Protein AF-A0A934YQB0-F1 (afdb_monomer_lite)

Radius of gyration: 34.78 Å; chains: 1; bounding box: 92×109×99 Å

Foldseek 3Di:
DDDDDDDDDDDDDDDDDDDDDDDDDDDDDDDDDDDDDDDDDDDDDDDDDDDDDDDDDDDDDDDDDDDPDDDDDDDDDDDDDDDDPDDPPDDPDQPDQWPPPQDDAFAAAPPPQDFQDWGWIHHAQGFIWIWTLHPVRGTHDTDDGHPHDDDPFFAGAQDWDWDQAALRFIWIWGQHNVRGTDTDDTPDHDDVFAHAQEWDWAAPPDPDRQWTWIWTAHNNRHIDDTHPTDGDWAAEWEADLDAQDKTKYKYWFDALVDWAFAFDFFAADDPVRTDPDTFTKHKYKYWYQAQAKWKKKKWKEAGHPKDFFWKKKFKAAQDRGDDDRSCVSHTPAIHGARNDPPDGDIDIDMAGHRGIMMMMITTPHSNDIIMIMMMITTNDTHPDPFDAAPEEAEDDPDAFDKDKDKDWFDLVAWDFDWDADWALTDTGNDIFTKHKYKYWYQDQAKWWKKKFKAPDFFKKKFKDFDDPGHDDPVCSSVTHFIDACPCCVPDNRGRIIGGTDIAHHGTMMMMMITGPDRDTDMIMIMMGID

Sequence (530 aa):
MTRFRISLLCASTFFAGLLACATSAVTPDDEPDAAPVTPVTDGASPDRSAPATDATPDTRPQDAQPDRSDVVVDARPDAADAADAADSGFTPYPGDPFDPRAPKEGDPCPAGTPVNAILDRRCGKCGVQKAFCETGSVVGTYGPCLGEKTAAVNCLPAAREVSQCGLCGSQTRQCDAACLWVESACLGEVTGGCLSGEVKHIEGLCADPAHVRRQQCSGTCTPGAPAPCGPQVADEVVASPTMGGVVSGIFNTSSTARTVERLVAGVCGTPASMTTTKTPFHYARVTNPSATSVNVTVTHVVPPGATKLTAVTAAYEGATTIPDPGNRINCTAQITSVTTTAGSGALTFNVPPGGSVVVYTGTTSATAAGRLKLEVKTNFVGPEPAPAVDHDVMLSPNSGETVTEPVSFVTTQTITRVSTGACPRTLLTTLAPYRYIRVTNPTGGTLVADLSLATGVNTTLVAYRGLSAPPLTSERNACFGTNNDACGATVPGADSCVPAISLAAGESVYLLAQVTTNVAGATTFSATTQ

Structure (mmCIF, N/CA/C/O backbone):
data_AF-A0A934YQB0-F1
#
_entry.id   AF-A0A934YQB0-F1
#
loop_
_atom_site.group_PDB
_atom_site.id
_atom_site.type_symbol
_atom_site.label_atom_id
_atom_site.label_alt_id
_atom_site.label_comp_id
_atom_site.label_asym_id
_atom_site.label_entity_id
_atom_site.label_seq_id
_atom_site.pdbx_PDB_ins_code
_atom_site.Cartn_x
_atom_site.Cartn_y
_atom_site.Cartn_z
_atom_site.occupancy
_atom_site.B_iso_or_equiv
_atom_site.auth_seq_id
_atom_site.auth_comp_id
_atom_site.auth_asym_id
_atom_site.auth_atom_id
_atom_site.pdbx_PDB_model_num
ATOM 1 N N . MET A 1 1 ? 17.505 55.253 -2.676 1.00 43.34 1 MET A N 1
ATOM 2 C CA . MET A 1 1 ? 16.243 55.970 -2.953 1.00 43.34 1 MET A CA 1
ATOM 3 C C . MET A 1 1 ? 16.144 56.198 -4.449 1.00 43.34 1 MET A C 1
ATOM 5 O O . MET A 1 1 ? 16.741 57.138 -4.950 1.00 43.34 1 MET A O 1
ATOM 9 N N . THR A 1 2 ? 15.416 55.335 -5.154 1.00 33.91 2 THR A N 1
ATOM 10 C CA . THR A 1 2 ? 15.145 55.507 -6.586 1.00 33.91 2 THR A CA 1
ATOM 11 C C . THR A 1 2 ? 13.765 54.915 -6.842 1.00 33.91 2 THR A C 1
ATOM 13 O O . THR A 1 2 ? 13.560 53.715 -6.692 1.00 33.91 2 THR A O 1
ATOM 16 N N . ARG A 1 3 ? 12.786 55.792 -7.085 1.00 37.59 3 ARG A N 1
ATOM 17 C CA . ARG A 1 3 ? 11.385 55.451 -7.364 1.00 37.59 3 ARG A CA 1
ATOM 18 C C . ARG A 1 3 ? 11.253 55.142 -8.854 1.00 37.59 3 ARG A C 1
ATOM 20 O O . ARG A 1 3 ? 11.681 55.964 -9.659 1.00 37.59 3 ARG A O 1
ATOM 27 N N . PHE A 1 4 ? 10.607 54.035 -9.214 1.00 31.78 4 PHE A N 1
ATOM 28 C CA . PHE A 1 4 ? 10.147 53.802 -10.584 1.00 31.78 4 PHE A CA 1
ATOM 29 C C . PHE A 1 4 ? 8.640 53.530 -10.594 1.00 31.78 4 PHE A C 1
ATOM 31 O O . PHE A 1 4 ? 8.122 52.785 -9.766 1.00 31.78 4 PHE A O 1
ATOM 38 N N . ARG A 1 5 ? 7.951 54.262 -11.473 1.00 37.00 5 ARG A N 1
ATOM 39 C CA . ARG A 1 5 ? 6.496 54.423 -11.570 1.00 37.00 5 ARG A CA 1
ATOM 40 C C . ARG A 1 5 ? 5.869 53.236 -12.310 1.00 37.00 5 ARG A C 1
ATOM 42 O O . ARG A 1 5 ? 6.382 52.844 -13.352 1.00 37.00 5 ARG A O 1
ATOM 49 N N . ILE A 1 6 ? 4.732 52.740 -11.821 1.00 37.78 6 ILE A N 1
ATOM 50 C CA . ILE A 1 6 ? 3.814 51.878 -12.580 1.00 37.78 6 ILE A CA 1
ATOM 51 C C . ILE A 1 6 ? 2.727 52.783 -13.163 1.00 37.78 6 ILE A C 1
ATOM 53 O O . ILE A 1 6 ? 2.008 53.451 -12.420 1.00 37.78 6 ILE A O 1
ATOM 57 N N . SER A 1 7 ? 2.653 52.829 -14.492 1.00 37.31 7 SER A N 1
ATOM 58 C CA . SER A 1 7 ? 1.592 53.509 -15.231 1.00 37.31 7 SER A CA 1
ATOM 59 C C . SER A 1 7 ? 0.401 52.575 -15.404 1.00 37.31 7 SER A C 1
ATOM 61 O O . SER A 1 7 ? 0.515 51.490 -15.967 1.00 37.31 7 SER A O 1
ATOM 63 N N . LEU A 1 8 ? -0.736 53.050 -14.913 1.00 37.72 8 LEU A N 1
ATOM 64 C CA . LEU A 1 8 ? -2.084 52.567 -15.161 1.00 37.72 8 LEU A CA 1
ATOM 65 C C . LEU A 1 8 ? -2.531 53.064 -16.550 1.00 37.72 8 LEU A C 1
ATOM 67 O O . LEU A 1 8 ? -2.361 54.250 -16.840 1.00 37.72 8 LEU A O 1
ATOM 71 N N . LEU A 1 9 ? -3.135 52.213 -17.384 1.00 34.88 9 LEU A N 1
ATOM 72 C CA . LEU A 1 9 ? -3.963 52.675 -18.502 1.00 34.88 9 LEU A CA 1
ATOM 73 C C . LEU A 1 9 ? -5.185 51.774 -18.700 1.00 34.88 9 LEU A C 1
ATOM 75 O O . LEU A 1 9 ? -5.099 50.549 -18.712 1.00 34.88 9 LEU A O 1
ATOM 79 N N . CYS A 1 10 ? -6.319 52.463 -18.786 1.00 31.02 10 CYS A N 1
ATOM 80 C CA . CYS A 1 10 ? -7.691 51.989 -18.831 1.00 31.02 10 CYS A CA 1
ATOM 81 C C . CYS A 1 10 ? -8.109 51.361 -20.170 1.00 31.02 10 CYS A C 1
ATOM 83 O O . CYS A 1 10 ? -7.689 51.803 -21.231 1.00 31.02 10 CYS A O 1
ATOM 85 N N . ALA A 1 11 ? -9.040 50.409 -20.043 1.00 36.38 11 ALA A N 1
ATOM 86 C CA . ALA A 1 11 ? -10.321 50.254 -20.745 1.00 36.38 11 ALA A CA 1
ATOM 87 C C . ALA A 1 11 ? -10.462 50.632 -22.232 1.00 36.38 11 ALA A C 1
ATOM 89 O O . ALA A 1 11 ? -10.331 51.796 -22.600 1.00 36.38 11 ALA A O 1
ATOM 90 N N . SER A 1 12 ? -11.031 49.710 -23.020 1.00 33.66 12 SER A N 1
ATOM 91 C CA . SER A 1 12 ? -12.280 49.973 -23.764 1.00 33.66 12 SER A CA 1
ATOM 92 C C . SER A 1 12 ? -13.009 48.673 -24.131 1.00 33.66 12 SER A C 1
ATOM 94 O O . SER A 1 12 ? -12.396 47.666 -24.471 1.00 33.66 12 SER A O 1
ATOM 96 N N . THR A 1 13 ? -14.332 48.733 -24.026 1.00 40.84 13 THR A N 1
ATOM 97 C CA . THR A 1 13 ? -15.371 47.749 -24.358 1.00 40.84 13 THR A CA 1
ATOM 98 C C . THR A 1 13 ? -15.870 47.884 -25.812 1.00 40.84 13 THR A C 1
ATOM 100 O O . THR A 1 13 ? -15.564 48.875 -26.466 1.00 40.84 13 THR A O 1
ATOM 103 N N . PHE A 1 14 ? -16.736 46.932 -26.218 1.00 35.50 14 PHE A N 1
ATOM 104 C CA . PHE A 1 14 ? -17.626 46.852 -27.406 1.00 35.50 14 PHE A CA 1
ATOM 105 C C . PHE A 1 14 ? -17.068 46.193 -28.687 1.00 35.50 14 PHE A C 1
ATOM 107 O O . PHE A 1 14 ? -16.214 46.756 -29.354 1.00 35.50 14 PHE A O 1
ATOM 114 N N . PHE A 1 15 ? -17.624 45.050 -29.123 1.00 36.66 15 PHE A N 1
ATOM 115 C CA . PHE A 1 15 ? -18.841 44.957 -29.953 1.00 36.66 15 PHE A CA 1
ATOM 116 C C . PHE A 1 15 ? -19.309 43.494 -30.124 1.00 36.66 15 PHE A C 1
ATOM 118 O O . PHE A 1 15 ? -18.506 42.565 -30.144 1.00 36.66 15 PHE A O 1
ATOM 125 N N . ALA A 1 16 ? -20.627 43.320 -30.230 1.00 41.75 16 ALA A N 1
ATOM 126 C CA . ALA A 1 16 ? -21.343 42.066 -30.455 1.00 41.75 16 ALA A CA 1
ATOM 127 C C . ALA A 1 16 ? -21.290 41.600 -31.925 1.00 41.75 16 ALA A C 1
ATOM 129 O O . ALA A 1 16 ? -21.167 42.423 -32.829 1.00 41.75 16 ALA A O 1
ATOM 130 N N . GLY A 1 17 ? -21.491 40.299 -32.164 1.00 33.53 17 GLY A N 1
ATOM 131 C CA . GLY A 1 17 ? -21.744 39.756 -33.501 1.00 33.53 17 GLY A CA 1
ATOM 132 C C . GLY A 1 17 ? -22.040 38.257 -33.487 1.00 33.53 17 GLY A C 1
ATOM 133 O O . GLY A 1 17 ? -21.138 37.452 -33.285 1.00 33.53 17 GLY A O 1
ATOM 134 N N . LEU A 1 18 ? -23.314 37.909 -33.691 1.00 40.22 18 LEU A N 1
ATOM 135 C CA . LEU A 1 18 ? -23.814 36.561 -33.970 1.00 40.22 18 LEU A CA 1
ATOM 136 C C . LEU A 1 18 ? -23.067 35.910 -35.148 1.00 40.22 18 LEU A C 1
ATOM 138 O O . LEU A 1 18 ? -22.875 36.567 -36.165 1.00 40.22 18 LEU A O 1
ATOM 142 N N . LEU A 1 19 ? -22.841 34.594 -35.081 1.00 37.03 19 LEU A N 1
ATOM 143 C CA . LEU A 1 19 ? -23.072 33.700 -36.222 1.00 37.03 19 LEU A CA 1
ATOM 144 C C . LEU A 1 19 ? -23.287 32.264 -35.716 1.00 37.03 19 LEU A C 1
ATOM 146 O O . LEU A 1 19 ? -22.359 31.590 -35.276 1.00 37.03 19 LEU A O 1
ATOM 150 N N . ALA A 1 20 ? -24.541 31.817 -35.754 1.00 39.62 20 ALA A N 1
ATOM 151 C CA . ALA A 1 20 ? -24.903 30.414 -35.629 1.00 39.62 20 ALA A CA 1
ATOM 152 C C . ALA A 1 20 ? -24.756 29.766 -37.013 1.00 39.62 20 ALA A C 1
ATOM 154 O O . ALA A 1 20 ? -25.431 30.183 -37.952 1.00 39.62 20 ALA A O 1
ATOM 155 N N . CYS A 1 21 ? -23.901 28.751 -37.133 1.00 34.72 21 CYS A N 1
ATOM 156 C CA . CYS A 1 21 ? -23.917 27.834 -38.269 1.00 34.72 21 CYS A CA 1
ATOM 157 C C . CYS A 1 21 ? -24.460 26.490 -37.793 1.00 34.72 21 CYS A C 1
ATOM 159 O O . CYS A 1 21 ? -23.811 25.770 -37.037 1.00 34.72 21 CYS A O 1
ATOM 161 N N . ALA A 1 22 ? -25.675 26.192 -38.245 1.00 40.75 22 ALA A N 1
ATOM 162 C CA . ALA A 1 22 ? -26.248 24.862 -38.237 1.00 40.75 22 ALA A CA 1
ATOM 163 C C . ALA A 1 22 ? -25.445 23.960 -39.184 1.00 40.75 22 ALA A C 1
ATOM 165 O O . ALA A 1 22 ? -25.212 24.316 -40.339 1.00 40.75 22 ALA A O 1
ATOM 166 N N . THR A 1 23 ? -25.039 22.790 -38.701 1.00 39.50 23 THR A N 1
ATOM 167 C CA . THR A 1 23 ? -24.547 21.703 -39.548 1.00 39.50 23 THR A CA 1
ATOM 168 C C . THR A 1 23 ? -25.678 20.719 -39.791 1.00 39.50 23 THR A C 1
ATOM 170 O O . THR A 1 23 ? -26.223 20.125 -38.860 1.00 39.50 23 THR A O 1
ATOM 173 N N . SER A 1 24 ? -26.030 20.611 -41.065 1.00 39.19 24 SER A N 1
ATOM 174 C CA . SER A 1 24 ? -27.047 19.757 -41.657 1.00 39.19 24 SER A CA 1
ATOM 175 C C . SER A 1 24 ? -26.752 18.271 -41.457 1.00 39.19 24 SER A C 1
ATOM 177 O O . SER A 1 24 ? -25.611 17.829 -41.589 1.00 39.19 24 SER A O 1
ATOM 179 N N . ALA A 1 25 ? -27.812 17.509 -41.197 1.00 43.28 25 ALA A N 1
ATOM 180 C CA . ALA A 1 25 ? -27.835 16.060 -41.300 1.00 43.28 25 ALA A CA 1
ATOM 181 C C . ALA A 1 25 ? -27.619 15.623 -42.759 1.00 43.28 25 ALA A C 1
ATOM 183 O O . ALA A 1 25 ? -28.228 16.181 -43.672 1.00 43.28 25 ALA A O 1
ATOM 184 N N . VAL A 1 26 ? -26.781 14.606 -42.953 1.00 43.25 26 VAL A N 1
ATOM 185 C CA . VAL A 1 26 ? -26.686 13.830 -44.193 1.00 43.25 26 VAL A CA 1
ATOM 186 C C . VAL A 1 26 ? -26.787 12.365 -43.793 1.00 43.25 26 VAL A C 1
ATOM 188 O O . VAL A 1 26 ? -25.892 11.832 -43.139 1.00 43.25 26 VAL A O 1
ATOM 191 N N . THR A 1 27 ? -27.905 11.742 -44.146 1.00 44.59 27 THR A N 1
ATOM 192 C CA . THR A 1 27 ? -28.041 10.290 -44.250 1.00 44.59 27 THR A CA 1
ATOM 193 C C . THR A 1 27 ? -27.404 9.827 -45.559 1.00 44.59 27 THR A C 1
ATOM 195 O O . THR A 1 27 ? -27.483 10.528 -46.572 1.00 44.59 27 THR A O 1
ATOM 198 N N . PRO A 1 28 ? -26.805 8.634 -45.554 1.00 52.75 28 PRO A N 1
ATOM 199 C CA . PRO A 1 28 ? -26.979 7.741 -46.686 1.00 52.75 28 PRO A CA 1
ATOM 200 C C . PRO A 1 28 ? -27.549 6.405 -46.209 1.00 52.75 28 PRO A C 1
ATOM 202 O O . PRO A 1 28 ? -26.900 5.666 -45.467 1.00 52.75 28 PRO A O 1
ATOM 205 N N . ASP A 1 29 ? -28.772 6.134 -46.657 1.00 45.53 29 ASP A N 1
ATOM 206 C CA . ASP A 1 29 ? -29.234 4.780 -46.933 1.00 45.53 29 ASP A CA 1
ATOM 207 C C . ASP A 1 29 ? -28.342 4.193 -48.038 1.00 45.53 29 ASP A C 1
ATOM 209 O O . ASP A 1 29 ? -28.119 4.858 -49.048 1.00 45.53 29 ASP A O 1
ATOM 213 N N . ASP A 1 30 ? -27.808 2.992 -47.825 1.00 47.94 30 ASP A N 1
ATOM 214 C CA . ASP A 1 30 ? -27.774 1.931 -48.840 1.00 47.94 30 ASP A CA 1
ATOM 215 C C . ASP A 1 30 ? -27.270 0.625 -48.201 1.00 47.94 30 ASP A C 1
ATOM 217 O O . ASP A 1 30 ? -26.091 0.435 -47.890 1.00 47.94 30 ASP A O 1
ATOM 221 N N . GLU A 1 31 ? -28.234 -0.266 -47.986 1.00 49.62 31 GLU A N 1
ATOM 222 C CA . GLU A 1 31 ? -28.078 -1.712 -47.834 1.00 49.62 31 GLU A CA 1
ATOM 223 C C . GLU A 1 31 ? -27.521 -2.311 -49.143 1.00 49.62 31 GLU A C 1
ATOM 225 O O . GLU A 1 31 ? -27.778 -1.782 -50.228 1.00 49.62 31 GLU A O 1
ATOM 230 N N . PRO A 1 32 ? -26.790 -3.439 -49.087 1.00 57.44 32 PRO A N 1
ATOM 231 C CA . PRO A 1 32 ? -27.509 -4.666 -49.430 1.00 57.44 32 PRO A CA 1
ATOM 232 C C . PRO A 1 32 ? -27.095 -5.913 -48.631 1.00 57.44 32 PRO A C 1
ATOM 234 O O . PRO A 1 32 ? -25.915 -6.201 -48.428 1.00 57.44 32 PRO A O 1
ATOM 237 N N . ASP A 1 33 ? -28.123 -6.672 -48.252 1.00 42.28 33 ASP A N 1
ATOM 238 C CA . ASP A 1 33 ? -28.255 -8.130 -48.339 1.00 42.28 33 ASP A CA 1
ATOM 239 C C . ASP A 1 33 ? -26.985 -8.992 -48.206 1.00 42.28 33 ASP A C 1
ATOM 241 O O . ASP A 1 33 ? -26.256 -9.244 -49.169 1.00 42.28 33 ASP A O 1
ATOM 245 N N . ALA A 1 34 ? -26.831 -9.619 -47.035 1.00 41.50 34 ALA A N 1
ATOM 246 C CA . ALA A 1 34 ? -26.084 -10.865 -46.893 1.00 41.50 34 ALA A CA 1
ATOM 247 C C . ALA A 1 34 ? -26.981 -11.951 -46.273 1.00 41.50 34 ALA A C 1
ATOM 249 O O . ALA A 1 34 ? -27.442 -11.855 -45.137 1.00 41.50 34 ALA A O 1
ATOM 250 N N . ALA A 1 35 ? -27.224 -12.978 -47.086 1.00 48.69 35 ALA A N 1
ATOM 251 C CA . ALA A 1 35 ? -28.066 -14.143 -46.853 1.00 48.69 35 ALA A CA 1
ATOM 252 C C . ALA A 1 35 ? -27.669 -14.999 -45.622 1.00 48.69 35 ALA A C 1
ATOM 254 O O . ALA A 1 35 ? -26.513 -14.981 -45.189 1.00 48.69 35 ALA A O 1
ATOM 255 N N . PRO A 1 36 ? -28.605 -15.809 -45.085 1.00 51.47 36 PRO A N 1
ATOM 256 C CA . PRO A 1 36 ? -28.381 -16.629 -43.898 1.00 51.47 36 PRO A CA 1
ATOM 257 C C . PRO A 1 36 ? -27.514 -17.858 -44.200 1.00 51.47 36 PRO A C 1
ATOM 259 O O . PRO A 1 36 ? -27.824 -18.665 -45.078 1.00 51.47 36 PRO A O 1
ATOM 262 N N . VAL A 1 37 ? -26.445 -18.037 -43.422 1.00 51.50 37 VAL A N 1
ATOM 263 C CA . VAL A 1 37 ? -25.629 -19.257 -43.432 1.00 51.50 37 VAL A CA 1
ATOM 264 C C . VAL A 1 37 ? -26.360 -20.353 -42.652 1.00 51.50 37 VAL A C 1
ATOM 266 O O . VAL A 1 37 ? -26.623 -20.228 -41.458 1.00 51.50 37 VAL A O 1
ATOM 269 N N . THR A 1 38 ? -26.696 -21.433 -43.352 1.00 46.47 38 THR A N 1
ATOM 270 C CA . THR A 1 38 ? -27.232 -22.692 -42.817 1.00 46.47 38 THR A CA 1
ATOM 271 C C . THR A 1 38 ? -26.204 -23.441 -41.956 1.00 46.47 38 THR A C 1
ATOM 273 O O . THR A 1 38 ? -25.017 -23.411 -42.287 1.00 46.47 38 THR A O 1
ATOM 276 N N . PRO A 1 39 ? -26.623 -24.188 -40.916 1.00 53.28 39 PRO A N 1
ATOM 277 C CA . PRO A 1 39 ? -25.720 -25.029 -40.141 1.00 53.28 39 PRO A CA 1
ATOM 278 C C . PRO A 1 39 ? -25.415 -26.328 -40.898 1.00 53.28 39 PRO A C 1
ATOM 280 O O . PRO A 1 39 ? -26.323 -27.047 -41.311 1.00 53.28 39 PRO A O 1
ATOM 283 N N . VAL A 1 40 ? -24.129 -26.637 -41.061 1.00 43.28 40 VAL A N 1
ATOM 284 C CA . VAL A 1 40 ? -23.667 -27.949 -41.525 1.00 43.28 40 VAL A CA 1
ATOM 285 C C . VAL A 1 40 ? -23.506 -28.850 -40.303 1.00 43.28 40 VAL A C 1
ATOM 287 O O . VAL A 1 40 ? -22.617 -28.653 -39.476 1.00 43.28 40 VAL A O 1
ATOM 290 N N . THR A 1 41 ? -24.415 -29.812 -40.185 1.00 43.72 41 THR A N 1
ATOM 291 C CA . THR A 1 41 ? -24.235 -31.075 -39.461 1.00 43.72 41 THR A CA 1
ATOM 292 C C . THR A 1 41 ? -23.430 -32.071 -40.302 1.00 43.72 41 THR A C 1
ATOM 294 O O . THR A 1 41 ? -23.346 -31.919 -41.517 1.00 43.72 41 THR A O 1
ATOM 297 N N . ASP A 1 42 ? -22.924 -33.101 -39.616 1.00 35.31 42 ASP A N 1
ATOM 298 C CA . ASP A 1 42 ? -22.076 -34.228 -40.050 1.00 35.31 42 ASP A CA 1
ATOM 299 C C . ASP A 1 42 ? -20.587 -33.961 -39.783 1.00 35.31 42 ASP A C 1
ATOM 301 O O . ASP A 1 42 ? -20.022 -32.969 -40.217 1.00 35.31 42 ASP A O 1
ATOM 305 N N . GLY A 1 43 ? -19.842 -34.777 -39.044 1.00 35.47 43 GLY A N 1
ATOM 306 C CA . GLY A 1 43 ? -20.034 -36.153 -38.608 1.00 35.47 43 GLY A CA 1
ATOM 307 C C . GLY A 1 43 ? -18.644 -36.806 -38.539 1.00 35.47 43 GLY A C 1
ATOM 308 O O . GLY A 1 43 ? -17.709 -36.340 -39.182 1.00 35.47 43 GLY A O 1
ATOM 309 N N . ALA A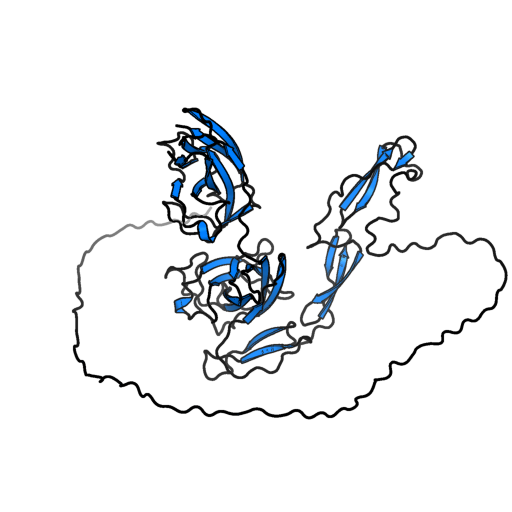 1 44 ? -18.537 -37.901 -37.788 1.00 37.47 44 ALA A N 1
ATOM 310 C CA . ALA A 1 44 ? -17.391 -38.818 -37.704 1.00 37.47 44 ALA A CA 1
ATOM 311 C C . ALA A 1 44 ? -16.237 -38.464 -36.737 1.00 37.47 44 ALA A C 1
ATOM 313 O O . ALA A 1 44 ? -15.194 -37.912 -37.077 1.00 37.47 44 ALA A O 1
ATOM 314 N N . SER A 1 45 ? -16.433 -38.970 -35.519 1.00 41.72 45 SER A N 1
ATOM 315 C CA . SER A 1 45 ? -15.421 -39.652 -34.703 1.00 41.72 45 SER A CA 1
ATOM 316 C C . SER A 1 45 ? -14.506 -40.567 -35.540 1.00 41.72 45 SER A C 1
ATOM 318 O O . SER A 1 45 ? -14.988 -41.238 -36.458 1.00 41.72 45 SER A O 1
ATOM 320 N N . PRO A 1 46 ? -13.217 -40.676 -35.171 1.00 52.41 46 PRO A N 1
ATOM 321 C CA . PRO A 1 46 ? -12.717 -42.017 -34.903 1.00 52.41 46 PRO A CA 1
ATOM 322 C C . PRO A 1 46 ? -11.909 -42.094 -33.602 1.00 52.41 46 PRO A C 1
ATOM 324 O O . PRO A 1 46 ? -10.864 -41.470 -33.428 1.00 52.41 46 PRO A O 1
ATOM 327 N N . ASP A 1 47 ? -12.436 -42.917 -32.705 1.00 38.91 47 ASP A N 1
ATOM 328 C CA . ASP A 1 47 ? -11.757 -44.035 -32.050 1.00 38.91 47 ASP A CA 1
ATOM 329 C C . ASP A 1 47 ? -10.241 -44.159 -32.332 1.00 38.91 47 ASP A C 1
ATOM 331 O O . ASP A 1 47 ? -9.814 -44.501 -33.440 1.00 38.91 47 ASP A O 1
ATOM 335 N N . ARG A 1 48 ? -9.416 -43.937 -31.301 1.00 38.72 48 ARG A N 1
ATOM 336 C CA . ARG A 1 48 ? -8.083 -44.543 -31.213 1.00 38.72 48 ARG A CA 1
ATOM 337 C C . ARG A 1 48 ? -7.841 -45.090 -29.820 1.00 38.72 48 ARG A C 1
ATOM 339 O O . ARG A 1 48 ? -7.606 -44.376 -28.850 1.00 38.72 48 ARG A O 1
ATOM 346 N N . SER A 1 49 ? -7.896 -46.408 -29.815 1.00 38.22 49 SER A N 1
ATOM 347 C CA . SER A 1 49 ? -7.534 -47.355 -28.787 1.00 38.22 49 SER A CA 1
ATOM 348 C C . SER A 1 49 ? -6.121 -47.128 -28.234 1.00 38.22 49 SER A C 1
ATOM 350 O O . SER A 1 49 ? -5.182 -46.822 -28.971 1.00 38.22 49 SER A O 1
ATOM 352 N N . ALA A 1 50 ? -5.972 -47.378 -26.932 1.00 42.38 50 ALA A N 1
ATOM 353 C CA . ALA A 1 50 ? -4.718 -47.832 -26.329 1.00 42.38 50 ALA A CA 1
ATOM 354 C C . ALA A 1 50 ? -4.264 -49.156 -26.988 1.00 42.38 50 ALA A C 1
ATOM 356 O O . ALA A 1 50 ? -5.116 -49.887 -27.508 1.00 42.38 50 ALA A O 1
ATOM 357 N N . PRO A 1 51 ? -2.960 -49.506 -26.957 1.00 51.53 51 PRO A N 1
ATOM 358 C CA . PRO A 1 51 ? -2.516 -50.369 -25.852 1.00 51.53 51 PRO A CA 1
ATOM 359 C C . PRO A 1 51 ? -1.029 -50.261 -25.427 1.00 51.53 51 PRO A C 1
ATOM 361 O O . PRO A 1 51 ? -0.196 -49.707 -26.135 1.00 51.53 51 PRO A O 1
ATOM 364 N N . ALA A 1 52 ? -0.761 -50.931 -24.292 1.00 35.41 52 ALA A N 1
ATOM 365 C CA . ALA A 1 52 ? 0.475 -51.603 -23.844 1.00 35.41 52 ALA A CA 1
ATOM 366 C C . ALA A 1 52 ? 1.692 -50.727 -23.468 1.00 35.41 52 ALA A C 1
ATOM 368 O O . ALA A 1 52 ? 2.211 -49.969 -24.274 1.00 35.41 52 ALA A O 1
ATOM 369 N N . THR A 1 53 ? 2.127 -50.684 -22.199 1.00 43.69 53 THR A N 1
ATOM 370 C CA . THR A 1 53 ? 2.965 -51.682 -21.486 1.00 43.69 53 THR A CA 1
ATOM 371 C C . THR A 1 53 ? 4.125 -52.221 -22.317 1.00 43.69 53 THR A C 1
ATOM 373 O O . THR A 1 53 ? 3.923 -53.153 -23.086 1.00 43.69 53 THR A O 1
ATOM 376 N N . ASP A 1 54 ? 5.340 -51.733 -22.058 1.00 35.53 54 ASP A N 1
ATOM 377 C CA . ASP A 1 54 ? 6.460 -52.644 -21.833 1.00 35.53 54 ASP A CA 1
ATOM 378 C C . ASP A 1 54 ? 7.549 -52.010 -20.962 1.00 35.53 54 ASP A C 1
ATOM 380 O O . ASP A 1 54 ? 7.790 -50.801 -20.982 1.00 35.53 54 ASP A O 1
ATOM 384 N N . ALA A 1 55 ? 8.145 -52.870 -20.152 1.00 42.66 55 ALA A N 1
ATOM 385 C CA . ALA A 1 55 ? 9.214 -52.608 -19.220 1.00 42.66 55 ALA A CA 1
ATOM 386 C C . ALA A 1 55 ? 10.568 -52.620 -19.932 1.00 42.66 55 ALA A C 1
ATOM 388 O O . ALA A 1 55 ? 10.795 -53.460 -20.789 1.00 42.66 55 ALA A O 1
ATOM 389 N N . THR A 1 56 ? 11.513 -51.810 -19.455 1.00 38.53 56 THR A N 1
ATOM 390 C CA . THR A 1 56 ? 12.896 -52.275 -19.261 1.00 38.53 56 THR A CA 1
ATOM 391 C C . THR A 1 56 ? 13.610 -51.427 -18.203 1.00 38.53 56 THR A C 1
ATOM 393 O O . THR A 1 56 ? 13.423 -50.207 -18.177 1.00 38.53 56 THR A O 1
ATOM 396 N N . PRO A 1 57 ? 14.429 -52.058 -17.345 1.00 50.19 57 PRO A N 1
ATOM 397 C CA . PRO A 1 57 ? 15.331 -51.392 -16.415 1.00 50.19 57 PRO A CA 1
ATOM 398 C C . PRO A 1 57 ? 16.605 -50.938 -17.148 1.00 50.19 57 PRO A C 1
ATOM 400 O O . PRO A 1 57 ? 16.926 -51.475 -18.205 1.00 50.19 57 PRO A O 1
ATOM 403 N N . ASP A 1 58 ? 17.345 -49.981 -16.588 1.00 33.47 58 ASP A N 1
ATOM 404 C CA . ASP A 1 58 ? 18.678 -50.248 -16.019 1.00 33.47 58 ASP A CA 1
ATOM 405 C C . ASP A 1 58 ? 19.555 -48.982 -15.904 1.00 33.47 58 ASP A C 1
ATOM 407 O O . ASP A 1 58 ? 19.616 -48.130 -16.789 1.00 33.47 58 ASP A O 1
ATOM 411 N N . THR A 1 59 ? 20.273 -48.934 -14.782 1.00 38.06 59 THR A N 1
ATOM 412 C CA . THR A 1 59 ? 21.558 -48.268 -14.511 1.00 38.06 59 THR A CA 1
ATOM 413 C C . THR A 1 59 ? 21.819 -46.830 -14.973 1.00 38.06 59 THR A C 1
ATOM 415 O O . THR A 1 59 ? 22.165 -46.571 -16.126 1.00 38.06 59 THR A O 1
ATOM 418 N N . ARG A 1 60 ? 21.957 -45.925 -13.992 1.00 34.62 60 ARG A N 1
ATOM 419 C CA . ARG A 1 60 ? 23.084 -44.977 -13.985 1.00 34.62 60 ARG A CA 1
ATOM 420 C C . ARG A 1 60 ? 23.726 -44.847 -12.597 1.00 34.62 60 ARG A C 1
ATOM 422 O O . ARG A 1 60 ? 23.040 -45.060 -11.600 1.00 34.62 60 ARG A O 1
ATOM 429 N N . PRO A 1 61 ? 25.043 -44.576 -12.553 1.00 46.44 61 PRO A N 1
ATOM 430 C CA . PRO A 1 61 ? 25.918 -44.929 -11.443 1.00 46.44 61 PRO A CA 1
ATOM 431 C C . PRO A 1 61 ? 25.867 -43.916 -10.303 1.00 46.44 61 PRO A C 1
ATOM 433 O O . PRO A 1 61 ? 25.676 -42.722 -10.519 1.00 46.44 61 PRO A O 1
ATOM 436 N N . GLN A 1 62 ? 26.091 -44.431 -9.096 1.00 36.53 62 GLN A N 1
ATOM 437 C CA . GLN A 1 62 ? 26.434 -43.662 -7.907 1.00 36.53 62 GLN A CA 1
ATOM 438 C C . GLN A 1 62 ? 27.770 -42.951 -8.134 1.00 36.53 62 GLN A C 1
ATOM 440 O O . GLN A 1 62 ? 28.806 -43.604 -8.266 1.00 36.53 62 GLN A O 1
ATOM 445 N N . ASP A 1 63 ? 27.739 -41.621 -8.156 1.00 40.03 63 ASP A N 1
ATOM 446 C CA . ASP A 1 63 ? 28.953 -40.823 -8.086 1.00 40.03 63 ASP A CA 1
ATOM 447 C C . ASP A 1 63 ? 29.493 -40.829 -6.656 1.00 40.03 63 ASP A C 1
ATOM 449 O O . ASP A 1 63 ? 28.804 -40.540 -5.675 1.00 40.03 63 ASP A O 1
ATOM 453 N N . ALA A 1 64 ? 30.760 -41.222 -6.587 1.00 38.34 64 ALA A N 1
ATOM 454 C CA . ALA A 1 64 ? 31.572 -41.359 -5.403 1.00 38.34 64 ALA A CA 1
ATOM 455 C C . ALA A 1 64 ? 31.743 -40.018 -4.681 1.00 38.34 64 ALA A C 1
ATOM 457 O O . ALA A 1 64 ? 32.319 -39.066 -5.209 1.00 38.34 64 ALA A O 1
ATOM 458 N N . GLN A 1 65 ? 31.305 -39.983 -3.429 1.00 39.28 65 GLN A N 1
ATOM 459 C CA . GLN A 1 65 ? 31.688 -38.958 -2.473 1.00 39.28 65 GLN A CA 1
ATOM 460 C C . GLN A 1 65 ? 32.972 -39.443 -1.773 1.00 39.28 65 GLN A C 1
ATOM 462 O O . GLN A 1 65 ? 32.929 -40.495 -1.133 1.00 39.28 65 GLN A O 1
ATOM 467 N N . PRO A 1 66 ? 34.124 -38.759 -1.903 1.00 51.16 66 PRO A N 1
ATOM 468 C CA . PRO A 1 66 ? 35.333 -39.175 -1.210 1.00 51.16 66 PRO A CA 1
ATOM 469 C C . PRO A 1 66 ? 35.228 -38.865 0.284 1.00 51.16 66 PRO A C 1
ATOM 471 O O . PRO A 1 66 ? 35.083 -37.715 0.706 1.00 51.16 66 PRO A O 1
ATOM 474 N N . ASP A 1 67 ? 35.317 -39.948 1.045 1.00 37.16 67 ASP A N 1
ATOM 475 C CA . ASP A 1 67 ? 35.506 -40.026 2.484 1.00 37.16 67 ASP A CA 1
ATOM 476 C C . ASP A 1 67 ? 36.787 -39.270 2.885 1.00 37.16 67 ASP A C 1
ATOM 478 O O . ASP A 1 67 ? 37.866 -39.511 2.338 1.00 37.16 67 ASP A O 1
ATOM 482 N N . ARG A 1 68 ? 36.668 -38.324 3.820 1.00 38.81 68 ARG A N 1
ATOM 483 C CA . ARG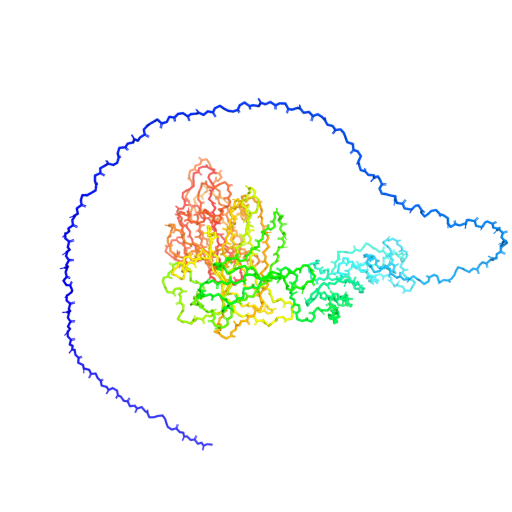 A 1 68 ? 37.805 -37.707 4.520 1.00 38.81 68 ARG A CA 1
ATOM 484 C C . ARG A 1 68 ? 37.788 -38.186 5.965 1.00 38.81 68 ARG A C 1
ATOM 486 O O . ARG A 1 68 ? 37.475 -37.432 6.884 1.00 38.81 68 ARG A O 1
ATOM 493 N N . SER A 1 69 ? 38.123 -39.452 6.143 1.00 44.66 69 SER A N 1
ATOM 494 C CA . SER A 1 69 ? 38.744 -39.956 7.361 1.00 44.66 69 SER A CA 1
ATOM 495 C C . SER A 1 69 ? 40.249 -39.651 7.331 1.00 44.66 69 SER A C 1
ATOM 497 O O . SER A 1 69 ? 40.831 -39.525 6.256 1.00 44.66 69 SER A O 1
ATOM 499 N N . ASP A 1 70 ? 40.837 -39.530 8.523 1.00 42.66 70 ASP A N 1
ATOM 500 C CA . ASP A 1 70 ? 42.277 -39.449 8.835 1.00 42.66 70 ASP A CA 1
ATOM 501 C C . ASP A 1 70 ? 42.783 -38.067 9.282 1.00 42.66 70 ASP A C 1
ATOM 503 O O . ASP A 1 70 ? 43.591 -37.407 8.629 1.00 42.66 70 ASP A O 1
ATOM 507 N N . VAL A 1 71 ? 42.378 -37.671 10.494 1.00 40.69 71 VAL A N 1
ATOM 508 C CA . VAL A 1 71 ? 43.294 -36.964 11.400 1.00 40.69 71 VAL A CA 1
ATOM 509 C C . VAL A 1 71 ? 43.623 -37.917 12.540 1.00 40.69 71 VAL A C 1
ATOM 511 O O . VAL A 1 71 ? 42.770 -38.301 13.338 1.00 40.69 71 VAL A O 1
ATOM 514 N N . VAL A 1 72 ? 44.883 -38.334 12.528 1.00 46.34 72 VAL A N 1
ATOM 515 C CA . VAL A 1 72 ? 45.537 -39.243 13.460 1.00 46.34 72 VAL A CA 1
ATOM 516 C C . VAL A 1 72 ? 45.421 -38.711 14.888 1.00 46.34 72 VAL A C 1
ATOM 518 O O . VAL A 1 72 ? 45.824 -37.589 15.190 1.00 46.34 72 VAL A O 1
ATOM 521 N N . VAL A 1 73 ? 44.871 -39.551 15.762 1.00 46.31 73 VAL A N 1
ATOM 522 C CA . VAL A 1 73 ? 44.950 -39.420 17.216 1.00 46.31 73 VAL A CA 1
ATOM 523 C C . VAL A 1 73 ? 46.341 -39.890 17.634 1.00 46.31 73 VAL A C 1
ATOM 525 O O . VAL A 1 73 ? 46.574 -41.093 17.732 1.00 46.31 73 VAL A O 1
ATOM 528 N N . ASP A 1 74 ? 47.256 -38.956 17.888 1.00 45.56 74 ASP A N 1
ATOM 529 C CA . ASP A 1 74 ? 48.478 -39.256 18.633 1.00 45.56 74 ASP A CA 1
ATOM 530 C C . ASP A 1 74 ? 48.225 -39.035 20.124 1.00 45.56 74 ASP A C 1
ATOM 532 O O . ASP A 1 74 ? 48.153 -37.917 20.636 1.00 45.56 74 ASP A O 1
ATOM 536 N N . ALA A 1 75 ? 48.068 -40.156 20.821 1.00 46.50 75 ALA A N 1
ATOM 537 C CA . ALA A 1 75 ? 48.069 -40.234 22.266 1.00 46.50 75 ALA A CA 1
ATOM 538 C C . ALA A 1 75 ? 49.514 -40.348 22.773 1.00 46.50 75 ALA A C 1
ATOM 540 O O . ALA A 1 75 ? 50.143 -41.396 22.621 1.00 46.50 75 ALA A O 1
ATOM 541 N N . ARG A 1 76 ? 50.003 -39.317 23.472 1.00 40.19 76 ARG A N 1
ATOM 542 C CA . ARG A 1 76 ? 50.946 -39.487 24.588 1.00 40.19 76 ARG A CA 1
ATOM 543 C C . ARG A 1 76 ? 50.614 -38.524 25.737 1.00 40.19 76 ARG A C 1
ATOM 545 O O . ARG A 1 76 ? 50.402 -37.344 25.472 1.00 40.19 76 ARG A O 1
ATOM 552 N N . PRO A 1 77 ? 50.542 -39.018 26.988 1.00 53.66 77 PRO A N 1
ATOM 553 C CA . PRO A 1 77 ? 50.257 -38.207 28.162 1.00 53.66 77 PRO A CA 1
ATOM 554 C C . PRO A 1 77 ? 51.563 -37.765 28.829 1.00 53.66 77 PRO A C 1
ATOM 556 O O . PRO A 1 77 ? 52.255 -38.601 29.405 1.00 53.66 77 PRO A O 1
ATOM 559 N N . ASP A 1 78 ? 51.859 -36.466 28.812 1.00 40.59 78 ASP A N 1
ATOM 560 C CA . ASP A 1 78 ? 52.943 -35.898 29.612 1.00 40.59 78 ASP A CA 1
ATOM 561 C C . ASP A 1 78 ? 52.394 -34.879 30.619 1.00 40.59 78 ASP A C 1
ATOM 563 O O . ASP A 1 78 ? 51.805 -33.863 30.267 1.00 40.59 78 ASP A O 1
ATOM 567 N N . ALA A 1 79 ? 52.556 -35.286 31.878 1.00 40.88 79 ALA A N 1
ATOM 568 C CA . ALA A 1 79 ? 52.829 -34.542 33.103 1.00 40.88 79 ALA A CA 1
ATOM 569 C C . ALA A 1 79 ? 52.219 -33.145 33.332 1.00 40.88 79 ALA A C 1
ATOM 571 O O . ALA A 1 79 ? 52.407 -32.191 32.589 1.00 40.88 79 ALA A O 1
ATOM 572 N N . ALA A 1 80 ? 51.582 -33.064 34.500 1.00 54.38 80 ALA A N 1
ATOM 573 C CA . ALA A 1 80 ? 51.165 -31.883 35.233 1.00 54.38 80 ALA A CA 1
ATOM 574 C C . ALA A 1 80 ? 52.092 -30.665 35.091 1.00 54.38 80 ALA A C 1
ATOM 576 O O . ALA A 1 80 ? 53.260 -30.739 35.461 1.00 54.38 80 ALA A O 1
ATOM 577 N N . ASP A 1 81 ? 51.494 -29.531 34.729 1.00 40.22 81 ASP A N 1
ATOM 578 C CA . ASP A 1 81 ? 51.939 -28.230 35.206 1.00 40.22 81 ASP A CA 1
ATOM 579 C C . ASP A 1 81 ? 50.743 -27.386 35.646 1.00 40.22 81 ASP A C 1
ATOM 581 O O . ASP A 1 81 ? 49.651 -27.406 35.073 1.00 40.22 81 ASP A O 1
ATOM 585 N N . ALA A 1 82 ? 50.962 -26.736 36.779 1.00 47.31 82 ALA A N 1
ATOM 586 C CA . ALA A 1 82 ? 49.988 -26.017 37.563 1.00 47.31 82 ALA A CA 1
ATOM 587 C C . ALA A 1 82 ? 49.725 -24.613 37.002 1.00 47.31 82 ALA A C 1
ATOM 589 O O . ALA A 1 82 ? 50.627 -23.955 36.503 1.00 47.31 82 ALA A O 1
ATOM 590 N N . ALA A 1 83 ? 48.493 -24.150 37.228 1.00 51.31 83 ALA A N 1
ATOM 591 C CA . ALA A 1 83 ? 48.109 -22.746 37.347 1.00 51.31 83 ALA A CA 1
ATOM 592 C C . ALA A 1 83 ? 48.485 -21.812 36.180 1.00 51.31 83 ALA A C 1
ATOM 594 O O . ALA A 1 83 ? 49.460 -21.075 36.258 1.00 51.31 83 ALA A O 1
ATOM 595 N N . ASP A 1 84 ? 47.586 -21.712 35.198 1.00 38.91 84 ASP A N 1
ATOM 596 C CA . ASP A 1 84 ? 47.351 -20.434 34.518 1.00 38.91 84 ASP A CA 1
ATOM 597 C C . ASP A 1 84 ? 45.864 -20.303 34.147 1.00 38.91 84 ASP A C 1
ATOM 599 O O . ASP A 1 84 ? 45.405 -20.621 33.052 1.00 38.91 84 ASP A O 1
ATOM 603 N N . ALA A 1 85 ? 45.072 -19.906 35.143 1.00 47.06 85 ALA A N 1
ATOM 604 C CA . ALA A 1 85 ? 43.692 -19.471 34.976 1.00 47.06 85 ALA A CA 1
ATOM 605 C C . ALA A 1 85 ? 43.662 -17.945 35.107 1.00 47.06 85 ALA A C 1
ATOM 607 O O . ALA A 1 85 ? 43.222 -17.405 36.121 1.00 47.06 85 ALA A O 1
ATOM 608 N N . ALA A 1 86 ? 44.171 -17.249 34.094 1.00 46.28 86 ALA A N 1
ATOM 609 C CA . ALA A 1 86 ? 43.997 -15.813 33.955 1.00 46.28 86 ALA A CA 1
ATOM 610 C C . ALA A 1 86 ? 43.888 -15.439 32.471 1.00 46.28 86 ALA A C 1
ATOM 612 O O . ALA A 1 86 ? 44.806 -15.630 31.684 1.00 46.28 86 ALA A O 1
ATOM 613 N N . ASP A 1 87 ? 42.728 -14.876 32.142 1.00 45.00 87 ASP A N 1
ATOM 614 C CA . ASP A 1 87 ? 42.438 -14.092 30.943 1.00 45.00 87 ASP A CA 1
ATOM 615 C C . ASP A 1 87 ? 42.325 -14.849 29.605 1.00 45.00 87 ASP A C 1
ATOM 617 O O . ASP A 1 87 ? 43.008 -14.584 28.614 1.00 45.00 87 ASP A O 1
ATOM 621 N N . SER A 1 88 ? 41.336 -15.748 29.526 1.00 37.03 88 SER A N 1
ATOM 622 C CA . SER A 1 88 ? 40.712 -16.057 28.239 1.00 37.03 88 SER A CA 1
ATOM 623 C C . SER A 1 88 ? 40.047 -14.781 27.720 1.00 37.03 88 SER A C 1
ATOM 625 O O . SER A 1 88 ? 38.952 -14.429 28.165 1.00 37.03 88 SER A O 1
ATOM 627 N N . GLY A 1 89 ? 40.721 -14.087 26.801 1.00 39.31 89 GLY A N 1
ATOM 628 C CA . GLY A 1 89 ? 40.199 -12.932 26.082 1.00 39.31 89 GLY A CA 1
ATOM 629 C C . GLY A 1 89 ? 38.820 -13.238 25.510 1.00 39.31 89 GLY A C 1
ATOM 630 O O . GLY A 1 89 ? 38.684 -13.842 24.445 1.00 39.31 89 GLY A O 1
ATOM 631 N N . PHE A 1 90 ? 37.787 -12.841 26.250 1.00 44.34 90 PHE A N 1
ATOM 632 C CA . PHE A 1 90 ? 36.407 -13.011 25.847 1.00 44.34 90 PHE A CA 1
ATOM 633 C C . PHE A 1 90 ? 36.172 -12.082 24.661 1.00 44.34 90 PHE A C 1
ATOM 635 O O . PHE A 1 90 ? 36.037 -10.865 24.815 1.00 44.34 90 PHE A O 1
ATOM 642 N N . THR A 1 91 ? 36.175 -12.657 23.462 1.00 43.91 91 THR A N 1
ATOM 643 C CA . THR A 1 91 ? 35.692 -11.978 22.267 1.00 43.91 91 THR A CA 1
ATOM 644 C C . THR A 1 91 ? 34.169 -12.089 22.308 1.00 43.91 91 THR A C 1
ATOM 646 O O . THR A 1 91 ? 33.644 -13.194 22.180 1.00 43.91 91 THR A O 1
ATOM 649 N N . PRO A 1 92 ? 33.424 -11.000 22.577 1.00 47.22 92 PRO A N 1
ATOM 650 C CA . PRO A 1 92 ? 31.973 -11.063 22.500 1.00 47.22 92 PRO A CA 1
ATOM 651 C C . PRO A 1 92 ? 31.597 -11.513 21.089 1.00 47.22 92 PRO A C 1
ATOM 653 O O . PRO A 1 92 ? 31.990 -10.877 20.107 1.00 47.22 92 PRO A O 1
ATOM 656 N N . TYR A 1 93 ? 30.870 -12.626 20.986 1.00 44.53 93 TYR A N 1
ATOM 657 C CA . TYR A 1 93 ? 30.311 -13.049 19.711 1.00 44.53 93 TYR A CA 1
ATOM 658 C C . TYR A 1 93 ? 29.365 -11.945 19.216 1.00 44.53 93 TYR A C 1
ATOM 660 O O . TYR A 1 93 ? 28.490 -11.504 19.970 1.00 44.53 93 TYR A O 1
ATOM 668 N N . PRO A 1 94 ? 29.512 -11.472 17.965 1.00 41.97 94 PRO A N 1
ATOM 669 C CA . PRO A 1 94 ? 28.554 -10.555 17.371 1.00 41.97 94 PRO A CA 1
ATOM 670 C C . PRO A 1 94 ? 27.190 -11.249 17.320 1.00 41.97 94 PRO A C 1
ATOM 672 O O . PRO A 1 94 ? 26.999 -12.174 16.535 1.00 41.97 94 PRO A O 1
ATOM 675 N N . GLY A 1 95 ? 26.255 -10.825 18.171 1.00 47.72 95 GLY A N 1
ATOM 676 C CA . GLY A 1 95 ? 24.889 -11.349 18.166 1.00 47.72 95 GLY A CA 1
ATOM 677 C C . GLY A 1 95 ? 24.375 -11.947 19.471 1.00 47.72 95 GLY A C 1
ATOM 678 O O . GLY A 1 95 ? 23.220 -12.360 19.474 1.00 47.72 95 GLY A O 1
ATOM 679 N N . ASP A 1 96 ? 25.151 -11.976 20.560 1.00 51.94 96 ASP A N 1
ATOM 680 C CA . ASP A 1 96 ? 24.587 -12.354 21.863 1.00 51.94 96 ASP A CA 1
ATOM 681 C C . ASP A 1 96 ? 23.674 -11.213 22.372 1.00 51.94 96 ASP A C 1
ATOM 683 O O . ASP A 1 96 ? 24.157 -10.092 22.576 1.00 51.94 96 ASP A O 1
ATOM 687 N N . PRO A 1 97 ? 22.346 -11.423 22.506 1.00 53.62 97 PRO A N 1
ATOM 688 C CA . PRO A 1 97 ? 21.419 -10.384 22.964 1.00 53.62 97 PRO A CA 1
ATOM 689 C C . PRO A 1 97 ? 21.641 -9.998 24.430 1.00 53.62 97 PRO A C 1
ATOM 691 O O . PRO A 1 97 ? 21.069 -9.009 24.891 1.00 53.62 97 PRO A O 1
ATOM 694 N N . PHE A 1 98 ? 22.466 -10.758 25.150 1.00 58.66 98 PHE A N 1
ATOM 695 C CA . PHE A 1 98 ? 22.905 -10.447 26.495 1.00 58.66 98 PHE A CA 1
ATOM 696 C C . PHE A 1 98 ? 24.318 -9.889 26.426 1.00 58.66 98 PHE A C 1
ATOM 698 O O . PHE A 1 98 ? 25.227 -10.560 25.955 1.00 58.66 98 PHE A O 1
ATOM 705 N N . ASP A 1 99 ? 24.505 -8.655 26.901 1.00 66.50 99 ASP A N 1
ATOM 706 C CA . ASP A 1 99 ? 25.842 -8.150 27.206 1.00 66.50 99 ASP A CA 1
ATOM 707 C C . ASP A 1 99 ? 26.470 -9.115 28.225 1.00 66.50 99 ASP A C 1
ATOM 709 O O . ASP A 1 99 ? 26.009 -9.145 29.368 1.00 66.50 99 ASP A O 1
ATOM 713 N N . PRO A 1 100 ? 27.484 -9.921 27.860 1.00 66.56 100 PRO A N 1
ATOM 714 C CA . PRO A 1 100 ? 28.002 -10.968 28.742 1.00 66.56 100 PRO A CA 1
ATOM 715 C C . PRO A 1 100 ? 28.681 -10.387 29.986 1.00 66.56 100 PRO A C 1
ATOM 717 O O . PRO A 1 100 ? 29.001 -11.116 30.921 1.00 66.56 100 PRO A O 1
ATOM 720 N N . ARG A 1 101 ? 28.917 -9.068 29.988 1.00 76.81 101 ARG A N 1
ATOM 721 C CA . ARG A 1 101 ? 29.476 -8.309 31.105 1.00 76.81 101 ARG A CA 1
ATOM 722 C C . ARG A 1 101 ? 28.404 -7.725 32.021 1.00 76.81 101 ARG A C 1
ATOM 724 O O . ARG A 1 101 ? 28.746 -7.276 33.113 1.00 76.81 101 ARG A O 1
ATOM 731 N N . ALA A 1 102 ? 27.139 -7.700 31.601 1.00 85.38 102 ALA A N 1
ATOM 732 C CA . ALA A 1 102 ? 26.056 -7.270 32.470 1.00 85.38 102 ALA A CA 1
ATOM 733 C C . ALA A 1 102 ? 25.724 -8.396 33.470 1.00 85.38 102 ALA A C 1
ATOM 735 O O . ALA A 1 102 ? 25.515 -9.537 33.049 1.00 85.38 102 ALA A O 1
ATOM 736 N N . PRO A 1 103 ? 25.668 -8.104 34.780 1.00 91.12 103 PRO A N 1
ATOM 737 C CA . PRO A 1 103 ? 25.324 -9.096 35.796 1.00 91.12 103 PRO A CA 1
ATOM 738 C C . PRO A 1 103 ? 23.899 -9.632 35.587 1.00 91.12 103 PRO A C 1
ATOM 740 O O . PRO A 1 103 ? 23.015 -8.922 35.094 1.00 91.12 103 PRO A O 1
ATOM 743 N N . LYS A 1 104 ? 23.663 -10.901 35.932 1.00 92.19 104 LYS A N 1
ATOM 744 C CA . LYS A 1 104 ? 22.325 -11.496 35.851 1.00 92.19 104 LYS A CA 1
ATOM 745 C C . LYS A 1 104 ? 21.488 -11.039 37.039 1.00 92.19 104 LYS A C 1
ATOM 747 O O . LYS A 1 104 ? 22.004 -10.623 38.070 1.00 92.19 104 LYS A O 1
ATOM 752 N N . GLU A 1 105 ? 20.174 -11.123 36.888 1.00 93.88 105 GLU A N 1
ATOM 753 C CA . GLU A 1 105 ? 19.260 -10.906 38.006 1.00 93.88 105 GLU A CA 1
ATOM 754 C C . GLU A 1 105 ? 19.567 -11.898 39.137 1.00 93.88 105 GLU A C 1
ATOM 756 O O . GLU A 1 105 ? 19.742 -13.092 38.888 1.00 93.88 105 GLU A O 1
ATOM 761 N N . GLY A 1 106 ? 19.669 -11.386 40.363 1.00 95.00 106 GLY A N 1
ATOM 762 C CA . GLY A 1 106 ? 20.080 -12.143 41.543 1.00 95.00 106 GLY A CA 1
ATOM 763 C C . GLY A 1 106 ? 21.595 -12.278 41.746 1.00 95.00 106 GLY A C 1
ATOM 764 O O . GLY A 1 106 ? 22.004 -12.668 42.840 1.00 95.00 106 GLY A O 1
ATOM 765 N N . ASP A 1 107 ? 22.435 -11.926 40.763 1.00 96.12 107 ASP A N 1
ATOM 766 C CA . ASP A 1 107 ? 23.889 -11.892 40.965 1.00 96.12 107 ASP A CA 1
ATOM 767 C C . ASP A 1 107 ? 24.272 -10.759 41.936 1.00 96.12 107 ASP A C 1
ATOM 769 O O . ASP A 1 107 ? 23.552 -9.757 42.044 1.00 96.12 107 ASP A O 1
ATOM 773 N N . PRO A 1 108 ? 25.423 -10.854 42.628 1.00 96.69 108 PRO A N 1
ATOM 774 C CA . PRO A 1 108 ? 25.970 -9.724 43.361 1.00 96.69 108 PRO A CA 1
ATOM 775 C C . PRO A 1 108 ? 26.197 -8.527 42.431 1.00 96.69 108 PRO A C 1
ATOM 777 O O . PRO A 1 108 ? 26.712 -8.673 41.320 1.00 96.69 108 PRO A O 1
ATOM 780 N N . CYS A 1 109 ? 25.863 -7.324 42.895 1.00 95.38 109 CYS A N 1
ATOM 781 C CA . CYS A 1 109 ? 26.181 -6.103 42.171 1.00 95.38 109 CYS A CA 1
ATOM 782 C C . CYS A 1 109 ? 27.699 -5.994 41.951 1.00 95.38 109 CYS A C 1
ATOM 784 O O . CYS A 1 109 ? 28.474 -6.390 42.831 1.00 95.38 109 CYS A O 1
ATOM 786 N N . PRO A 1 110 ? 28.151 -5.403 40.827 1.00 95.19 110 PRO A N 1
ATOM 787 C CA . PRO A 1 110 ? 29.571 -5.198 40.576 1.00 95.19 110 PRO A CA 1
ATOM 788 C C . PRO A 1 110 ? 30.238 -4.461 41.741 1.00 95.19 110 PRO A C 1
ATOM 790 O O . PRO A 1 110 ? 29.658 -3.529 42.307 1.00 95.19 110 PRO A O 1
ATOM 793 N N . ALA A 1 111 ? 31.455 -4.869 42.104 1.00 95.06 111 ALA A N 1
ATOM 794 C CA . ALA A 1 111 ? 32.160 -4.321 43.259 1.00 95.06 111 ALA A CA 1
ATOM 795 C C . ALA A 1 111 ? 32.219 -2.781 43.214 1.00 95.06 111 ALA A C 1
ATOM 797 O O . ALA A 1 111 ? 32.606 -2.193 42.207 1.00 95.06 111 ALA A O 1
ATOM 798 N N . GLY A 1 112 ? 31.824 -2.131 44.315 1.00 93.75 112 GLY A N 1
ATOM 799 C CA . GLY A 1 112 ? 31.781 -0.666 44.424 1.00 93.75 112 GLY A CA 1
ATOM 800 C C . GLY A 1 112 ? 30.495 -0.004 43.912 1.00 93.75 112 GLY A C 1
ATOM 801 O O . GLY A 1 112 ? 30.370 1.215 44.006 1.00 93.75 112 GLY A O 1
ATOM 802 N N . THR A 1 113 ? 29.523 -0.775 43.419 1.00 95.12 113 THR A N 1
ATOM 803 C CA . THR A 1 113 ? 28.204 -0.260 43.027 1.00 95.12 113 THR A CA 1
ATOM 804 C C . THR A 1 113 ? 27.354 0.013 44.277 1.00 95.12 113 THR A C 1
ATOM 806 O O . THR A 1 113 ? 27.086 -0.928 45.026 1.00 95.12 113 THR A O 1
ATOM 809 N N . PRO A 1 114 ? 26.922 1.262 44.548 1.00 95.88 114 PRO A N 1
ATOM 810 C CA . PRO A 1 114 ? 26.085 1.546 45.709 1.00 95.88 114 PRO A CA 1
ATOM 811 C C . PRO A 1 114 ? 24.675 0.966 45.535 1.00 95.88 114 PRO A C 1
ATOM 813 O O . PRO A 1 114 ? 24.167 0.848 44.419 1.00 95.88 114 PRO A O 1
ATOM 816 N N . VAL A 1 115 ? 24.012 0.658 46.653 1.00 95.94 115 VAL A N 1
ATOM 817 C CA . VAL A 1 115 ? 22.584 0.304 46.657 1.00 95.94 115 VAL A CA 1
ATOM 818 C C . VAL A 1 115 ? 21.783 1.435 45.994 1.00 95.94 115 VAL A C 1
ATOM 820 O O . VAL A 1 115 ? 22.051 2.616 46.216 1.00 95.94 115 VAL A O 1
ATOM 823 N N . ASN A 1 116 ? 20.800 1.060 45.180 1.00 94.75 116 ASN A N 1
ATOM 824 C CA . ASN A 1 116 ? 19.995 1.881 44.273 1.00 94.75 116 ASN A CA 1
ATOM 825 C C . ASN A 1 116 ? 20.729 2.446 43.045 1.00 94.75 116 ASN A C 1
ATOM 827 O O . ASN A 1 116 ? 20.147 3.249 42.312 1.00 94.75 116 ASN A O 1
ATOM 831 N N . ALA A 1 117 ? 21.972 2.040 42.768 1.00 96.25 117 ALA A N 1
ATOM 832 C CA . ALA A 1 117 ? 22.590 2.353 41.482 1.00 96.25 117 ALA A CA 1
ATOM 833 C C . ALA A 1 117 ? 21.835 1.676 40.331 1.00 96.25 117 ALA A C 1
ATOM 835 O O . ALA A 1 117 ? 21.362 0.546 40.466 1.00 96.25 117 ALA A O 1
ATOM 836 N N . ILE A 1 118 ? 21.760 2.365 39.193 1.00 95.75 118 ILE A N 1
ATOM 837 C CA . ILE A 1 118 ? 21.164 1.837 37.966 1.00 95.75 118 ILE A CA 1
ATOM 838 C C . ILE A 1 118 ? 22.202 0.981 37.244 1.00 95.75 118 ILE A C 1
ATOM 840 O O . ILE A 1 118 ? 23.309 1.440 36.961 1.00 95.75 118 ILE A O 1
ATOM 844 N N . LEU A 1 119 ? 21.815 -0.248 36.928 1.00 95.00 119 LEU A N 1
ATOM 845 C CA . LEU A 1 119 ? 22.565 -1.182 36.106 1.00 95.00 119 LEU A CA 1
ATOM 846 C C . LEU A 1 119 ? 21.902 -1.258 34.734 1.00 95.00 119 LEU A C 1
ATOM 848 O O . LEU A 1 119 ? 20.730 -1.620 34.623 1.00 95.00 119 LEU A O 1
ATOM 852 N N . ASP A 1 120 ? 22.658 -0.934 33.693 1.00 92.56 120 ASP A N 1
ATOM 853 C CA . ASP A 1 120 ? 22.188 -0.999 32.314 1.00 92.56 120 ASP A CA 1
ATOM 854 C C . ASP A 1 120 ? 22.606 -2.336 31.683 1.00 92.56 120 ASP A C 1
ATOM 856 O O . ASP A 1 120 ? 23.741 -2.789 31.834 1.00 92.56 120 ASP A O 1
ATOM 860 N N . ARG A 1 121 ? 21.688 -2.967 30.950 1.00 89.38 121 ARG A N 1
ATOM 861 C CA . ARG A 1 121 ? 21.944 -4.167 30.143 1.00 89.38 121 ARG A CA 1
ATOM 862 C C . ARG A 1 121 ? 21.405 -3.953 28.740 1.00 89.38 121 ARG A C 1
ATOM 864 O O . ARG A 1 121 ? 20.265 -3.526 28.576 1.00 89.38 121 ARG A O 1
ATOM 871 N N . ARG A 1 122 ? 22.202 -4.258 27.716 1.00 85.56 122 ARG A N 1
ATOM 872 C CA . ARG A 1 122 ? 21.727 -4.229 26.323 1.00 85.56 122 ARG A CA 1
ATOM 873 C C . ARG A 1 122 ? 20.610 -5.254 26.129 1.00 85.56 122 ARG A C 1
ATOM 875 O O . ARG A 1 122 ? 20.644 -6.324 26.724 1.00 85.56 122 ARG A O 1
ATOM 882 N N . CYS A 1 123 ? 19.627 -4.918 25.307 1.00 85.31 123 CYS A N 1
ATOM 883 C CA . CYS A 1 123 ? 18.510 -5.798 24.980 1.00 85.31 123 CYS A CA 1
ATOM 884 C C . CYS A 1 123 ? 18.025 -5.543 23.551 1.00 85.31 123 CYS A C 1
ATOM 886 O O . CYS A 1 123 ? 18.174 -4.438 23.017 1.00 85.31 123 CYS A O 1
ATOM 888 N N . GLY A 1 124 ? 17.421 -6.564 22.938 1.00 82.69 124 GLY A N 1
ATOM 889 C CA . GLY A 1 124 ? 16.848 -6.469 21.594 1.00 82.69 124 GLY A CA 1
ATOM 890 C C . GLY A 1 124 ? 17.827 -5.891 20.565 1.00 82.69 124 GLY A C 1
ATOM 891 O O . GLY A 1 124 ? 19.043 -6.081 20.648 1.00 82.69 124 GLY A O 1
ATOM 892 N N . LYS A 1 125 ? 17.302 -5.139 19.594 1.00 81.75 125 LYS A N 1
ATOM 893 C CA . LYS A 1 125 ? 18.123 -4.351 18.663 1.00 81.75 125 LYS A CA 1
ATOM 894 C C . LYS A 1 125 ? 18.325 -2.941 19.210 1.00 81.75 125 LYS A C 1
ATOM 896 O O . LYS A 1 125 ? 17.561 -2.026 18.903 1.00 81.75 125 LYS A O 1
ATOM 901 N N . CYS A 1 126 ? 19.377 -2.796 20.015 1.00 83.25 126 CYS A N 1
ATOM 902 C CA . CYS A 1 126 ? 19.863 -1.520 20.557 1.00 83.25 126 CYS A CA 1
ATOM 903 C C . CYS A 1 126 ? 19.005 -0.848 21.610 1.00 83.25 126 CYS A C 1
ATOM 905 O O . CYS A 1 126 ? 19.145 0.351 21.853 1.00 83.25 126 CYS A O 1
ATOM 907 N N . GLY A 1 127 ? 18.149 -1.629 22.255 1.00 88.00 127 GLY A N 1
ATOM 908 C CA . GLY A 1 127 ? 17.536 -1.186 23.483 1.00 88.00 127 GLY A CA 1
ATOM 909 C C . GLY A 1 127 ? 18.470 -1.366 24.677 1.00 88.00 127 GLY A C 1
ATOM 910 O O . GLY A 1 127 ? 19.512 -2.032 24.618 1.00 88.00 127 GLY A O 1
ATOM 911 N N . VAL A 1 128 ? 18.053 -0.769 25.785 1.00 89.50 128 VAL A N 1
ATOM 912 C CA . VAL A 1 128 ? 18.676 -0.910 27.097 1.00 89.50 128 VAL A CA 1
ATOM 913 C C . VAL A 1 128 ? 17.587 -1.244 28.113 1.00 89.50 128 VAL A C 1
ATOM 915 O O . VAL A 1 128 ? 16.579 -0.544 28.213 1.00 89.50 128 VAL A O 1
ATOM 918 N N . GLN A 1 129 ? 17.784 -2.317 28.870 1.00 93.81 129 GLN A N 1
ATOM 919 C CA . GLN A 1 129 ? 17.044 -2.588 30.095 1.00 93.81 129 GLN A CA 1
ATOM 920 C C . GLN A 1 129 ? 17.794 -1.993 31.273 1.00 93.81 129 GLN A C 1
ATOM 922 O O . GLN A 1 129 ? 19.024 -1.974 31.299 1.00 93.81 129 GLN A O 1
ATOM 927 N N . LYS A 1 130 ? 17.033 -1.564 32.272 1.00 95.31 130 LYS A N 1
ATOM 928 C CA . LYS A 1 130 ? 17.565 -1.025 33.518 1.00 95.31 130 LYS A CA 1
ATOM 929 C C . LYS A 1 130 ? 17.143 -1.912 34.675 1.00 95.31 130 LYS A C 1
ATOM 931 O O . LYS A 1 130 ? 15.979 -2.299 34.734 1.00 95.31 130 LYS A O 1
ATOM 936 N N . ALA A 1 131 ? 18.072 -2.205 35.569 1.00 96.44 131 ALA A N 1
ATOM 937 C CA . ALA A 1 131 ? 17.828 -2.801 36.876 1.00 96.44 131 ALA A CA 1
ATOM 938 C C . ALA A 1 131 ? 18.409 -1.884 37.955 1.00 96.44 131 ALA A C 1
ATOM 940 O O . ALA A 1 131 ? 19.208 -0.993 37.658 1.00 96.44 131 ALA A O 1
ATOM 941 N N . PHE A 1 132 ? 18.029 -2.105 39.208 1.00 97.25 132 PHE A N 1
ATOM 942 C CA . PHE A 1 132 ? 18.653 -1.442 40.348 1.00 97.25 132 PHE A CA 1
ATOM 943 C C . PHE A 1 132 ? 19.506 -2.440 41.124 1.00 97.25 132 PHE A C 1
ATOM 945 O O . PHE A 1 132 ? 19.165 -3.617 41.212 1.00 97.25 132 PHE A O 1
ATOM 952 N N . CYS A 1 133 ? 20.609 -1.972 41.702 1.00 97.56 133 CYS A N 1
ATOM 953 C CA . CYS A 1 133 ? 21.303 -2.720 42.741 1.00 97.56 133 CYS A CA 1
ATOM 954 C C . CYS A 1 133 ? 20.486 -2.641 44.036 1.00 97.56 133 CYS A C 1
ATOM 956 O O . CYS A 1 133 ? 20.396 -1.577 44.644 1.00 97.56 133 CYS A O 1
ATOM 958 N N . GLU A 1 134 ? 19.850 -3.726 44.450 1.00 97.19 134 GLU A N 1
ATOM 959 C CA . GLU A 1 134 ? 18.948 -3.738 45.597 1.00 97.19 134 GLU A CA 1
ATOM 960 C C . GLU A 1 134 ? 19.694 -3.862 46.935 1.00 97.19 134 GLU A C 1
ATOM 962 O O . GLU A 1 134 ? 20.912 -4.065 47.011 1.00 97.19 134 GLU A O 1
ATOM 967 N N . THR A 1 135 ? 18.947 -3.712 48.032 1.00 94.81 135 THR A N 1
ATOM 968 C CA . THR A 1 135 ? 19.467 -3.911 49.389 1.00 94.81 135 THR A CA 1
ATOM 969 C C . THR A 1 135 ? 20.015 -5.332 49.529 1.00 94.81 135 THR A C 1
ATOM 971 O O . THR A 1 135 ? 19.324 -6.298 49.229 1.00 94.81 135 THR A O 1
ATOM 974 N N . GLY A 1 136 ? 21.256 -5.459 50.004 1.00 94.69 136 GLY A N 1
ATOM 975 C CA . GLY A 1 136 ? 21.996 -6.728 49.988 1.00 94.69 136 GLY A CA 1
ATOM 976 C C . GLY A 1 136 ? 22.998 -6.840 48.837 1.00 94.69 136 GLY A C 1
ATOM 977 O O . GLY A 1 136 ? 23.663 -7.864 48.723 1.00 94.69 136 GLY A O 1
ATOM 978 N N . SER A 1 137 ? 23.147 -5.778 48.033 1.00 95.19 137 SER A N 1
ATOM 979 C CA . SER A 1 137 ? 24.088 -5.709 46.912 1.00 95.19 137 SER A CA 1
ATOM 980 C C . SER A 1 137 ? 23.840 -6.816 45.892 1.00 95.19 137 SER A C 1
ATOM 982 O O . SER A 1 137 ? 24.781 -7.470 45.450 1.00 95.19 137 SER A O 1
ATOM 984 N N . VAL A 1 138 ? 22.573 -7.015 45.524 1.00 97.44 138 VAL A N 1
ATOM 985 C CA . VAL A 1 138 ? 22.138 -7.958 44.485 1.00 97.44 138 VAL A CA 1
ATOM 986 C C . VAL A 1 138 ? 21.436 -7.217 43.353 1.00 97.44 138 VAL A C 1
ATOM 988 O O . VAL A 1 138 ? 20.798 -6.188 43.572 1.00 97.44 138 VAL A O 1
ATOM 991 N N . VAL A 1 139 ? 21.571 -7.708 42.129 1.00 97.06 139 VAL A N 1
ATOM 992 C CA . VAL A 1 139 ? 20.942 -7.106 40.950 1.00 97.06 139 VAL A CA 1
ATOM 993 C C . VAL A 1 139 ? 19.454 -7.440 40.926 1.00 97.06 139 VAL A C 1
ATOM 995 O O . VAL A 1 139 ? 19.088 -8.613 40.868 1.00 97.06 139 VAL A O 1
ATOM 998 N N . GLY A 1 140 ? 18.604 -6.412 40.957 1.00 96.88 140 GLY A N 1
ATOM 999 C CA . GLY A 1 140 ? 17.152 -6.553 40.863 1.00 96.88 140 GLY A CA 1
ATOM 1000 C C . GLY A 1 140 ? 16.664 -6.922 39.461 1.00 96.88 140 GLY A C 1
ATOM 1001 O O . GLY A 1 140 ? 17.441 -7.052 38.509 1.00 96.88 140 GLY A O 1
ATOM 1002 N N . THR A 1 141 ? 15.348 -7.057 39.313 1.00 96.56 141 THR A N 1
ATOM 1003 C CA . THR A 1 141 ? 14.724 -7.398 38.029 1.00 96.56 141 THR A CA 1
ATOM 1004 C C . THR A 1 141 ? 14.946 -6.302 36.986 1.00 96.56 141 THR A C 1
ATOM 1006 O O . THR A 1 141 ? 14.721 -5.113 37.229 1.00 96.56 141 THR A O 1
ATOM 1009 N N . TYR A 1 142 ? 15.359 -6.703 35.784 1.00 94.81 142 TYR A N 1
ATOM 1010 C CA . TYR A 1 142 ? 15.491 -5.789 34.652 1.00 94.81 142 TYR A CA 1
ATOM 1011 C C . TYR A 1 142 ? 14.116 -5.381 34.107 1.00 94.81 142 TYR A C 1
ATOM 1013 O O . TYR A 1 142 ? 13.273 -6.226 33.811 1.00 94.81 142 TYR A O 1
ATOM 1021 N N . GLY A 1 143 ? 13.908 -4.077 33.919 1.00 94.81 143 GLY A N 1
ATOM 1022 C CA . GLY A 1 143 ? 12.695 -3.517 33.321 1.00 94.81 143 GLY A CA 1
ATOM 1023 C C . GLY A 1 143 ? 12.521 -3.841 31.825 1.00 94.81 143 GLY A C 1
ATOM 1024 O O . GLY A 1 143 ? 13.331 -4.560 31.232 1.00 94.81 143 GLY A O 1
ATOM 1025 N N . PRO A 1 144 ? 11.476 -3.301 31.167 1.00 92.31 144 PRO A N 1
ATOM 1026 C CA . PRO A 1 144 ? 11.269 -3.485 29.731 1.00 92.31 144 PRO A CA 1
ATOM 1027 C C . PRO A 1 144 ? 12.436 -2.913 28.910 1.00 92.31 144 PRO A C 1
ATOM 1029 O O . PRO A 1 144 ? 13.148 -2.011 29.353 1.00 92.31 144 PRO A O 1
ATOM 1032 N N . CYS A 1 145 ? 12.628 -3.437 27.698 1.00 90.25 145 CYS A N 1
ATOM 1033 C CA . CYS A 1 145 ? 13.680 -2.989 26.790 1.00 90.25 145 CYS A CA 1
ATOM 1034 C C . CYS A 1 145 ? 13.360 -1.588 26.245 1.00 90.25 145 CYS A C 1
ATOM 1036 O O . CYS A 1 145 ? 12.503 -1.425 25.377 1.00 90.25 145 CYS A O 1
ATOM 1038 N N . LEU A 1 146 ? 14.017 -0.553 26.772 1.00 90.56 146 LEU A N 1
ATOM 1039 C CA . LEU A 1 146 ? 13.777 0.829 26.359 1.00 90.56 146 LEU A CA 1
ATOM 1040 C C . LEU A 1 146 ? 14.627 1.180 25.142 1.00 90.56 146 LEU A C 1
ATOM 1042 O O . LEU A 1 146 ? 15.806 0.845 25.080 1.00 90.56 146 LEU A O 1
ATOM 1046 N N . GLY A 1 147 ? 14.043 1.903 24.187 1.00 83.44 147 GLY A N 1
ATOM 1047 C CA . GLY A 1 147 ? 14.763 2.353 22.994 1.00 83.44 147 GLY A CA 1
ATOM 1048 C C . GLY A 1 147 ? 15.044 1.251 21.972 1.00 83.44 147 GLY A C 1
ATOM 1049 O O . GLY A 1 147 ? 15.792 1.500 21.027 1.00 83.44 147 GLY A O 1
ATOM 1050 N N . GLU A 1 148 ? 14.432 0.071 22.130 1.00 84.06 148 GLU A N 1
ATOM 1051 C CA . GLU A 1 148 ? 14.500 -0.986 21.128 1.00 84.06 148 GLU A CA 1
ATOM 1052 C C . GLU A 1 148 ? 14.052 -0.453 19.768 1.00 84.06 148 GLU A C 1
ATOM 1054 O O . GLU A 1 148 ? 13.004 0.185 19.617 1.00 84.06 148 GLU A O 1
ATOM 1059 N N . LYS A 1 149 ? 14.879 -0.707 18.761 1.00 78.19 149 LYS A N 1
ATOM 1060 C CA . LYS A 1 149 ? 14.581 -0.328 17.395 1.00 78.19 149 LYS A CA 1
ATOM 1061 C C . LYS A 1 149 ? 13.979 -1.518 16.656 1.00 78.19 149 LYS A C 1
ATOM 1063 O O . LYS A 1 149 ? 14.476 -2.637 16.734 1.00 78.19 149 LYS A O 1
ATOM 1068 N N . THR A 1 150 ? 12.914 -1.282 15.894 1.00 68.56 150 THR A N 1
ATOM 1069 C CA . THR A 1 150 ? 12.234 -2.354 15.158 1.00 68.56 150 THR A CA 1
ATOM 1070 C C . THR A 1 150 ? 13.145 -2.978 14.094 1.00 68.56 150 THR A C 1
ATOM 1072 O O . THR A 1 150 ? 14.012 -2.322 13.499 1.00 68.56 150 THR A O 1
ATOM 1075 N N . ALA A 1 151 ? 12.946 -4.278 13.855 1.00 60.09 151 ALA A N 1
ATOM 1076 C CA . ALA A 1 151 ? 13.878 -5.128 13.120 1.00 60.09 151 ALA A CA 1
ATOM 1077 C C . ALA A 1 151 ? 14.082 -4.783 11.641 1.00 60.09 151 ALA A C 1
ATOM 1079 O O . ALA A 1 151 ? 15.084 -5.225 11.082 1.00 60.09 151 ALA A O 1
ATOM 1080 N N . ALA A 1 152 ? 13.176 -4.015 11.031 1.00 59.47 152 ALA A N 1
ATOM 1081 C CA . ALA A 1 152 ? 13.172 -3.765 9.593 1.00 59.47 152 ALA A CA 1
ATOM 1082 C C . ALA A 1 152 ? 14.286 -2.817 9.113 1.00 59.47 152 ALA A C 1
ATOM 1084 O O . ALA A 1 152 ? 14.668 -2.884 7.951 1.00 59.47 152 ALA A O 1
ATOM 1085 N N . VAL A 1 153 ? 14.806 -1.942 9.983 1.00 64.00 153 VAL A N 1
ATOM 1086 C CA . VAL A 1 153 ? 15.782 -0.901 9.586 1.00 64.00 153 VAL A CA 1
ATOM 1087 C C . VAL A 1 153 ? 17.084 -0.974 10.388 1.00 64.00 153 VAL A C 1
ATOM 1089 O O . VAL A 1 153 ? 18.121 -0.511 9.926 1.00 64.00 153 VAL A O 1
ATOM 1092 N N . ASN A 1 154 ? 17.055 -1.589 11.570 1.00 78.12 154 ASN A N 1
ATOM 1093 C CA . ASN A 1 154 ? 18.133 -1.474 12.549 1.00 78.12 154 ASN A CA 1
ATOM 1094 C C . ASN A 1 154 ? 18.862 -2.804 12.758 1.00 78.12 154 ASN A C 1
ATOM 1096 O O . ASN A 1 154 ? 18.326 -3.895 12.506 1.00 78.12 154 ASN A O 1
ATOM 1100 N N . CYS A 1 155 ? 20.096 -2.701 13.236 1.00 85.25 155 CYS A N 1
ATOM 1101 C CA . CYS A 1 155 ? 21.046 -3.800 13.334 1.00 85.25 155 CYS A CA 1
ATOM 1102 C C . CYS A 1 155 ? 21.646 -3.933 14.734 1.00 85.25 155 CYS A C 1
ATOM 1104 O O . CYS A 1 155 ? 21.519 -3.032 15.558 1.00 85.25 155 CYS A O 1
ATOM 1106 N N . LEU A 1 156 ? 22.269 -5.080 15.017 1.00 85.25 156 LEU A N 1
ATOM 1107 C CA . LEU A 1 156 ? 23.016 -5.277 16.261 1.00 85.25 156 LEU A CA 1
ATOM 1108 C C . LEU A 1 156 ? 24.402 -4.641 16.119 1.00 85.25 156 LEU A C 1
ATOM 1110 O O . LEU A 1 156 ? 25.054 -4.920 15.116 1.00 85.25 156 LEU A O 1
ATOM 1114 N N . PRO A 1 157 ? 24.884 -3.828 17.075 1.00 85.44 157 PRO A N 1
ATOM 1115 C CA . PRO A 1 157 ? 26.168 -3.144 16.956 1.00 85.44 157 PRO A CA 1
ATOM 1116 C C . PRO A 1 157 ? 27.302 -4.113 16.632 1.00 85.44 157 PRO A C 1
ATOM 1118 O O . PRO A 1 157 ? 27.366 -5.206 17.190 1.00 85.44 157 PRO A O 1
ATOM 1121 N N . ALA A 1 158 ? 28.185 -3.706 15.722 1.00 85.50 158 ALA A N 1
ATOM 1122 C CA . ALA A 1 158 ? 29.267 -4.519 15.166 1.00 85.50 158 ALA A CA 1
ATOM 1123 C C . ALA A 1 158 ? 28.841 -5.760 14.357 1.00 85.50 158 ALA A C 1
ATOM 1125 O O . ALA A 1 158 ? 29.718 -6.436 13.813 1.00 85.50 158 ALA A O 1
ATOM 1126 N N . ALA A 1 159 ? 27.541 -6.036 14.191 1.00 88.31 159 ALA A N 1
ATOM 1127 C CA . ALA A 1 159 ? 27.088 -7.032 13.229 1.00 88.31 159 ALA A CA 1
ATOM 1128 C C . ALA A 1 159 ? 27.585 -6.661 11.832 1.00 88.31 159 ALA A C 1
ATOM 1130 O O . ALA A 1 159 ? 27.623 -5.488 11.451 1.00 88.31 159 ALA A O 1
ATOM 1131 N N . ARG A 1 160 ? 27.972 -7.678 11.070 1.00 92.31 160 ARG A N 1
ATOM 1132 C CA . ARG A 1 160 ? 28.391 -7.544 9.681 1.00 92.31 160 ARG A CA 1
ATOM 1133 C C . ARG A 1 160 ? 27.527 -8.450 8.843 1.00 92.31 160 ARG A C 1
ATOM 1135 O O . ARG A 1 160 ? 27.306 -9.600 9.209 1.00 92.31 160 ARG A O 1
ATOM 1142 N N . GLU A 1 161 ? 27.096 -7.947 7.705 1.00 92.06 161 GLU A N 1
ATOM 1143 C CA . GLU A 1 161 ? 26.490 -8.783 6.686 1.00 92.06 161 GLU A CA 1
ATOM 1144 C C . GLU A 1 161 ? 26.930 -8.338 5.301 1.00 92.06 161 GLU A C 1
ATOM 1146 O O . GLU A 1 161 ? 27.293 -7.181 5.071 1.00 92.06 161 GLU A O 1
ATOM 1151 N N . VAL A 1 162 ? 26.925 -9.291 4.379 1.00 89.81 162 VAL A N 1
ATOM 1152 C CA . VAL A 1 162 ? 27.176 -9.023 2.971 1.00 89.81 162 VAL A CA 1
ATOM 1153 C C . VAL A 1 162 ? 25.825 -8.787 2.316 1.00 89.81 162 VAL A C 1
ATOM 1155 O O . VAL A 1 162 ? 24.947 -9.645 2.352 1.00 89.81 162 VAL A O 1
ATOM 1158 N N . SER A 1 163 ? 25.665 -7.609 1.728 1.00 85.69 163 SER A N 1
ATOM 1159 C CA . SER A 1 163 ? 24.481 -7.236 0.959 1.00 85.69 163 SER A CA 1
ATOM 1160 C C . SER A 1 163 ? 24.863 -7.050 -0.505 1.00 85.69 163 SER A C 1
ATOM 1162 O O . SER A 1 163 ? 25.982 -6.638 -0.816 1.00 85.69 163 SER A O 1
ATOM 1164 N N . GLN A 1 164 ? 23.944 -7.377 -1.411 1.00 85.19 164 GLN A N 1
ATOM 1165 C CA . GLN A 1 164 ? 24.129 -7.066 -2.824 1.00 85.19 164 GLN A CA 1
ATOM 1166 C C . GLN A 1 164 ? 24.044 -5.556 -3.033 1.00 85.19 164 GLN A C 1
ATOM 1168 O O . GLN A 1 164 ? 23.207 -4.878 -2.437 1.00 85.19 164 GLN A O 1
ATOM 1173 N N . CYS A 1 165 ? 24.898 -5.041 -3.902 1.00 84.81 165 CYS A N 1
ATOM 1174 C CA . CYS A 1 165 ? 24.925 -3.639 -4.281 1.00 84.81 165 CYS A CA 1
ATOM 1175 C C . CYS A 1 165 ? 25.241 -3.528 -5.767 1.00 84.81 165 CYS A C 1
ATOM 1177 O O . CYS A 1 165 ? 25.804 -4.448 -6.363 1.00 84.81 165 CYS A O 1
ATOM 1179 N N . GLY A 1 166 ? 24.892 -2.392 -6.368 1.00 85.88 166 GLY A N 1
ATOM 1180 C CA . GLY A 1 166 ? 25.366 -2.091 -7.712 1.00 85.88 166 GLY A CA 1
ATOM 1181 C C . GLY A 1 166 ? 25.016 -3.158 -8.758 1.00 85.88 166 GLY A C 1
ATOM 1182 O O . GLY A 1 166 ? 23.970 -3.796 -8.685 1.00 85.88 166 GLY A O 1
ATOM 1183 N N . LEU A 1 167 ? 25.898 -3.368 -9.734 1.00 88.44 167 LEU A N 1
ATOM 1184 C CA . LEU A 1 167 ? 25.708 -4.318 -10.845 1.00 88.44 167 LEU A CA 1
ATOM 1185 C C . LEU A 1 167 ? 26.209 -5.739 -10.493 1.00 88.44 167 LEU A C 1
ATOM 1187 O O . LEU A 1 167 ? 27.210 -6.197 -11.044 1.00 88.44 167 LEU A O 1
ATOM 1191 N N . CYS A 1 168 ? 25.528 -6.413 -9.553 1.00 86.00 168 CYS A N 1
ATOM 1192 C CA . CYS A 1 168 ? 25.951 -7.669 -8.881 1.00 86.00 168 CYS A CA 1
ATOM 1193 C C . CYS A 1 168 ? 27.245 -7.540 -8.081 1.00 86.00 168 CYS A C 1
ATOM 1195 O O . CYS A 1 168 ? 27.940 -8.528 -7.840 1.00 86.00 168 CYS A O 1
ATOM 1197 N N . GLY A 1 169 ? 27.552 -6.332 -7.627 1.00 89.50 169 GLY A N 1
ATOM 1198 C CA . GLY A 1 169 ? 28.546 -6.182 -6.592 1.00 89.50 169 GLY A CA 1
ATOM 1199 C C . GLY A 1 169 ? 28.038 -6.716 -5.254 1.00 89.50 169 GLY A C 1
ATOM 1200 O O . GLY A 1 169 ? 26.851 -6.982 -5.027 1.00 89.50 169 GLY A O 1
ATOM 1201 N N . SER A 1 170 ? 28.975 -6.840 -4.334 1.00 90.94 170 SER A N 1
ATOM 1202 C CA . SER A 1 170 ? 28.717 -7.106 -2.931 1.00 90.94 170 SER A CA 1
ATOM 1203 C C . SER A 1 170 ? 29.351 -6.000 -2.105 1.00 90.94 170 SER A C 1
ATOM 1205 O O . SER A 1 170 ? 30.486 -5.598 -2.363 1.00 90.94 170 SER A O 1
ATOM 1207 N N . GLN A 1 171 ? 28.627 -5.517 -1.105 1.00 93.38 171 GLN A N 1
ATOM 1208 C CA . GLN A 1 171 ? 29.167 -4.624 -0.093 1.00 93.38 171 GLN A CA 1
ATOM 1209 C C . GLN A 1 171 ? 28.982 -5.271 1.267 1.00 93.38 171 GLN A C 1
ATOM 1211 O O . GLN A 1 171 ? 27.939 -5.856 1.573 1.00 93.38 171 GLN A O 1
ATOM 1216 N N . THR A 1 172 ? 30.000 -5.142 2.109 1.00 93.50 172 THR A N 1
ATOM 1217 C CA . THR A 1 172 ? 29.836 -5.444 3.528 1.00 93.50 172 THR A CA 1
ATOM 1218 C C . THR A 1 172 ? 29.157 -4.245 4.167 1.00 93.50 172 THR A C 1
ATOM 1220 O O . THR A 1 172 ? 29.667 -3.129 4.061 1.00 93.50 172 THR A O 1
ATOM 1223 N N . ARG A 1 173 ? 28.026 -4.443 4.833 1.00 92.50 173 ARG A N 1
ATOM 1224 C CA . ARG A 1 173 ? 27.486 -3.429 5.735 1.00 92.50 173 ARG A CA 1
ATOM 1225 C C . ARG A 1 173 ? 27.785 -3.831 7.167 1.00 92.50 173 ARG A C 1
ATOM 1227 O O . ARG A 1 173 ? 27.652 -4.996 7.539 1.00 92.50 173 ARG A O 1
ATOM 1234 N N . GLN A 1 174 ? 28.266 -2.869 7.941 1.00 93.69 174 GLN A N 1
ATOM 1235 C CA . GLN A 1 174 ? 28.585 -3.037 9.346 1.00 93.69 174 GLN A CA 1
ATOM 1236 C C . GLN A 1 174 ? 27.653 -2.159 10.161 1.00 93.69 174 GLN A C 1
ATOM 1238 O O . GLN A 1 174 ? 27.474 -0.982 9.866 1.00 93.69 174 GLN A O 1
ATOM 1243 N N . CYS A 1 175 ? 27.080 -2.732 11.203 1.00 90.94 175 CYS A N 1
ATOM 1244 C CA . CYS A 1 175 ? 26.289 -1.977 12.141 1.00 90.94 175 CYS A CA 1
ATOM 1245 C C . CYS A 1 175 ? 27.188 -1.114 13.024 1.00 90.94 175 CYS A C 1
ATOM 1247 O O . CYS A 1 175 ? 28.096 -1.634 13.687 1.00 90.94 175 CYS A O 1
ATOM 1249 N N . ASP A 1 176 ? 26.946 0.191 13.046 1.00 90.56 176 ASP A N 1
ATOM 1250 C CA . ASP A 1 176 ? 27.661 1.095 13.938 1.00 90.56 176 ASP A CA 1
ATOM 1251 C C . ASP A 1 176 ? 27.126 1.036 15.382 1.00 90.56 176 ASP A C 1
ATOM 1253 O O . ASP A 1 176 ? 26.221 0.271 15.727 1.00 90.56 176 ASP A O 1
ATOM 1257 N N . ALA A 1 177 ? 27.720 1.840 16.267 1.00 84.88 177 ALA A N 1
ATOM 1258 C CA . ALA A 1 177 ? 27.291 1.934 17.661 1.00 84.88 177 ALA A CA 1
ATOM 1259 C C . ALA A 1 177 ? 25.916 2.613 17.835 1.00 84.88 177 ALA A C 1
ATOM 1261 O O . ALA A 1 177 ? 25.302 2.452 18.888 1.00 84.88 177 ALA A O 1
ATOM 1262 N N . ALA A 1 178 ? 25.444 3.352 16.823 1.00 85.94 178 ALA A N 1
ATOM 1263 C CA . ALA A 1 178 ? 24.117 3.967 16.773 1.00 85.94 178 ALA A CA 1
ATOM 1264 C C . ALA A 1 178 ? 23.058 3.038 16.156 1.00 85.94 178 ALA A C 1
ATOM 1266 O O . ALA A 1 178 ? 21.886 3.410 16.068 1.00 85.94 178 ALA A O 1
ATOM 1267 N N . CYS A 1 179 ? 23.460 1.819 15.789 1.00 86.19 179 CYS A N 1
ATOM 1268 C CA . CYS A 1 179 ? 22.605 0.754 15.281 1.00 86.19 179 CYS A CA 1
ATOM 1269 C C . CYS A 1 179 ? 22.052 0.988 13.890 1.00 86.19 179 CYS A C 1
ATOM 1271 O O . CYS A 1 179 ? 20.995 0.463 13.518 1.00 86.19 179 CYS A O 1
ATOM 1273 N N . LEU A 1 180 ? 22.803 1.771 13.128 1.00 86.00 180 LEU A N 1
ATOM 1274 C CA . LEU A 1 180 ? 22.564 2.038 11.732 1.00 86.00 180 LEU A CA 1
ATOM 1275 C C . LEU A 1 180 ? 23.546 1.210 10.908 1.00 86.00 180 LEU A C 1
ATOM 1277 O O . LEU A 1 180 ? 24.716 1.038 11.262 1.00 86.00 180 LEU A O 1
ATOM 1281 N N . TRP A 1 181 ? 23.055 0.674 9.795 1.00 87.19 181 TRP A N 1
ATOM 1282 C CA . TRP A 1 181 ? 23.919 0.027 8.822 1.00 87.19 181 TRP A CA 1
ATOM 1283 C C . TRP A 1 181 ? 24.803 1.078 8.157 1.00 87.19 181 TRP A C 1
ATOM 1285 O O . TRP A 1 181 ? 24.312 1.968 7.467 1.00 87.19 181 TRP A O 1
ATOM 1295 N N . VAL A 1 182 ? 26.112 0.945 8.339 1.00 90.62 182 VAL A N 1
ATOM 1296 C CA . VAL A 1 182 ? 27.120 1.673 7.574 1.00 90.62 182 VAL A CA 1
ATOM 1297 C C . VAL A 1 182 ? 27.582 0.767 6.444 1.00 90.62 182 VAL A C 1
ATOM 1299 O O . VAL A 1 182 ? 28.126 -0.316 6.669 1.00 90.62 182 VAL A O 1
ATOM 1302 N N . GLU A 1 183 ? 27.325 1.193 5.216 1.00 91.62 183 GLU A N 1
ATOM 1303 C CA . GLU A 1 183 ? 27.639 0.430 4.012 1.00 91.62 183 GLU A CA 1
ATOM 1304 C C . GLU A 1 183 ? 29.070 0.737 3.546 1.00 91.62 183 GLU A C 1
ATOM 1306 O O . GLU A 1 183 ? 29.488 1.895 3.502 1.00 91.62 183 GLU A O 1
ATOM 1311 N N . SER A 1 184 ? 29.846 -0.302 3.226 1.00 92.88 184 SER A N 1
ATOM 1312 C CA . SER A 1 184 ? 31.141 -0.137 2.551 1.00 92.88 184 SER A CA 1
ATOM 1313 C C . SER A 1 184 ? 30.959 0.127 1.054 1.00 92.88 184 SER A C 1
ATOM 1315 O O . SER A 1 184 ? 29.851 0.051 0.526 1.00 92.88 184 SER A O 1
ATOM 1317 N N . ALA A 1 185 ? 32.053 0.442 0.357 1.00 91.12 185 ALA A N 1
ATOM 1318 C CA . ALA A 1 185 ? 32.027 0.559 -1.096 1.00 91.12 185 ALA A CA 1
ATOM 1319 C C . ALA A 1 185 ? 31.562 -0.754 -1.745 1.00 91.12 185 ALA A C 1
ATOM 1321 O O . ALA A 1 185 ? 31.913 -1.846 -1.293 1.00 91.12 185 ALA A O 1
ATOM 1322 N N . CYS A 1 186 ? 30.809 -0.633 -2.836 1.00 91.06 186 CYS A N 1
ATOM 1323 C CA . CYS A 1 186 ? 30.390 -1.783 -3.617 1.00 91.06 186 CYS A CA 1
ATOM 1324 C C . CYS A 1 186 ? 31.589 -2.396 -4.349 1.00 91.06 186 CYS A C 1
ATOM 1326 O O . CYS A 1 186 ? 32.262 -1.715 -5.121 1.00 91.06 186 CYS A O 1
ATOM 1328 N N . LEU A 1 187 ? 31.880 -3.671 -4.088 1.00 93.81 187 LEU A N 1
ATOM 1329 C CA . LEU A 1 187 ? 32.990 -4.400 -4.704 1.00 93.81 187 LEU A CA 1
ATOM 1330 C C . LEU A 1 187 ? 32.465 -5.444 -5.689 1.00 93.81 187 LEU A C 1
ATOM 1332 O O . LEU A 1 187 ? 31.428 -6.057 -5.451 1.00 93.81 187 LEU A O 1
ATOM 1336 N N . GLY A 1 188 ? 33.212 -5.696 -6.767 1.00 91.31 188 GLY A N 1
ATOM 1337 C CA . GLY A 1 188 ? 32.888 -6.756 -7.730 1.00 91.31 188 GLY A CA 1
ATOM 1338 C C . GLY A 1 188 ? 31.748 -6.422 -8.696 1.00 91.31 188 GLY A C 1
ATOM 1339 O O . GLY A 1 188 ? 31.140 -7.334 -9.244 1.00 91.31 188 GLY A O 1
ATOM 1340 N N . GLU A 1 189 ? 31.446 -5.139 -8.910 1.00 92.25 189 GLU A N 1
ATOM 1341 C CA . GLU A 1 189 ? 30.474 -4.738 -9.928 1.00 92.25 189 GLU A CA 1
ATOM 1342 C C . GLU A 1 189 ? 30.938 -5.138 -11.334 1.00 92.25 189 GLU A C 1
ATOM 1344 O O . GLU A 1 189 ? 32.099 -4.952 -11.710 1.00 92.25 189 GLU A O 1
ATOM 1349 N N . VAL A 1 190 ? 30.010 -5.648 -12.142 1.00 90.69 190 VAL A N 1
ATOM 1350 C CA . VAL A 1 190 ? 30.279 -5.956 -13.547 1.00 90.69 190 VAL A CA 1
ATOM 1351 C C . VAL A 1 190 ? 30.279 -4.654 -14.351 1.00 90.69 190 VAL A C 1
ATOM 1353 O O . VAL A 1 190 ? 29.249 -3.988 -14.475 1.00 90.69 190 VAL A O 1
ATOM 1356 N N . THR A 1 191 ? 31.421 -4.284 -14.937 1.00 89.25 191 THR A N 1
ATOM 1357 C CA . THR A 1 191 ? 31.525 -3.112 -15.823 1.00 89.25 191 THR A CA 1
ATOM 1358 C C . THR A 1 191 ? 30.569 -3.246 -17.006 1.00 89.25 191 THR A C 1
ATOM 1360 O O . THR A 1 191 ? 30.647 -4.208 -17.768 1.00 89.25 191 THR A O 1
ATOM 1363 N N . GLY A 1 192 ? 29.666 -2.275 -17.176 1.00 86.62 192 GLY A N 1
ATOM 1364 C CA . GLY A 1 192 ? 28.627 -2.333 -18.213 1.00 86.62 192 GLY A CA 1
ATOM 1365 C C . GLY A 1 192 ? 27.571 -3.420 -17.979 1.00 86.62 192 GLY A C 1
ATOM 1366 O O . GLY A 1 192 ? 26.800 -3.725 -18.888 1.00 86.62 192 GLY A O 1
ATOM 1367 N N . GLY A 1 193 ? 27.546 -4.008 -16.780 1.00 89.31 193 GLY A N 1
ATOM 1368 C CA . GLY A 1 193 ? 26.515 -4.937 -16.352 1.00 89.31 193 GLY A CA 1
ATOM 1369 C C . GLY A 1 193 ? 25.163 -4.258 -16.140 1.00 89.31 193 GLY A C 1
ATOM 1370 O O . GLY A 1 193 ? 24.960 -3.070 -16.401 1.00 89.31 193 GLY A O 1
ATOM 1371 N N . CYS A 1 194 ? 24.222 -5.035 -15.637 1.00 89.31 194 CYS A N 1
ATOM 1372 C CA . CYS A 1 194 ? 22.874 -4.597 -15.290 1.00 89.31 194 CYS A CA 1
ATOM 1373 C C . CYS A 1 194 ? 22.430 -5.294 -14.008 1.00 89.31 194 CYS A C 1
ATOM 1375 O O . CYS A 1 194 ? 23.058 -6.260 -13.604 1.00 89.31 194 CYS A O 1
ATOM 1377 N N . LEU A 1 195 ? 21.389 -4.815 -13.334 1.00 86.62 195 LEU A N 1
ATOM 1378 C CA . LEU A 1 195 ? 20.939 -5.427 -12.085 1.00 86.62 195 LEU A CA 1
ATOM 1379 C C . LEU A 1 195 ? 20.413 -6.847 -12.333 1.00 86.62 195 LEU A C 1
ATOM 1381 O O . LEU A 1 195 ? 19.861 -7.151 -13.391 1.00 86.62 195 LEU A O 1
ATOM 1385 N N . SER A 1 196 ? 20.578 -7.728 -11.347 1.00 86.81 196 SER A N 1
ATOM 1386 C CA . SER A 1 196 ? 20.100 -9.110 -11.443 1.00 86.81 196 SER A CA 1
ATOM 1387 C C . SER A 1 196 ? 18.594 -9.127 -11.716 1.00 86.81 196 SER A C 1
ATOM 1389 O O . SER A 1 196 ? 17.816 -8.514 -10.984 1.00 86.81 196 SER A O 1
ATOM 1391 N N . GLY A 1 197 ? 18.189 -9.785 -12.806 1.00 86.06 197 GLY A N 1
ATOM 1392 C CA . GLY A 1 197 ? 16.794 -9.850 -13.243 1.00 86.06 197 GLY A CA 1
ATOM 1393 C C . GLY A 1 197 ? 16.240 -8.574 -13.890 1.00 86.06 197 GLY A C 1
ATOM 1394 O O . GLY A 1 197 ? 15.080 -8.586 -14.299 1.00 86.06 197 GLY A O 1
ATOM 1395 N N . GLU A 1 198 ? 17.033 -7.504 -14.026 1.00 88.44 198 GLU A N 1
ATOM 1396 C CA . GLU A 1 198 ? 16.620 -6.264 -14.693 1.00 88.44 198 GLU A CA 1
ATOM 1397 C C . GLU A 1 198 ? 16.117 -6.552 -16.108 1.00 88.44 198 GLU A C 1
ATOM 1399 O O . GLU A 1 198 ? 16.751 -7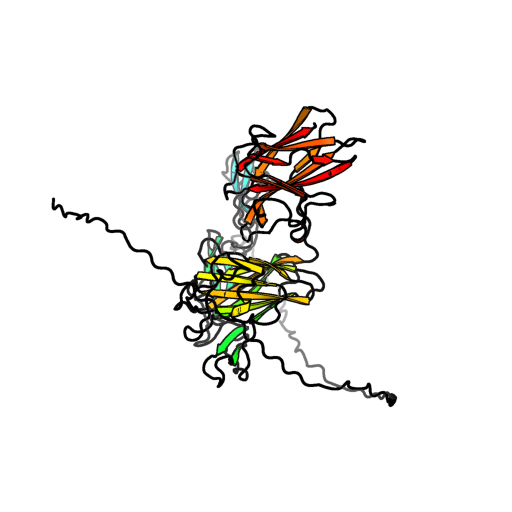.277 -16.882 1.00 88.44 198 GLU A O 1
ATOM 1404 N N . VAL A 1 199 ? 14.975 -5.961 -16.455 1.00 88.00 199 VAL A N 1
ATOM 1405 C CA . VAL A 1 199 ? 14.432 -6.014 -17.810 1.00 88.00 199 VAL A CA 1
ATOM 1406 C C . VAL A 1 199 ? 14.612 -4.653 -18.467 1.00 88.00 199 VAL A C 1
ATOM 1408 O O . VAL A 1 199 ? 14.190 -3.615 -17.952 1.00 88.00 199 VAL A O 1
ATOM 1411 N N . LYS A 1 200 ? 15.244 -4.663 -19.638 1.00 89.62 200 LYS A N 1
ATOM 1412 C CA . LYS A 1 200 ? 15.423 -3.503 -20.500 1.00 89.62 200 LYS A CA 1
ATOM 1413 C C . LYS A 1 200 ? 14.667 -3.713 -21.802 1.00 89.62 200 LYS A C 1
ATOM 1415 O O . LYS A 1 200 ? 14.795 -4.745 -22.456 1.00 89.62 200 LYS A O 1
ATOM 1420 N N . HIS A 1 201 ? 13.927 -2.695 -22.212 1.00 91.12 201 HIS A N 1
ATOM 1421 C CA . HIS A 1 201 ? 13.318 -2.637 -23.533 1.00 91.12 201 HIS A CA 1
ATOM 1422 C C . HIS A 1 201 ? 14.219 -1.802 -24.441 1.00 91.12 201 HIS A C 1
ATOM 1424 O O . HIS A 1 201 ? 14.432 -0.615 -24.199 1.00 91.12 201 HIS A O 1
ATOM 1430 N N . ILE A 1 202 ? 14.811 -2.439 -25.450 1.00 91.88 202 ILE A N 1
ATOM 1431 C CA . ILE A 1 202 ? 15.666 -1.770 -26.428 1.00 91.88 202 ILE A CA 1
ATOM 1432 C C . ILE A 1 202 ? 14.776 -1.239 -27.549 1.00 91.88 202 ILE A C 1
ATOM 1434 O O . ILE A 1 202 ? 14.149 -2.004 -28.286 1.00 91.88 202 ILE A O 1
ATOM 1438 N N . GLU A 1 203 ? 14.724 0.082 -27.645 1.00 90.06 203 GLU A N 1
ATOM 1439 C CA . GLU A 1 203 ? 13.915 0.836 -28.600 1.00 90.06 203 GLU A CA 1
ATOM 1440 C C . GLU A 1 203 ? 14.746 1.197 -29.845 1.00 90.06 203 GLU A C 1
ATOM 1442 O O . GLU A 1 203 ? 15.977 1.199 -29.803 1.00 90.06 203 GLU A O 1
ATOM 1447 N N . GLY A 1 204 ? 14.084 1.483 -30.971 1.00 90.00 204 GLY A N 1
ATOM 1448 C CA . GLY A 1 204 ? 14.736 1.959 -32.204 1.00 90.00 204 GLY A CA 1
ATOM 1449 C C . GLY A 1 204 ? 15.473 0.899 -33.033 1.00 90.00 204 GLY A C 1
ATOM 1450 O O . GLY A 1 204 ? 15.983 1.216 -34.102 1.00 90.00 204 GLY A O 1
ATOM 1451 N N . LEU A 1 205 ? 15.516 -0.358 -32.577 1.00 92.38 205 LEU A N 1
ATOM 1452 C CA . LEU A 1 205 ? 16.078 -1.485 -33.340 1.00 92.38 205 LEU A CA 1
ATOM 1453 C C . LEU A 1 205 ? 15.030 -2.278 -34.135 1.00 92.38 205 LEU A C 1
ATOM 1455 O O . LEU A 1 205 ? 15.390 -3.192 -34.875 1.00 92.38 205 LEU A O 1
ATOM 1459 N N . CYS A 1 206 ? 13.749 -1.967 -33.952 1.00 94.44 206 CYS A N 1
ATOM 1460 C CA . CYS A 1 206 ? 12.637 -2.614 -34.640 1.00 94.44 206 CYS A CA 1
ATOM 1461 C C . CYS A 1 206 ? 12.103 -1.712 -35.754 1.00 94.44 206 CYS A C 1
ATOM 1463 O O . CYS A 1 206 ? 12.141 -0.490 -35.630 1.00 94.44 206 CYS A O 1
ATOM 1465 N N . ALA A 1 207 ? 11.609 -2.321 -36.836 1.00 95.81 207 ALA A N 1
ATOM 1466 C CA . ALA A 1 207 ? 11.039 -1.585 -37.966 1.00 95.81 207 ALA A CA 1
ATOM 1467 C C . ALA A 1 207 ? 9.748 -0.842 -37.582 1.00 95.81 207 ALA A C 1
ATOM 1469 O O . ALA A 1 207 ? 9.525 0.280 -38.027 1.00 95.81 207 ALA A O 1
ATOM 1470 N N . ASP A 1 208 ? 8.921 -1.460 -36.736 1.00 92.06 208 ASP A N 1
ATOM 1471 C CA . ASP A 1 208 ? 7.737 -0.827 -36.162 1.00 92.06 208 ASP A CA 1
ATOM 1472 C C . ASP A 1 208 ? 8.110 -0.094 -34.854 1.00 92.06 208 ASP A C 1
ATOM 1474 O O . ASP A 1 208 ? 8.623 -0.738 -33.930 1.00 92.06 208 ASP A O 1
ATOM 1478 N N . PRO A 1 209 ? 7.845 1.222 -34.731 1.00 85.50 209 PRO A N 1
ATOM 1479 C CA . PRO A 1 209 ? 8.127 1.997 -33.520 1.00 85.50 209 PRO A CA 1
ATOM 1480 C C . PRO A 1 209 ? 7.311 1.577 -32.283 1.00 85.50 209 PRO A C 1
ATOM 1482 O O . PRO A 1 209 ? 7.670 1.953 -31.164 1.00 85.50 209 PRO A O 1
ATOM 1485 N N . ALA A 1 210 ? 6.225 0.815 -32.444 1.00 85.94 210 ALA A N 1
ATOM 1486 C CA . ALA A 1 210 ? 5.479 0.219 -31.334 1.00 85.94 210 ALA A CA 1
ATOM 1487 C C . ALA A 1 210 ? 6.152 -1.048 -30.772 1.00 85.94 210 ALA A C 1
ATOM 1489 O O . ALA A 1 210 ? 5.830 -1.479 -29.659 1.00 85.94 210 ALA A O 1
ATOM 1490 N N . HIS A 1 211 ? 7.094 -1.631 -31.519 1.00 92.62 211 HIS A N 1
ATOM 1491 C CA . HIS A 1 211 ? 7.804 -2.845 -31.145 1.00 92.62 211 HIS A CA 1
ATOM 1492 C C . HIS A 1 211 ? 9.152 -2.534 -30.486 1.00 92.62 211 HIS A C 1
ATOM 1494 O O . HIS A 1 211 ? 9.855 -1.583 -30.827 1.00 92.62 211 HIS A O 1
ATOM 1500 N N . VAL A 1 212 ? 9.536 -3.379 -29.534 1.00 94.50 212 VAL A N 1
ATOM 1501 C CA . VAL A 1 212 ? 10.790 -3.286 -28.781 1.00 94.50 212 VAL A CA 1
ATOM 1502 C C . VAL A 1 212 ? 11.449 -4.657 -28.690 1.00 94.50 212 VAL A C 1
ATOM 1504 O O . VAL A 1 212 ? 10.789 -5.690 -28.812 1.00 94.50 212 VAL A O 1
ATOM 1507 N N . ARG A 1 213 ? 12.763 -4.688 -28.451 1.00 95.00 213 ARG A N 1
ATOM 1508 C CA . ARG A 1 213 ? 13.464 -5.930 -28.095 1.00 95.00 213 ARG A CA 1
ATOM 1509 C C . ARG A 1 213 ? 13.612 -6.000 -26.585 1.00 95.00 213 ARG A C 1
ATOM 1511 O O . ARG A 1 213 ? 14.277 -5.156 -25.989 1.00 95.00 213 ARG A O 1
ATOM 1518 N N . ARG A 1 214 ? 13.009 -7.007 -25.960 1.00 93.12 214 ARG A N 1
ATOM 1519 C CA . ARG A 1 214 ? 13.173 -7.260 -24.525 1.00 93.12 214 ARG A CA 1
ATOM 1520 C C . ARG A 1 214 ? 14.540 -7.895 -24.270 1.00 93.12 214 ARG A C 1
ATOM 1522 O O . ARG A 1 214 ? 14.868 -8.909 -24.874 1.00 93.12 214 ARG A O 1
ATOM 1529 N N . GLN A 1 215 ? 15.330 -7.327 -23.373 1.00 93.75 215 GLN A N 1
ATOM 1530 C CA . GLN A 1 215 ? 16.602 -7.874 -22.914 1.00 93.75 215 GLN A CA 1
ATOM 1531 C C . GLN A 1 215 ? 16.528 -8.039 -21.399 1.00 93.75 215 GLN A C 1
ATOM 1533 O O . GLN A 1 215 ? 16.245 -7.078 -20.690 1.00 93.75 215 GLN A O 1
ATOM 1538 N N . GLN A 1 216 ? 16.757 -9.253 -20.907 1.00 91.38 216 GLN A N 1
ATOM 1539 C CA . GLN A 1 216 ? 16.746 -9.545 -19.477 1.00 91.38 216 GLN A CA 1
ATOM 1540 C C . GLN A 1 216 ? 18.159 -9.844 -18.995 1.00 91.38 216 GLN A C 1
ATOM 1542 O O . GLN A 1 216 ? 18.931 -10.529 -19.669 1.00 91.38 216 GLN A O 1
ATOM 1547 N N . CYS A 1 217 ? 18.482 -9.322 -17.826 1.00 91.81 217 CYS A N 1
ATOM 1548 C CA . CYS A 1 217 ? 19.752 -9.532 -17.165 1.00 91.81 217 CYS A CA 1
ATOM 1549 C C . CYS A 1 217 ? 19.739 -10.833 -16.381 1.00 91.81 217 CYS A C 1
ATOM 1551 O O . CYS A 1 217 ? 18.772 -11.155 -15.686 1.00 91.81 217 CYS A O 1
ATOM 1553 N N . SER A 1 218 ? 20.812 -11.602 -16.526 1.00 91.62 218 SER A N 1
ATOM 1554 C CA . SER A 1 218 ? 20.972 -12.863 -15.813 1.00 91.62 218 SER A CA 1
ATOM 1555 C C . SER A 1 218 ? 21.224 -12.627 -14.317 1.00 91.62 218 SER A C 1
ATOM 1557 O O . SER A 1 218 ? 21.490 -11.506 -13.877 1.00 91.62 218 SER A O 1
ATOM 1559 N N . GLY A 1 219 ? 21.210 -13.709 -13.532 1.00 88.19 219 GLY A N 1
ATOM 1560 C CA . GLY A 1 219 ? 21.602 -13.669 -12.119 1.00 88.19 219 GLY A CA 1
ATOM 1561 C C . GLY A 1 219 ? 23.059 -13.250 -11.879 1.00 88.19 219 GLY A C 1
ATOM 1562 O O . GLY A 1 219 ? 23.409 -12.902 -10.758 1.00 88.19 219 GLY A O 1
ATOM 1563 N N . THR A 1 220 ? 23.901 -13.259 -12.920 1.00 90.00 220 THR A N 1
ATOM 1564 C CA . THR A 1 220 ? 25.301 -12.805 -12.876 1.00 90.00 220 THR A CA 1
ATOM 1565 C C . THR A 1 220 ? 25.472 -11.369 -13.379 1.00 90.00 220 THR A C 1
ATOM 1567 O O . THR A 1 220 ? 26.589 -10.954 -13.676 1.00 90.00 220 THR A O 1
ATOM 1570 N N . CYS A 1 221 ? 24.376 -10.609 -13.508 1.00 91.12 221 CYS A N 1
ATOM 1571 C CA . CYS A 1 221 ? 24.367 -9.205 -13.941 1.00 91.12 221 CYS A CA 1
ATOM 1572 C C . CYS A 1 221 ? 24.986 -8.945 -15.314 1.00 91.12 221 CYS A C 1
ATOM 1574 O O . CYS A 1 221 ? 25.444 -7.843 -15.625 1.00 91.12 221 CYS A O 1
ATOM 1576 N N . THR A 1 222 ? 24.959 -9.964 -16.165 1.00 93.38 222 THR A N 1
ATOM 1577 C CA . THR A 1 222 ? 25.327 -9.850 -17.570 1.00 93.38 222 THR A CA 1
ATOM 1578 C C . THR A 1 222 ? 24.056 -9.680 -18.407 1.00 93.38 222 THR A C 1
ATOM 1580 O O . THR A 1 222 ? 23.089 -10.429 -18.206 1.00 93.38 222 THR A O 1
ATOM 1583 N N . PRO A 1 223 ? 24.008 -8.704 -19.336 1.00 92.81 223 PRO A N 1
ATOM 1584 C CA . PRO A 1 223 ? 22.877 -8.568 -20.244 1.00 92.81 223 PRO A CA 1
ATOM 1585 C C . PRO A 1 223 ? 22.715 -9.836 -21.089 1.00 92.81 223 PRO A C 1
ATOM 1587 O O . PRO A 1 223 ? 23.650 -10.258 -21.768 1.00 92.81 223 PRO A O 1
ATOM 1590 N N . GLY A 1 224 ? 21.527 -10.441 -21.069 1.00 94.12 224 GLY A N 1
ATOM 1591 C CA . GLY A 1 224 ? 21.211 -11.573 -21.937 1.00 94.12 224 GLY A CA 1
ATOM 1592 C C . GLY A 1 224 ? 21.113 -11.176 -23.414 1.00 94.12 224 GLY A C 1
ATOM 1593 O O . GLY A 1 224 ? 21.156 -9.996 -23.775 1.00 94.12 224 GLY A O 1
ATOM 1594 N N . ALA A 1 225 ? 20.933 -12.161 -24.296 1.00 95.56 225 ALA A N 1
ATOM 1595 C CA . ALA A 1 225 ? 20.629 -11.887 -25.698 1.00 95.56 225 ALA A CA 1
ATOM 1596 C C . ALA A 1 225 ? 19.265 -11.168 -25.815 1.00 95.56 225 ALA A C 1
ATOM 1598 O O . ALA A 1 225 ? 18.297 -11.611 -25.191 1.00 95.56 225 ALA A O 1
ATOM 1599 N N . PRO A 1 226 ? 19.145 -10.077 -26.598 1.00 96.19 226 PRO A N 1
ATOM 1600 C CA . PRO A 1 226 ? 17.856 -9.424 -26.786 1.00 96.19 226 PRO A CA 1
ATOM 1601 C C . PRO A 1 226 ? 16.891 -10.333 -27.551 1.00 96.19 226 PRO A C 1
ATOM 1603 O O . PRO A 1 226 ? 17.232 -10.855 -28.618 1.00 96.19 226 PRO A O 1
ATOM 1606 N N . ALA A 1 227 ? 15.668 -10.455 -27.048 1.00 96.38 227 ALA A N 1
ATOM 1607 C CA . ALA A 1 227 ? 14.577 -11.158 -27.706 1.00 96.38 227 ALA A CA 1
ATOM 1608 C C . ALA A 1 227 ? 14.285 -10.573 -29.108 1.00 96.38 227 ALA A C 1
ATOM 1610 O O . ALA A 1 227 ? 14.715 -9.449 -29.418 1.00 96.38 227 ALA A O 1
ATOM 1611 N N . PRO A 1 228 ? 13.569 -11.311 -29.977 1.00 97.44 228 PRO A N 1
ATOM 1612 C CA . PRO A 1 228 ? 13.045 -10.769 -31.228 1.00 97.44 228 PRO A CA 1
ATOM 1613 C C . PRO A 1 228 ? 12.207 -9.503 -31.005 1.00 97.44 228 PRO A C 1
ATOM 1615 O O . PRO A 1 228 ? 11.722 -9.251 -29.901 1.00 97.44 228 PRO A O 1
ATOM 1618 N N . CYS A 1 229 ? 12.036 -8.704 -32.059 1.00 97.12 229 CYS A N 1
ATOM 1619 C CA . CYS A 1 229 ? 11.121 -7.567 -32.024 1.00 97.12 229 CYS A CA 1
ATOM 1620 C C . CYS A 1 229 ? 9.696 -8.050 -31.742 1.00 97.12 229 CYS A C 1
ATOM 1622 O O . CYS A 1 229 ? 9.184 -8.914 -32.449 1.00 97.12 229 CYS A O 1
ATOM 1624 N N . GLY A 1 230 ? 9.076 -7.479 -30.716 1.00 94.94 230 GLY A N 1
ATOM 1625 C CA . GLY A 1 230 ? 7.715 -7.791 -30.296 1.00 94.94 230 GLY A CA 1
ATOM 1626 C C . GLY A 1 230 ? 7.017 -6.542 -29.762 1.00 94.94 230 GLY A C 1
ATOM 1627 O O . GLY A 1 230 ? 7.697 -5.556 -29.455 1.00 94.94 230 GLY A O 1
ATOM 1628 N N . PRO A 1 231 ? 5.680 -6.552 -29.652 1.00 92.12 231 PRO A N 1
ATOM 1629 C CA . PRO A 1 231 ? 4.974 -5.482 -28.964 1.00 92.12 231 PRO A CA 1
ATOM 1630 C C . PRO A 1 231 ? 5.503 -5.367 -27.532 1.00 92.12 231 PRO A C 1
ATOM 1632 O O . PRO A 1 231 ? 5.859 -6.372 -26.906 1.00 92.12 231 PRO A O 1
ATOM 1635 N N . GLN A 1 232 ? 5.571 -4.146 -27.000 1.00 90.56 232 GLN A N 1
ATOM 1636 C CA . GLN A 1 232 ? 5.934 -3.987 -25.597 1.00 90.56 232 GLN A CA 1
ATOM 1637 C C . GLN A 1 232 ? 4.866 -4.644 -24.718 1.00 90.56 232 GLN A C 1
ATOM 1639 O O . GLN A 1 232 ? 3.685 -4.314 -24.798 1.00 90.56 232 GLN A O 1
ATOM 1644 N N . VAL A 1 233 ? 5.307 -5.539 -23.842 1.00 93.38 233 VAL A N 1
ATOM 1645 C CA . VAL A 1 233 ? 4.489 -6.110 -22.773 1.00 93.38 233 VAL A CA 1
ATOM 1646 C C . VAL A 1 233 ? 4.842 -5.435 -21.452 1.00 93.38 233 VAL A C 1
ATOM 1648 O O . VAL A 1 233 ? 5.944 -4.908 -21.292 1.00 93.38 233 VAL A O 1
ATOM 1651 N N . ALA A 1 234 ? 3.900 -5.410 -20.512 1.00 94.38 234 ALA A N 1
ATOM 1652 C CA . ALA A 1 234 ? 4.186 -4.937 -19.163 1.00 94.38 234 ALA A CA 1
ATOM 1653 C C . ALA A 1 234 ? 5.166 -5.900 -18.474 1.00 94.38 234 ALA A C 1
ATOM 1655 O O . ALA A 1 234 ? 5.040 -7.118 -18.618 1.00 94.38 234 ALA A O 1
ATOM 1656 N N . ASP A 1 235 ? 6.124 -5.360 -17.721 1.00 94.62 235 ASP A N 1
ATOM 1657 C CA . ASP A 1 235 ? 7.063 -6.174 -16.949 1.00 94.62 235 ASP A CA 1
ATOM 1658 C C . ASP A 1 235 ? 6.354 -6.875 -15.794 1.00 94.62 235 ASP A C 1
ATOM 1660 O O . ASP A 1 235 ? 5.471 -6.300 -15.179 1.00 94.62 235 ASP A O 1
ATOM 1664 N N . GLU A 1 236 ? 6.721 -8.104 -15.454 1.00 94.50 236 GLU A N 1
ATOM 1665 C CA . GLU A 1 236 ? 5.968 -8.867 -14.458 1.00 94.50 236 GLU A CA 1
ATOM 1666 C C . GLU A 1 236 ? 6.548 -8.751 -13.042 1.00 94.50 236 GLU A C 1
ATOM 1668 O O . GLU A 1 236 ? 7.755 -8.883 -12.838 1.00 94.50 236 GLU A O 1
ATOM 1673 N N . VAL A 1 237 ? 5.668 -8.548 -12.057 1.00 95.62 237 VAL A N 1
ATOM 1674 C CA . VAL A 1 237 ? 5.965 -8.681 -10.626 1.00 95.62 237 VAL A CA 1
ATOM 1675 C C . VAL A 1 237 ? 4.934 -9.610 -10.002 1.00 95.62 237 VAL A C 1
ATOM 1677 O O . VAL A 1 237 ? 3.758 -9.273 -9.910 1.00 95.62 237 VAL A O 1
ATOM 1680 N N . VAL A 1 238 ? 5.373 -10.774 -9.541 1.00 96.88 238 VAL A N 1
ATOM 1681 C CA . VAL A 1 238 ? 4.489 -11.738 -8.880 1.00 96.88 238 VAL A CA 1
ATOM 1682 C C . VAL A 1 238 ? 4.335 -11.336 -7.413 1.00 96.88 238 VAL A C 1
ATOM 1684 O O . VAL A 1 238 ? 5.325 -11.267 -6.685 1.00 96.88 238 VAL A O 1
ATOM 1687 N N . ALA A 1 239 ? 3.114 -11.040 -6.971 1.00 96.75 239 ALA A N 1
ATOM 1688 C CA . ALA A 1 239 ? 2.834 -10.712 -5.577 1.00 96.75 239 ALA A CA 1
ATOM 1689 C C . ALA A 1 239 ? 3.145 -11.907 -4.659 1.00 96.75 239 ALA A C 1
ATOM 1691 O O . ALA A 1 239 ? 2.961 -13.068 -5.035 1.00 96.75 239 ALA A O 1
ATOM 1692 N N . SER A 1 240 ? 3.610 -11.628 -3.437 1.00 95.94 240 SER A N 1
ATOM 1693 C CA . SER A 1 240 ? 3.852 -12.688 -2.456 1.00 95.94 240 SER A CA 1
ATOM 1694 C C . SER A 1 240 ? 2.522 -13.328 -2.036 1.00 95.94 240 SER A C 1
ATOM 1696 O O . SER A 1 240 ? 1.581 -12.608 -1.717 1.00 95.94 240 SER A O 1
ATOM 1698 N N . PRO A 1 241 ? 2.426 -14.664 -1.951 1.00 93.75 241 PRO A N 1
ATOM 1699 C CA . PRO A 1 241 ? 1.253 -15.326 -1.383 1.00 93.75 241 PRO A CA 1
ATOM 1700 C C . PRO A 1 241 ? 1.243 -15.282 0.156 1.00 93.75 241 PRO A C 1
ATOM 1702 O O . PRO A 1 241 ? 0.381 -15.899 0.777 1.00 93.75 241 PRO A O 1
ATOM 1705 N N . THR A 1 242 ? 2.203 -14.596 0.785 1.00 92.62 242 THR A N 1
ATOM 1706 C CA . THR A 1 242 ? 2.341 -14.509 2.241 1.00 92.62 242 THR A CA 1
ATOM 1707 C C . THR A 1 242 ? 2.061 -13.087 2.707 1.00 92.62 242 THR A C 1
ATOM 1709 O O . THR A 1 242 ? 2.649 -12.126 2.207 1.00 92.62 242 THR A O 1
ATOM 1712 N N . MET A 1 243 ? 1.196 -12.945 3.713 1.00 91.31 243 MET A N 1
ATOM 1713 C CA . MET A 1 243 ? 0.933 -11.664 4.373 1.00 91.31 243 MET A CA 1
ATOM 1714 C C . MET A 1 243 ? 2.236 -11.028 4.882 1.00 91.31 243 MET A C 1
ATOM 1716 O O . MET A 1 243 ? 3.058 -11.686 5.513 1.00 91.31 243 MET A O 1
ATOM 1720 N N . GLY A 1 244 ? 2.434 -9.742 4.596 1.00 89.06 244 GLY A N 1
ATOM 1721 C CA . GLY A 1 244 ? 3.654 -9.002 4.919 1.00 89.06 244 GLY A CA 1
ATOM 1722 C C . GLY A 1 244 ? 4.822 -9.246 3.958 1.00 89.06 244 GLY A C 1
ATOM 1723 O O . GLY A 1 244 ? 5.800 -8.501 4.016 1.00 89.06 244 GLY A O 1
ATOM 1724 N N . GLY A 1 245 ? 4.722 -10.228 3.057 1.00 92.56 245 GLY A N 1
ATOM 1725 C CA . GLY A 1 245 ? 5.739 -10.510 2.052 1.00 92.56 245 GLY A CA 1
ATOM 1726 C C . GLY A 1 245 ? 5.907 -9.345 1.078 1.00 92.56 245 GLY A C 1
ATOM 1727 O O . GLY A 1 245 ? 4.923 -8.810 0.560 1.00 92.56 245 GLY A O 1
ATOM 1728 N N . VAL A 1 246 ? 7.158 -8.961 0.825 1.00 95.06 246 VAL A N 1
ATOM 1729 C CA . VAL A 1 246 ? 7.525 -7.905 -0.126 1.00 95.06 246 VAL A CA 1
ATOM 1730 C C . VAL A 1 246 ? 8.271 -8.536 -1.291 1.00 95.06 246 VAL A C 1
ATOM 1732 O O . VAL A 1 246 ? 9.286 -9.199 -1.095 1.00 95.06 246 VAL A O 1
ATOM 1735 N N . VAL A 1 247 ? 7.775 -8.309 -2.502 1.00 95.12 247 VAL A N 1
ATOM 1736 C CA . VAL A 1 247 ? 8.473 -8.649 -3.747 1.00 95.12 247 VAL A CA 1
ATOM 1737 C C . VAL A 1 247 ? 8.847 -7.350 -4.437 1.00 95.12 247 VAL A C 1
ATOM 1739 O O . VAL A 1 247 ? 8.108 -6.372 -4.360 1.00 95.12 247 VAL A O 1
ATOM 1742 N N . SER A 1 248 ? 10.000 -7.306 -5.098 1.00 93.44 248 SER A N 1
ATOM 1743 C CA . SER A 1 248 ? 10.416 -6.105 -5.812 1.00 93.44 248 SER A CA 1
ATOM 1744 C C . SER A 1 248 ? 10.974 -6.404 -7.187 1.00 93.44 248 SER A C 1
ATOM 1746 O O . SER A 1 248 ? 11.692 -7.387 -7.352 1.00 93.44 248 SER A O 1
ATOM 1748 N N . GLY A 1 249 ? 10.700 -5.515 -8.137 1.00 90.56 249 GLY A N 1
ATOM 1749 C CA . GLY A 1 249 ? 11.328 -5.502 -9.454 1.00 90.56 249 GLY A CA 1
ATOM 1750 C C . GLY A 1 249 ? 12.035 -4.175 -9.702 1.00 90.56 249 GLY A C 1
ATOM 1751 O O . GLY A 1 249 ? 11.582 -3.129 -9.227 1.00 90.56 249 GLY A O 1
ATOM 1752 N N . ILE A 1 250 ? 13.158 -4.214 -10.421 1.00 89.62 250 ILE A N 1
ATOM 1753 C CA . ILE A 1 250 ? 13.865 -3.011 -10.864 1.00 89.62 250 ILE A CA 1
ATOM 1754 C C . ILE A 1 250 ? 13.710 -2.894 -12.371 1.00 89.62 250 ILE A C 1
ATOM 1756 O O . ILE A 1 250 ? 14.031 -3.817 -13.118 1.00 89.62 250 ILE A O 1
ATOM 1760 N N . PHE A 1 251 ? 13.215 -1.741 -12.796 1.00 90.25 251 PHE A N 1
ATOM 1761 C CA . PHE A 1 251 ? 12.840 -1.478 -14.171 1.00 90.25 251 PHE A CA 1
ATOM 1762 C C . PHE A 1 251 ? 13.425 -0.160 -14.650 1.00 90.25 251 PHE A C 1
ATOM 1764 O O . PHE A 1 251 ? 13.777 0.711 -13.853 1.00 90.25 251 PHE A O 1
ATOM 1771 N N . ASN A 1 252 ? 13.486 0.007 -15.964 1.00 90.38 252 ASN A N 1
ATOM 1772 C CA . ASN A 1 252 ? 13.788 1.290 -16.577 1.00 90.38 252 ASN A CA 1
ATOM 1773 C C . ASN A 1 252 ? 12.500 1.930 -17.082 1.00 90.38 252 ASN A C 1
ATOM 1775 O O . ASN A 1 252 ? 11.658 1.257 -17.680 1.00 90.38 252 ASN A O 1
ATOM 1779 N N . THR A 1 253 ? 12.376 3.243 -16.908 1.00 91.62 253 THR A N 1
ATOM 1780 C CA . THR A 1 253 ? 11.447 4.005 -17.744 1.00 91.62 253 THR A CA 1
ATOM 1781 C C . THR A 1 253 ? 11.874 3.901 -19.207 1.00 91.62 253 THR A C 1
ATOM 1783 O O . THR A 1 253 ? 13.047 3.666 -19.510 1.00 91.62 253 THR A O 1
ATOM 1786 N N . SER A 1 254 ? 10.938 4.143 -20.117 1.00 90.31 254 SER A N 1
ATOM 1787 C CA . SER A 1 254 ? 11.218 4.325 -21.536 1.00 90.31 254 SER A CA 1
ATOM 1788 C C . SER A 1 254 ? 12.270 5.415 -21.761 1.00 90.31 254 SER A C 1
ATOM 1790 O O . SER A 1 254 ? 12.569 6.233 -20.879 1.00 90.31 254 SER A O 1
ATOM 1792 N N . SER A 1 255 ? 12.865 5.421 -22.953 1.00 88.56 255 SER A N 1
ATOM 1793 C CA . SER A 1 255 ? 13.809 6.474 -23.315 1.00 88.56 255 SER A CA 1
ATOM 1794 C C . SER A 1 255 ? 13.103 7.829 -23.441 1.00 88.56 255 SER A C 1
ATOM 1796 O O . SER A 1 255 ? 11.890 7.915 -23.627 1.00 88.56 255 SER A O 1
ATOM 1798 N N . THR A 1 256 ? 13.865 8.922 -23.420 1.00 86.94 256 THR A N 1
ATOM 1799 C CA . THR A 1 256 ? 13.323 10.258 -23.724 1.00 86.94 256 THR A CA 1
ATOM 1800 C C . THR A 1 256 ? 12.843 10.395 -25.172 1.00 86.94 256 THR A C 1
ATOM 1802 O O . THR A 1 256 ? 12.070 11.303 -25.470 1.00 86.94 256 THR A O 1
ATOM 1805 N N . ALA A 1 257 ? 13.250 9.490 -26.070 1.00 80.94 257 ALA A N 1
ATOM 1806 C CA . ALA A 1 257 ? 12.743 9.428 -27.438 1.00 80.94 257 ALA A CA 1
ATOM 1807 C C . ALA A 1 257 ? 11.350 8.783 -27.518 1.00 80.94 257 ALA A C 1
ATOM 1809 O O . ALA A 1 257 ? 10.615 9.028 -28.473 1.00 80.94 257 ALA A O 1
ATOM 1810 N N . ARG A 1 258 ? 10.958 7.997 -26.506 1.00 86.75 258 ARG A N 1
ATOM 1811 C CA . ARG A 1 258 ? 9.661 7.328 -26.452 1.00 86.75 258 ARG A CA 1
ATOM 1812 C C . ARG A 1 258 ? 8.896 7.751 -25.215 1.00 86.75 258 ARG A C 1
ATOM 1814 O O . ARG A 1 258 ? 9.088 7.254 -24.109 1.00 86.75 258 ARG A O 1
ATOM 1821 N N . THR A 1 259 ? 7.985 8.679 -25.427 1.00 92.00 259 THR A N 1
ATOM 1822 C CA . THR A 1 259 ? 7.221 9.312 -24.361 1.00 92.00 259 THR A CA 1
ATOM 1823 C C . THR A 1 259 ? 5.735 9.165 -24.615 1.00 92.00 259 THR A C 1
ATOM 1825 O O . THR A 1 259 ? 5.283 9.005 -25.750 1.00 92.00 259 THR A O 1
ATOM 1828 N N . VAL A 1 260 ? 4.959 9.231 -23.543 1.00 91.75 260 VAL A N 1
ATOM 1829 C CA . VAL A 1 260 ? 3.501 9.195 -23.607 1.00 91.75 260 VAL A CA 1
ATOM 1830 C C . VAL A 1 260 ? 2.934 10.358 -22.822 1.00 91.75 260 VAL A C 1
ATOM 1832 O O . VAL A 1 260 ? 3.556 10.824 -21.872 1.00 91.75 260 VAL A O 1
ATOM 1835 N N . GLU A 1 261 ? 1.753 10.835 -23.210 1.00 92.94 261 GLU A N 1
ATOM 1836 C CA . GLU A 1 261 ? 1.023 11.839 -22.427 1.00 92.94 261 GLU A CA 1
ATOM 1837 C C . GLU A 1 261 ? 0.907 11.379 -20.975 1.00 92.94 261 GLU A C 1
ATOM 1839 O O . GLU A 1 261 ? 0.550 10.227 -20.701 1.00 92.94 261 GLU A O 1
ATOM 1844 N N . ARG A 1 262 ? 1.278 12.266 -20.056 1.00 89.81 262 ARG A N 1
ATOM 1845 C CA . ARG A 1 262 ? 1.320 11.971 -18.628 1.00 89.81 262 ARG A CA 1
ATOM 1846 C C . ARG A 1 262 ? -0.060 12.167 -18.012 1.00 89.81 262 ARG A C 1
ATOM 1848 O O . ARG A 1 262 ? -0.694 13.191 -18.269 1.00 89.81 262 ARG A O 1
ATOM 1855 N N . LEU A 1 263 ? -0.458 11.256 -17.126 1.00 87.75 263 LEU A N 1
ATOM 1856 C CA . LEU A 1 263 ? -1.651 11.425 -16.299 1.00 87.75 263 LEU A CA 1
ATOM 1857 C C . LEU A 1 263 ? -1.530 12.650 -15.370 1.00 87.75 263 LEU A C 1
ATOM 1859 O O . LEU A 1 263 ? -0.475 12.911 -14.785 1.00 87.75 263 LEU A O 1
ATOM 1863 N N . VAL A 1 264 ? -2.621 13.391 -15.208 1.00 84.44 264 VAL A N 1
ATOM 1864 C CA . VAL A 1 264 ? -2.787 14.431 -14.191 1.00 84.44 264 VAL A CA 1
ATOM 1865 C C . VAL A 1 264 ? -2.913 13.747 -12.841 1.00 84.44 264 VAL A C 1
ATOM 1867 O O . VAL A 1 264 ? -3.716 12.840 -12.667 1.00 84.44 264 VAL A O 1
ATOM 1870 N N . ALA A 1 265 ? -2.097 14.180 -11.889 1.00 76.00 265 ALA A N 1
ATOM 1871 C CA . ALA A 1 265 ? -2.107 13.718 -10.511 1.00 76.00 265 ALA A CA 1
ATOM 1872 C C . ALA A 1 265 ? -3.516 13.686 -9.886 1.00 76.00 265 ALA A C 1
ATOM 1874 O O . ALA A 1 265 ? -4.178 14.719 -9.818 1.00 76.00 265 ALA A O 1
ATOM 1875 N N . GLY A 1 266 ? -3.919 12.530 -9.347 1.00 69.00 266 GLY A N 1
ATOM 1876 C CA . GLY A 1 266 ? -5.118 12.395 -8.509 1.00 69.00 266 GLY A CA 1
ATOM 1877 C C . GLY A 1 266 ? -6.449 12.354 -9.263 1.00 69.00 266 GLY A C 1
ATOM 1878 O O . GLY A 1 266 ? -7.491 12.512 -8.632 1.00 69.00 266 GLY A O 1
ATOM 1879 N N . VAL A 1 267 ? -6.433 12.140 -10.579 1.00 74.12 267 VAL A N 1
ATOM 1880 C CA . VAL A 1 267 ? -7.629 12.115 -11.422 1.00 74.12 267 VAL A CA 1
ATOM 1881 C C . VAL A 1 267 ? -7.637 10.840 -12.267 1.00 74.12 267 VAL A C 1
ATOM 1883 O O . VAL A 1 267 ? -6.941 10.752 -13.273 1.00 74.12 267 VAL A O 1
ATOM 1886 N N . CYS A 1 268 ? -8.487 9.884 -11.893 1.00 79.31 268 CYS A N 1
ATOM 1887 C CA . CYS A 1 268 ? -8.869 8.754 -12.741 1.00 79.31 268 CYS A CA 1
ATOM 1888 C C . CYS A 1 268 ? -10.295 8.940 -13.279 1.00 79.31 268 CYS A C 1
ATOM 1890 O O . CYS A 1 268 ? -11.120 9.601 -12.650 1.00 79.31 268 CYS A O 1
ATOM 1892 N N . GLY A 1 269 ? -10.594 8.351 -14.434 1.00 72.56 269 GLY A N 1
ATOM 1893 C CA . GLY A 1 269 ? -11.949 8.211 -14.974 1.00 72.56 269 GLY A CA 1
ATOM 1894 C C . GLY A 1 269 ? -12.555 9.469 -15.600 1.00 72.56 269 GLY A C 1
ATOM 1895 O O . GLY A 1 269 ? -13.729 9.454 -15.959 1.00 72.56 269 GLY A O 1
ATOM 1896 N N . THR A 1 270 ? -11.794 10.558 -15.758 1.00 71.75 270 THR A N 1
ATOM 1897 C CA . THR A 1 270 ? -12.267 11.755 -16.475 1.00 71.75 270 THR A CA 1
ATOM 1898 C C . THR A 1 270 ? -11.352 12.103 -17.654 1.00 71.75 270 THR A C 1
ATOM 1900 O O . THR A 1 270 ? -10.140 11.915 -17.557 1.00 71.75 270 THR A O 1
ATOM 1903 N N . PRO A 1 271 ? -11.866 12.656 -18.767 1.00 63.75 271 PRO A N 1
ATOM 1904 C CA . PRO A 1 271 ? -11.035 13.068 -19.907 1.00 63.75 271 PRO A CA 1
ATOM 1905 C C . PRO A 1 271 ? -9.983 14.140 -19.571 1.00 63.75 271 PRO A C 1
ATOM 1907 O O . PRO A 1 271 ? -8.955 14.225 -20.235 1.00 63.75 271 PRO A O 1
ATOM 1910 N N . ALA A 1 272 ? -10.198 14.926 -18.508 1.00 62.06 272 ALA A N 1
ATOM 1911 C CA . ALA A 1 272 ? -9.239 15.916 -18.006 1.00 62.06 272 ALA A CA 1
ATOM 1912 C C . ALA A 1 272 ? -8.020 15.287 -17.297 1.00 62.06 272 ALA A C 1
ATOM 1914 O O . ALA A 1 272 ? -7.151 16.002 -16.801 1.00 62.06 272 ALA A O 1
ATOM 1915 N N . SER A 1 273 ? -7.944 13.957 -17.238 1.00 70.62 273 SER A N 1
ATOM 1916 C CA . SER A 1 273 ? -6.876 13.215 -16.566 1.00 70.62 273 SER A CA 1
ATOM 1917 C C . SER A 1 273 ? -5.569 13.130 -17.356 1.00 70.62 273 SER A C 1
ATOM 1919 O O . SER A 1 273 ? -4.621 12.540 -16.853 1.00 70.62 273 SER A O 1
ATOM 1921 N N . MET A 1 274 ? -5.455 13.723 -18.550 1.00 83.31 274 MET A N 1
ATOM 1922 C CA . MET A 1 274 ? -4.238 13.666 -19.375 1.00 83.31 274 MET A CA 1
ATOM 1923 C C . MET A 1 274 ? -3.636 15.048 -19.598 1.00 83.31 274 MET A C 1
ATOM 1925 O O . MET A 1 274 ? -4.331 16.015 -19.899 1.00 83.31 274 MET A O 1
ATOM 1929 N N . THR A 1 275 ? -2.313 15.142 -19.484 1.00 84.88 275 THR A N 1
ATOM 1930 C CA . THR A 1 275 ? -1.561 16.348 -19.843 1.00 84.88 275 THR A CA 1
ATOM 1931 C C . THR A 1 275 ? -1.023 16.248 -21.262 1.00 84.88 275 THR A C 1
ATOM 1933 O O . THR A 1 275 ? -0.682 15.168 -21.736 1.00 84.88 275 THR A O 1
ATOM 1936 N N . THR A 1 276 ? -0.847 17.395 -21.914 1.00 89.12 276 THR A N 1
ATOM 1937 C CA . THR A 1 276 ? -0.163 17.480 -23.215 1.00 89.12 276 THR A CA 1
ATOM 1938 C C . THR A 1 276 ? 1.339 17.204 -23.111 1.00 89.12 276 THR A C 1
ATOM 1940 O O . THR A 1 276 ? 2.005 16.963 -24.117 1.00 89.12 276 THR A O 1
ATOM 1943 N N . THR A 1 277 ? 1.901 17.231 -21.897 1.00 91.44 277 THR A N 1
ATOM 1944 C CA . THR A 1 277 ? 3.301 16.885 -21.657 1.00 91.44 277 THR A CA 1
ATOM 1945 C C . THR A 1 277 ? 3.492 15.383 -21.818 1.00 91.44 277 THR A C 1
ATOM 1947 O O . THR A 1 277 ? 2.930 14.589 -21.060 1.00 91.44 277 THR A O 1
ATOM 1950 N N . LYS A 1 278 ? 4.329 14.995 -22.781 1.00 93.56 278 LYS A N 1
ATOM 1951 C CA . LYS A 1 278 ? 4.762 13.609 -22.929 1.00 93.56 278 LYS A CA 1
ATOM 1952 C C . LYS A 1 278 ? 5.981 13.344 -22.055 1.00 93.56 278 LYS A C 1
ATOM 1954 O O . LYS A 1 278 ? 6.927 14.132 -22.067 1.00 93.56 278 LYS A O 1
ATOM 1959 N N . THR A 1 279 ? 5.969 12.253 -21.301 1.00 94.38 279 THR A N 1
ATOM 1960 C CA . THR A 1 279 ? 7.077 11.880 -20.418 1.00 94.38 279 THR A CA 1
ATOM 1961 C C . THR A 1 279 ? 7.482 10.417 -20.578 1.00 94.38 279 THR A C 1
ATOM 1963 O O . THR A 1 279 ? 6.697 9.607 -21.087 1.00 94.38 279 THR A O 1
ATOM 1966 N N . PRO A 1 280 ? 8.727 10.071 -20.202 1.00 95.06 280 PRO A N 1
ATOM 1967 C CA . PRO A 1 280 ? 9.145 8.688 -20.039 1.00 95.06 280 PRO A CA 1
ATOM 1968 C C . PRO A 1 280 ? 8.223 7.911 -19.097 1.00 95.06 280 PRO A C 1
ATOM 1970 O O . PRO A 1 280 ? 7.736 8.451 -18.099 1.00 95.06 280 PRO A O 1
ATOM 1973 N N . PHE A 1 281 ? 7.993 6.636 -19.400 1.00 94.44 281 PHE A N 1
ATOM 1974 C CA . PHE A 1 281 ? 7.018 5.811 -18.692 1.00 94.44 281 PHE A CA 1
ATOM 1975 C C . PHE A 1 281 ? 7.464 4.360 -18.531 1.00 94.44 281 PHE A C 1
ATOM 1977 O O . PHE A 1 281 ? 8.357 3.881 -19.219 1.00 94.44 281 PHE A O 1
ATOM 1984 N N . HIS A 1 282 ? 6.806 3.638 -17.636 1.00 94.75 282 HIS A N 1
ATOM 1985 C CA . HIS A 1 282 ? 6.979 2.210 -17.417 1.00 94.75 282 HIS A CA 1
ATOM 1986 C C . HIS A 1 282 ? 5.629 1.558 -17.107 1.00 94.75 282 HIS A C 1
ATOM 1988 O O . HIS A 1 282 ? 4.737 2.213 -16.563 1.00 94.75 282 HIS A O 1
ATOM 1994 N N . TYR A 1 283 ? 5.487 0.281 -17.463 1.00 95.69 283 TYR A N 1
ATOM 1995 C CA . TYR A 1 283 ? 4.346 -0.547 -17.084 1.00 95.69 283 TYR A CA 1
ATOM 1996 C C . TYR A 1 283 ? 4.838 -1.829 -16.426 1.00 95.69 283 TYR A C 1
ATOM 1998 O O . TYR A 1 283 ? 5.636 -2.557 -17.017 1.00 95.69 283 TYR A O 1
ATOM 2006 N N . ALA A 1 284 ? 4.299 -2.130 -15.249 1.00 95.88 284 ALA A N 1
ATOM 2007 C CA . ALA A 1 284 ? 4.457 -3.412 -14.581 1.00 95.88 284 ALA A CA 1
ATOM 2008 C C . ALA A 1 284 ? 3.098 -4.095 -14.420 1.00 95.88 284 ALA A C 1
ATOM 2010 O O . ALA A 1 284 ? 2.128 -3.460 -14.037 1.00 95.88 284 ALA A O 1
ATOM 2011 N N . ARG A 1 285 ? 3.010 -5.393 -14.675 1.00 96.75 285 ARG A N 1
ATOM 2012 C CA . ARG A 1 285 ? 1.873 -6.240 -14.344 1.00 96.75 285 ARG A CA 1
ATOM 2013 C C . ARG A 1 285 ? 2.145 -6.919 -13.009 1.00 96.75 285 ARG A C 1
ATOM 2015 O O . ARG A 1 285 ? 3.044 -7.749 -12.908 1.00 96.75 285 ARG A O 1
ATOM 2022 N N . VAL A 1 286 ? 1.355 -6.572 -12.000 1.00 96.88 286 VAL A N 1
ATOM 2023 C CA . VAL A 1 286 ? 1.353 -7.252 -10.706 1.00 96.88 286 VAL A CA 1
ATOM 2024 C C . VAL A 1 286 ? 0.419 -8.453 -10.801 1.00 96.88 286 VAL A C 1
ATOM 2026 O O . VAL A 1 286 ? -0.785 -8.274 -10.988 1.00 96.88 286 VAL A O 1
ATOM 2029 N N . THR A 1 287 ? 0.965 -9.666 -10.725 1.00 96.88 287 THR A N 1
ATOM 2030 C CA . THR A 1 287 ? 0.207 -10.921 -10.849 1.00 96.88 287 THR A CA 1
ATOM 2031 C C . THR A 1 287 ? 0.002 -11.571 -9.488 1.00 96.88 287 THR A C 1
ATOM 2033 O O . THR A 1 287 ? 0.880 -11.541 -8.626 1.00 96.88 287 THR A O 1
ATOM 2036 N N . ASN A 1 288 ? -1.174 -12.157 -9.280 1.00 96.06 288 ASN A N 1
ATOM 2037 C CA . ASN A 1 288 ? -1.481 -12.943 -8.095 1.00 96.06 288 ASN A CA 1
ATOM 2038 C C . ASN A 1 288 ? -1.558 -14.425 -8.478 1.00 96.06 288 ASN A C 1
ATOM 2040 O O . ASN A 1 288 ? -2.541 -14.834 -9.094 1.00 96.06 288 ASN A O 1
ATOM 2044 N N . PRO A 1 289 ? -0.566 -15.247 -8.104 1.00 95.38 289 PRO A N 1
ATOM 2045 C CA . PRO A 1 289 ? -0.573 -16.667 -8.436 1.00 95.38 289 PRO A CA 1
ATOM 2046 C C . PRO A 1 289 ? -1.492 -17.488 -7.518 1.00 95.38 289 PRO A C 1
ATOM 2048 O O . PRO A 1 289 ? -1.661 -18.684 -7.737 1.00 95.38 289 PRO A O 1
ATOM 2051 N N . SER A 1 290 ? -2.040 -16.892 -6.454 1.00 94.25 290 SER A N 1
ATOM 2052 C CA . SER A 1 290 ? -2.833 -17.615 -5.463 1.00 94.25 290 SER A CA 1
ATOM 2053 C C . SER A 1 290 ? -4.294 -17.802 -5.894 1.00 94.25 290 SER A C 1
ATOM 2055 O O . SER A 1 290 ? -4.833 -17.063 -6.720 1.00 94.25 290 SER A O 1
ATOM 2057 N N . ALA A 1 291 ? -4.945 -18.808 -5.300 1.00 94.06 291 ALA A N 1
ATOM 2058 C CA . ALA A 1 291 ? -6.362 -19.118 -5.511 1.00 94.06 291 ALA A CA 1
ATOM 2059 C C . ALA A 1 291 ? -7.316 -18.175 -4.750 1.00 94.06 291 ALA A C 1
ATOM 2061 O O . ALA A 1 291 ? -8.533 -18.307 -4.854 1.00 94.06 291 ALA A O 1
ATOM 2062 N N . THR A 1 292 ? -6.780 -17.227 -3.983 1.00 93.81 292 THR A N 1
ATOM 2063 C CA . THR A 1 292 ? -7.537 -16.213 -3.245 1.00 93.81 292 THR A CA 1
ATOM 2064 C C . THR A 1 292 ? -7.109 -14.818 -3.687 1.00 93.81 292 THR A C 1
ATOM 2066 O O . THR A 1 292 ? -6.068 -14.654 -4.312 1.00 93.81 292 THR A O 1
ATOM 2069 N N . SER A 1 293 ? -7.915 -13.787 -3.426 1.00 91.25 293 SER A N 1
ATOM 2070 C CA . SER A 1 293 ? -7.495 -12.407 -3.691 1.00 91.25 293 SER A CA 1
ATOM 2071 C C . SER A 1 293 ? -6.329 -12.014 -2.788 1.00 91.25 293 SER A C 1
ATOM 2073 O O . SER A 1 293 ? -6.263 -12.440 -1.636 1.00 91.25 293 SER A O 1
ATOM 2075 N N . VAL A 1 294 ? -5.437 -11.164 -3.285 1.00 94.50 294 VAL A N 1
ATOM 2076 C CA . VAL A 1 294 ? -4.395 -10.531 -2.468 1.00 94.50 294 VAL A CA 1
ATOM 2077 C C . VAL A 1 294 ? -4.562 -9.026 -2.517 1.00 94.50 294 VAL A C 1
ATOM 2079 O O . VAL A 1 294 ? -4.765 -8.449 -3.583 1.00 94.50 294 VAL A O 1
ATOM 2082 N N . ASN A 1 295 ? -4.465 -8.373 -1.368 1.00 93.44 295 ASN A N 1
ATOM 2083 C CA . ASN A 1 295 ? -4.387 -6.923 -1.314 1.00 93.44 295 ASN A CA 1
ATOM 2084 C C . ASN A 1 295 ? -2.927 -6.523 -1.250 1.00 93.44 295 ASN A C 1
ATOM 2086 O O . ASN A 1 295 ? -2.189 -6.994 -0.381 1.00 93.44 295 ASN A O 1
ATOM 2090 N N . VAL A 1 296 ? -2.508 -5.665 -2.169 1.00 94.69 296 VAL A N 1
ATOM 2091 C CA . VAL A 1 296 ? -1.113 -5.260 -2.285 1.00 94.69 296 VAL A CA 1
ATOM 2092 C C . VAL A 1 296 ? -0.983 -3.758 -2.162 1.00 94.69 296 VAL A C 1
ATOM 2094 O O . VAL A 1 296 ? -1.832 -3.002 -2.625 1.00 94.69 296 VAL A O 1
ATOM 2097 N N . THR A 1 297 ? 0.107 -3.329 -1.541 1.00 93.38 297 THR A N 1
ATOM 2098 C CA . THR A 1 297 ? 0.578 -1.952 -1.562 1.00 93.38 297 THR A CA 1
ATOM 2099 C C . THR A 1 297 ? 1.801 -1.888 -2.457 1.00 93.38 297 THR A C 1
ATOM 2101 O O . THR A 1 297 ? 2.792 -2.578 -2.222 1.00 93.38 297 THR A O 1
ATOM 2104 N N . VAL A 1 298 ? 1.730 -1.038 -3.471 1.00 93.19 298 VAL A N 1
ATOM 2105 C CA . VAL A 1 298 ? 2.807 -0.773 -4.411 1.00 93.19 298 VAL A CA 1
ATOM 2106 C C . VAL A 1 298 ? 3.474 0.546 -4.055 1.00 93.19 298 VAL A C 1
ATOM 2108 O O . VAL A 1 298 ? 2.825 1.591 -4.007 1.00 93.19 298 VAL A O 1
ATOM 2111 N N . THR A 1 299 ? 4.781 0.509 -3.826 1.00 91.88 299 THR A N 1
ATOM 2112 C CA . THR A 1 299 ? 5.595 1.684 -3.508 1.00 91.88 299 THR A CA 1
ATOM 2113 C C . THR A 1 299 ? 6.782 1.797 -4.445 1.00 91.88 299 THR A C 1
ATOM 2115 O O . THR A 1 299 ? 7.423 0.803 -4.786 1.00 91.88 299 THR A O 1
ATOM 2118 N N . HIS A 1 300 ? 7.119 3.031 -4.818 1.00 89.06 300 HIS A N 1
ATOM 2119 C CA . HIS A 1 300 ? 8.365 3.317 -5.518 1.00 89.06 300 HIS A CA 1
ATOM 2120 C C . HIS A 1 300 ? 9.497 3.564 -4.532 1.00 89.06 300 HIS A C 1
ATOM 2122 O O . HIS A 1 300 ? 9.385 4.406 -3.640 1.00 89.06 300 HIS A O 1
ATOM 2128 N N . VAL A 1 301 ? 10.610 2.878 -4.757 1.00 87.50 301 VAL A N 1
ATOM 2129 C CA . VAL A 1 301 ? 11.857 3.066 -4.019 1.00 87.50 301 VAL A CA 1
ATOM 2130 C C . VAL A 1 301 ? 12.944 3.478 -5.007 1.00 87.50 301 VAL A C 1
ATOM 2132 O O . VAL A 1 301 ? 12.927 3.070 -6.170 1.00 87.50 301 VAL A O 1
ATOM 2135 N N . VAL A 1 302 ? 13.877 4.328 -4.573 1.00 84.94 302 VAL A N 1
ATOM 2136 C CA . VAL A 1 302 ? 15.049 4.675 -5.387 1.00 84.94 302 VAL A CA 1
ATOM 2137 C C . VAL A 1 302 ? 15.995 3.471 -5.370 1.00 84.94 302 VAL A C 1
ATOM 2139 O O . VAL A 1 302 ? 16.477 3.118 -4.292 1.00 84.94 302 VAL A O 1
ATOM 2142 N N . PRO A 1 303 ? 16.255 2.803 -6.510 1.00 83.94 303 PRO A N 1
ATOM 2143 C CA . PRO A 1 303 ? 17.213 1.708 -6.524 1.00 83.94 303 PRO A CA 1
ATOM 2144 C C . PRO A 1 303 ? 18.633 2.224 -6.219 1.00 83.94 303 PRO A C 1
ATOM 2146 O O . PRO A 1 303 ? 18.941 3.379 -6.536 1.00 83.94 303 PRO A O 1
ATOM 2149 N N . PRO A 1 304 ? 19.520 1.392 -5.640 1.00 76.06 304 PRO A N 1
ATOM 2150 C CA . PRO A 1 304 ? 20.906 1.776 -5.385 1.00 76.06 304 PRO A CA 1
ATOM 2151 C C . PRO A 1 304 ? 21.595 2.335 -6.637 1.00 76.06 304 PRO A C 1
ATOM 2153 O O . PRO A 1 304 ? 21.489 1.776 -7.731 1.00 76.06 304 PRO A O 1
ATOM 2156 N N . GLY A 1 305 ? 22.281 3.472 -6.485 1.00 75.88 305 GLY A N 1
ATOM 2157 C CA . GLY A 1 305 ? 22.984 4.143 -7.584 1.00 75.88 305 GLY A CA 1
ATOM 2158 C C . GLY A 1 305 ? 22.079 4.773 -8.653 1.00 75.88 305 GLY A C 1
ATOM 2159 O O . GLY A 1 305 ? 22.564 5.124 -9.729 1.00 75.88 305 GLY A O 1
ATOM 2160 N N . ALA A 1 306 ? 20.769 4.899 -8.421 1.00 83.50 306 ALA A N 1
ATOM 2161 C CA . ALA A 1 306 ? 19.868 5.620 -9.315 1.00 83.50 306 ALA A CA 1
ATOM 2162 C C . ALA A 1 306 ? 19.563 7.033 -8.808 1.00 83.50 306 ALA A C 1
ATOM 2164 O O . ALA A 1 306 ? 19.537 7.309 -7.609 1.00 83.50 306 ALA A O 1
ATOM 2165 N N . THR A 1 307 ? 19.293 7.940 -9.743 1.00 84.12 307 THR A N 1
ATOM 2166 C CA . THR A 1 307 ? 18.779 9.269 -9.423 1.00 84.12 307 THR A CA 1
ATOM 2167 C C . THR A 1 307 ? 17.316 9.183 -9.023 1.00 84.12 307 THR A C 1
ATOM 2169 O O . THR A 1 307 ? 16.526 8.476 -9.649 1.00 84.12 307 THR A O 1
ATOM 2172 N N . LYS A 1 308 ? 16.936 9.967 -8.018 1.00 85.44 308 LYS A N 1
ATOM 2173 C CA . LYS A 1 308 ? 15.542 10.143 -7.622 1.00 85.44 308 LYS A CA 1
ATOM 2174 C C . LYS A 1 308 ? 14.700 10.645 -8.799 1.00 85.44 308 LYS A C 1
ATOM 2176 O O . LYS A 1 308 ? 15.027 11.661 -9.411 1.00 85.44 308 LYS A O 1
ATOM 2181 N N . LEU A 1 309 ? 13.591 9.959 -9.059 1.00 86.56 309 LEU A N 1
ATOM 2182 C CA . LEU A 1 309 ? 12.579 10.381 -10.020 1.00 86.56 309 LEU A CA 1
ATOM 2183 C C . LEU A 1 309 ? 11.377 10.973 -9.273 1.00 86.56 309 LEU A C 1
ATOM 2185 O O . LEU A 1 309 ? 11.137 10.677 -8.107 1.00 86.56 309 LEU A O 1
ATOM 2189 N N . THR A 1 310 ? 10.622 11.835 -9.939 1.00 88.88 310 THR A N 1
ATOM 2190 C CA . THR A 1 310 ? 9.269 12.193 -9.502 1.00 88.88 310 THR A CA 1
ATOM 2191 C C . THR A 1 310 ? 8.327 11.590 -10.525 1.00 88.88 310 THR A C 1
ATOM 2193 O O . THR A 1 310 ? 8.528 11.790 -11.727 1.00 88.88 310 THR A O 1
ATOM 2196 N N . ALA A 1 311 ? 7.341 10.823 -10.068 1.00 89.44 311 ALA A N 1
ATOM 2197 C CA . ALA A 1 311 ? 6.478 10.054 -10.948 1.00 89.44 311 ALA A CA 1
ATOM 2198 C C . ALA A 1 311 ? 5.005 10.123 -10.533 1.00 89.44 311 ALA A C 1
ATOM 2200 O O . ALA A 1 311 ? 4.645 10.395 -9.389 1.00 89.44 311 ALA A O 1
ATOM 2201 N N . VAL A 1 312 ? 4.144 9.881 -11.507 1.00 89.56 312 VAL A N 1
ATOM 2202 C CA . VAL A 1 312 ? 2.720 9.641 -11.324 1.00 89.56 312 VAL A CA 1
ATOM 2203 C C . VAL A 1 312 ? 2.492 8.154 -11.539 1.00 89.56 312 VAL A C 1
ATOM 2205 O O . VAL A 1 312 ? 2.901 7.620 -12.573 1.00 89.56 312 VAL A O 1
ATOM 2208 N N . THR A 1 313 ? 1.827 7.512 -10.583 1.00 91.31 313 THR A N 1
ATOM 2209 C CA . THR A 1 313 ? 1.587 6.068 -10.600 1.00 91.31 313 THR A CA 1
ATOM 2210 C C . THR A 1 313 ? 0.093 5.805 -10.621 1.00 91.31 313 THR A C 1
ATOM 2212 O O . THR A 1 313 ? -0.656 6.415 -9.858 1.00 91.31 313 THR A O 1
ATOM 2215 N N . ALA A 1 314 ? -0.346 4.907 -11.496 1.00 92.25 314 ALA A N 1
ATOM 2216 C CA . ALA A 1 314 ? -1.746 4.521 -11.636 1.00 92.25 314 ALA A CA 1
ATOM 2217 C C . ALA A 1 314 ? -1.879 3.002 -11.766 1.00 92.25 314 ALA A C 1
ATOM 2219 O O . ALA A 1 314 ? -0.989 2.360 -12.317 1.00 92.25 314 ALA A O 1
ATOM 2220 N N . ALA A 1 315 ? -2.986 2.443 -11.287 1.00 93.19 315 ALA A N 1
ATOM 2221 C CA . ALA A 1 315 ? -3.337 1.033 -11.423 1.00 93.19 315 ALA A CA 1
ATOM 2222 C C . ALA A 1 315 ? -4.563 0.863 -12.323 1.00 93.19 315 ALA A C 1
ATOM 2224 O O . ALA A 1 315 ? -5.486 1.677 -12.290 1.00 93.19 315 ALA A O 1
ATOM 2225 N N . TYR A 1 316 ? -4.565 -0.220 -13.092 1.00 93.12 316 TYR A N 1
ATOM 2226 C CA . TYR A 1 316 ? -5.637 -0.642 -13.987 1.00 93.12 316 TYR A CA 1
ATOM 2227 C C . TYR A 1 316 ? -6.036 -2.064 -13.604 1.00 93.12 316 TYR A C 1
ATOM 2229 O O . TYR A 1 316 ? -5.362 -3.034 -13.973 1.00 93.12 316 TYR A O 1
ATOM 2237 N N . GLU A 1 317 ? -7.088 -2.187 -12.800 1.00 88.50 317 GLU A N 1
ATOM 2238 C CA . GLU A 1 317 ? -7.571 -3.489 -12.346 1.00 88.50 317 GLU A CA 1
ATOM 2239 C C . GLU A 1 317 ? -8.177 -4.285 -13.508 1.00 88.50 317 GLU A C 1
ATOM 2241 O O . GLU A 1 317 ? -8.855 -3.733 -14.372 1.00 88.50 317 GLU A O 1
ATOM 2246 N N . GLY A 1 318 ? -7.890 -5.589 -13.563 1.00 83.25 318 GLY A N 1
ATOM 2247 C CA . GLY A 1 318 ? -8.369 -6.479 -14.627 1.00 83.25 318 GLY A CA 1
ATOM 2248 C C . GLY A 1 318 ? -7.637 -6.338 -15.968 1.00 83.25 318 GLY A C 1
ATOM 2249 O O . GLY A 1 318 ? -7.811 -7.186 -16.843 1.00 83.25 318 GLY A O 1
ATOM 2250 N N . ALA A 1 319 ? -6.781 -5.326 -16.138 1.00 88.06 319 ALA A N 1
ATOM 2251 C CA . ALA A 1 319 ? -5.940 -5.214 -17.321 1.00 88.06 319 ALA A CA 1
ATOM 2252 C C . ALA A 1 319 ? -4.884 -6.334 -17.340 1.00 88.06 319 ALA A C 1
ATOM 2254 O O . ALA A 1 319 ? -4.156 -6.555 -16.367 1.00 88.06 319 ALA A O 1
ATOM 2255 N N . THR A 1 320 ? -4.781 -7.032 -18.470 1.00 87.75 320 THR A N 1
ATOM 2256 C CA . THR A 1 320 ? -3.768 -8.075 -18.718 1.00 87.75 320 THR A CA 1
ATOM 2257 C C . THR A 1 320 ? -2.662 -7.605 -19.667 1.00 87.75 320 THR A C 1
ATOM 2259 O O . THR A 1 320 ? -1.574 -8.193 -19.696 1.00 87.75 320 THR A O 1
ATOM 2262 N N . THR A 1 321 ? -2.920 -6.518 -20.399 1.00 92.19 321 THR A N 1
ATOM 2263 C CA . THR A 1 321 ? -2.032 -5.862 -21.365 1.00 92.19 321 THR A CA 1
ATOM 2264 C C . THR A 1 321 ? -1.843 -4.383 -21.021 1.00 92.19 321 THR A C 1
ATOM 2266 O O . THR A 1 321 ? -2.559 -3.820 -20.192 1.00 92.19 321 THR A O 1
ATOM 2269 N N . ILE A 1 322 ? -0.846 -3.745 -21.643 1.00 93.06 322 ILE A N 1
ATOM 2270 C CA . ILE A 1 322 ? -0.638 -2.299 -21.515 1.00 93.06 322 ILE A CA 1
ATOM 2271 C C . ILE A 1 322 ? -1.884 -1.576 -22.056 1.00 93.06 322 ILE A C 1
ATOM 2273 O O . ILE A 1 322 ? -2.249 -1.830 -23.203 1.00 93.06 322 ILE A O 1
ATOM 2277 N N . PRO A 1 323 ? -2.526 -0.680 -21.278 1.00 89.81 323 PRO A N 1
ATOM 2278 C CA . PRO A 1 323 ? -3.670 0.078 -21.763 1.00 89.81 323 PRO A CA 1
ATOM 2279 C C . PRO A 1 323 ? -3.292 0.943 -22.965 1.00 89.81 323 PRO A C 1
ATOM 2281 O O . PRO A 1 323 ? -2.280 1.654 -22.935 1.00 89.81 323 PRO A O 1
ATOM 2284 N N . ASP A 1 324 ? -4.140 0.934 -23.991 1.00 88.25 324 ASP A N 1
ATOM 2285 C CA . ASP A 1 324 ? -3.984 1.825 -25.138 1.00 88.25 324 ASP A CA 1
ATOM 2286 C C . ASP A 1 324 ? -3.949 3.292 -24.697 1.00 88.25 324 ASP A C 1
ATOM 2288 O O . ASP A 1 324 ? -4.584 3.647 -23.697 1.00 88.25 324 ASP A O 1
ATOM 2292 N N . PRO A 1 325 ? -3.280 4.186 -25.449 1.00 83.38 325 PRO A N 1
ATOM 2293 C CA . PRO A 1 325 ? -3.112 5.577 -25.055 1.00 83.38 325 PRO A CA 1
ATOM 2294 C C . PRO A 1 325 ? -4.393 6.284 -24.594 1.00 83.38 325 PRO A C 1
ATOM 2296 O O . PRO A 1 325 ? -4.331 6.991 -23.589 1.00 83.38 325 PRO A O 1
ATOM 2299 N N . GLY A 1 326 ? -5.523 6.046 -25.274 1.00 82.38 326 GLY A N 1
ATOM 2300 C CA . GLY A 1 326 ? -6.836 6.609 -24.931 1.00 82.38 326 GLY A CA 1
ATOM 2301 C C . GLY A 1 326 ? -7.530 5.949 -23.733 1.00 82.38 326 GLY A C 1
ATOM 2302 O O . GLY A 1 326 ? -8.328 6.597 -23.069 1.00 82.38 326 GLY A O 1
ATOM 2303 N N . ASN A 1 327 ? -7.184 4.704 -23.399 1.00 86.44 327 ASN A N 1
ATOM 2304 C CA . ASN A 1 327 ? -7.760 3.958 -22.275 1.00 86.44 327 ASN A CA 1
ATOM 2305 C C . ASN A 1 327 ? -7.032 4.210 -20.948 1.00 86.44 327 ASN A C 1
ATOM 2307 O O . ASN A 1 327 ? -7.514 3.811 -19.891 1.00 86.44 327 ASN A O 1
ATOM 2311 N N . ARG A 1 328 ? -5.893 4.912 -20.970 1.00 87.81 328 ARG A N 1
ATOM 2312 C CA . ARG A 1 328 ? -5.125 5.247 -19.757 1.00 87.81 328 ARG A CA 1
ATOM 2313 C C . ARG A 1 328 ? -5.877 6.146 -18.780 1.00 87.81 328 ARG A C 1
ATOM 2315 O O . ARG A 1 328 ? -5.593 6.135 -17.589 1.00 87.81 328 ARG A O 1
ATOM 2322 N N . ILE A 1 329 ? -6.869 6.886 -19.265 1.00 86.00 329 ILE A N 1
ATOM 2323 C CA . ILE A 1 329 ? -7.742 7.693 -18.408 1.00 86.00 329 ILE A CA 1
ATOM 2324 C C . ILE A 1 329 ? -8.613 6.828 -17.492 1.00 86.00 329 ILE A C 1
ATOM 2326 O O . ILE A 1 329 ? -9.038 7.295 -16.442 1.00 86.00 329 ILE A O 1
ATOM 2330 N N . ASN A 1 330 ? -8.837 5.558 -17.844 1.00 86.56 330 ASN A N 1
ATOM 2331 C CA . ASN A 1 330 ? -9.699 4.626 -17.117 1.00 86.56 330 ASN A CA 1
ATOM 2332 C C . ASN A 1 330 ? -8.938 3.861 -16.019 1.00 86.56 330 ASN A C 1
ATOM 2334 O O . ASN A 1 330 ? -9.196 2.681 -15.791 1.00 86.56 330 ASN A O 1
ATOM 2338 N N . CYS A 1 331 ? -7.964 4.500 -15.363 1.00 86.56 331 CYS A N 1
ATOM 2339 C CA . CYS A 1 331 ? -7.320 3.907 -14.194 1.00 86.56 331 CYS A CA 1
ATOM 2340 C C . CYS A 1 331 ? -8.327 3.684 -13.057 1.00 86.56 331 CYS A C 1
ATOM 2342 O O . CYS A 1 331 ? -9.279 4.443 -12.895 1.00 86.56 331 CYS A O 1
ATOM 2344 N N . THR A 1 332 ? -8.113 2.646 -12.254 1.00 82.31 332 THR A N 1
ATOM 2345 C CA . THR A 1 332 ? -8.951 2.338 -11.085 1.00 82.31 332 THR A CA 1
ATOM 2346 C C . THR A 1 332 ? -8.492 3.123 -9.860 1.00 82.31 332 THR A C 1
ATOM 2348 O O . THR A 1 332 ? -9.299 3.551 -9.039 1.00 82.31 332 THR A O 1
ATOM 2351 N N . ALA A 1 333 ? -7.183 3.349 -9.746 1.00 74.00 333 ALA A N 1
ATOM 2352 C CA . ALA A 1 333 ? -6.585 4.111 -8.662 1.00 74.00 333 ALA A CA 1
ATOM 2353 C C . ALA A 1 333 ? -5.335 4.850 -9.150 1.00 74.00 333 ALA A C 1
ATOM 2355 O O . ALA A 1 333 ? -4.636 4.384 -10.051 1.00 74.00 333 ALA A O 1
ATOM 2356 N N . GLN A 1 334 ? -5.029 5.995 -8.538 1.00 71.94 334 GLN A N 1
ATOM 2357 C CA . GLN A 1 334 ? -3.853 6.787 -8.881 1.00 71.94 334 GLN A CA 1
ATOM 2358 C C . GLN A 1 334 ? -3.326 7.556 -7.678 1.00 71.94 334 GLN A C 1
ATOM 2360 O O . GLN A 1 334 ? -4.083 8.090 -6.870 1.00 71.94 334 GLN A O 1
ATOM 2365 N N . ILE A 1 335 ? -2.005 7.675 -7.628 1.00 70.44 335 ILE A N 1
ATOM 2366 C CA . ILE A 1 335 ? -1.276 8.516 -6.690 1.00 70.44 335 ILE A CA 1
ATOM 2367 C C . ILE A 1 335 ? -0.228 9.347 -7.430 1.00 70.44 335 ILE A C 1
ATOM 2369 O O . ILE A 1 335 ? 0.271 8.982 -8.496 1.00 70.44 335 ILE A O 1
ATOM 2373 N N . THR A 1 336 ? 0.163 10.463 -6.826 1.00 67.50 336 THR A N 1
ATOM 2374 C CA . THR A 1 336 ? 1.426 11.112 -7.195 1.00 67.50 336 THR A CA 1
ATOM 2375 C C . THR A 1 336 ? 2.494 10.588 -6.263 1.00 67.50 336 THR A C 1
ATOM 2377 O O . THR A 1 336 ? 2.511 10.941 -5.085 1.00 67.50 336 THR A O 1
ATOM 2380 N N . SER A 1 337 ? 3.377 9.730 -6.767 1.00 59.06 337 SER A N 1
ATOM 2381 C CA . SER A 1 337 ? 4.529 9.293 -5.994 1.00 59.06 337 SER A CA 1
ATOM 2382 C C . SER A 1 337 ? 5.674 10.272 -6.234 1.00 59.06 337 SER A C 1
ATOM 2384 O O . SER A 1 337 ? 6.397 10.207 -7.232 1.00 59.06 337 SER A O 1
ATOM 2386 N N . VAL A 1 338 ? 5.883 11.195 -5.303 1.00 55.50 338 VAL A N 1
ATOM 2387 C CA . VAL A 1 338 ? 7.191 11.841 -5.237 1.00 55.50 338 VAL A CA 1
ATOM 2388 C C . VAL A 1 338 ? 8.111 10.828 -4.573 1.00 55.50 338 VAL A C 1
ATOM 2390 O O . VAL A 1 338 ? 7.850 10.426 -3.445 1.00 55.50 338 VAL A O 1
ATOM 2393 N N . THR A 1 339 ? 9.175 10.380 -5.237 1.00 54.06 339 THR A N 1
ATOM 2394 C CA . THR A 1 339 ? 10.144 9.468 -4.614 1.00 54.06 339 THR A CA 1
ATOM 2395 C C . THR A 1 339 ? 11.032 10.268 -3.650 1.00 54.06 339 THR A C 1
ATOM 2397 O O . THR A 1 339 ? 12.241 10.338 -3.815 1.00 54.06 339 THR A O 1
ATOM 2400 N N . THR A 1 340 ? 10.458 11.022 -2.699 1.00 42.00 340 THR A N 1
ATOM 2401 C CA . THR A 1 340 ? 11.239 11.781 -1.714 1.00 42.00 340 THR A CA 1
ATOM 2402 C C . THR A 1 340 ? 11.795 10.883 -0.627 1.00 42.00 340 THR A C 1
ATOM 2404 O O . THR A 1 340 ? 11.220 9.863 -0.270 1.00 42.00 340 THR A O 1
ATOM 2407 N N . THR A 1 341 ? 12.898 11.338 -0.041 1.00 43.25 341 THR A N 1
ATOM 2408 C CA . THR A 1 341 ? 13.520 10.823 1.181 1.00 43.25 341 THR A CA 1
ATOM 2409 C C . THR A 1 341 ? 12.579 10.801 2.400 1.00 43.25 341 THR A C 1
ATOM 2411 O O . THR A 1 341 ? 13.008 10.361 3.457 1.00 43.25 341 THR A O 1
ATOM 2414 N N . ALA A 1 342 ? 11.327 11.273 2.288 1.00 39.56 342 ALA A N 1
ATOM 2415 C CA . ALA A 1 342 ? 10.398 11.431 3.411 1.00 39.56 342 ALA A CA 1
ATOM 2416 C C . ALA A 1 342 ? 8.959 10.932 3.148 1.00 39.56 342 ALA A C 1
ATOM 2418 O O . ALA A 1 342 ? 8.069 11.212 3.945 1.00 39.56 342 ALA A O 1
ATOM 2419 N N . GLY A 1 343 ? 8.706 10.183 2.071 1.00 52.19 343 GLY A N 1
ATOM 2420 C CA . GLY A 1 343 ? 7.409 9.528 1.874 1.00 52.19 343 GLY A CA 1
ATOM 2421 C C . GLY A 1 343 ? 7.196 9.096 0.434 1.00 52.19 343 GLY A C 1
ATOM 2422 O O . GLY A 1 343 ? 6.882 9.920 -0.423 1.00 52.19 343 GLY A O 1
ATOM 2423 N N . SER A 1 344 ? 7.362 7.804 0.158 1.00 59.50 344 SER A N 1
ATOM 2424 C CA . SER A 1 344 ? 6.916 7.212 -1.098 1.00 59.50 344 SER A CA 1
ATOM 2425 C C . SER A 1 344 ? 5.388 7.210 -1.117 1.00 59.50 344 SER A C 1
ATOM 2427 O O . SER A 1 344 ? 4.739 6.712 -0.198 1.00 59.50 344 SER A O 1
ATOM 2429 N N . GLY A 1 345 ? 4.795 7.781 -2.167 1.00 73.00 345 GLY A N 1
ATOM 2430 C CA . GLY A 1 345 ? 3.383 7.534 -2.440 1.00 73.00 345 GLY A CA 1
ATOM 2431 C C . GLY A 1 345 ? 3.167 6.024 -2.576 1.00 73.00 345 GLY A C 1
ATOM 2432 O O . GLY A 1 345 ? 3.927 5.359 -3.285 1.00 73.00 345 GLY A O 1
ATOM 2433 N N . ALA A 1 346 ? 2.164 5.502 -1.876 1.00 85.88 346 ALA A N 1
ATOM 2434 C CA . ALA A 1 346 ? 1.810 4.091 -1.852 1.00 85.88 346 ALA A CA 1
ATOM 2435 C C . ALA A 1 346 ? 0.448 3.892 -2.526 1.00 85.88 346 ALA A C 1
ATOM 2437 O O . ALA A 1 346 ? -0.503 4.608 -2.213 1.00 85.88 346 ALA A O 1
ATOM 2438 N N . LEU A 1 347 ? 0.370 2.970 -3.482 1.00 88.00 347 LEU A N 1
ATOM 2439 C CA . LEU A 1 347 ? -0.858 2.640 -4.199 1.00 88.00 347 LEU A CA 1
ATOM 2440 C C . LEU A 1 347 ? -1.361 1.284 -3.711 1.00 88.00 347 LEU A C 1
ATOM 2442 O O . LEU A 1 347 ? -0.661 0.289 -3.871 1.00 88.00 347 LEU A O 1
ATOM 2446 N N . THR A 1 348 ? -2.556 1.239 -3.130 1.00 88.50 348 THR A N 1
ATOM 2447 C CA . THR A 1 348 ? -3.134 0.000 -2.593 1.00 88.50 348 THR A CA 1
ATOM 2448 C C . THR A 1 348 ? -4.320 -0.441 -3.438 1.00 88.50 348 THR A C 1
ATOM 2450 O O . THR A 1 348 ? -5.198 0.368 -3.727 1.00 88.50 348 THR A O 1
ATOM 2453 N N . PHE A 1 349 ? -4.344 -1.713 -3.831 1.00 89.06 349 PHE A N 1
ATOM 2454 C CA . PHE A 1 349 ? -5.419 -2.311 -4.626 1.00 89.06 349 PHE A CA 1
ATOM 2455 C C . PHE A 1 349 ? -5.511 -3.823 -4.389 1.00 89.06 349 PHE A C 1
ATOM 2457 O O . PHE A 1 349 ? -4.597 -4.441 -3.834 1.00 89.06 349 PHE A O 1
ATOM 2464 N N . ASN A 1 350 ? -6.624 -4.418 -4.818 1.00 90.94 350 ASN A N 1
ATOM 2465 C CA . ASN A 1 350 ? -6.837 -5.862 -4.766 1.00 90.94 350 ASN A CA 1
ATOM 2466 C C . ASN A 1 350 ? -6.454 -6.502 -6.104 1.00 90.94 350 ASN A C 1
ATOM 2468 O O . ASN A 1 350 ? -6.843 -6.030 -7.168 1.00 90.94 350 ASN A O 1
ATOM 2472 N N . VAL A 1 351 ? -5.723 -7.612 -6.051 1.00 93.31 351 VAL A N 1
ATOM 2473 C CA . VAL A 1 351 ? -5.455 -8.467 -7.207 1.00 93.31 351 VAL A CA 1
ATOM 2474 C C . VAL A 1 351 ? -6.299 -9.737 -7.051 1.00 93.31 351 VAL A C 1
ATOM 2476 O O . VAL A 1 351 ? -6.105 -10.475 -6.078 1.00 93.31 351 VAL A O 1
ATOM 2479 N N . PRO A 1 352 ? -7.259 -10.005 -7.956 1.00 91.88 352 PRO A N 1
ATOM 2480 C CA . PRO A 1 352 ? -8.151 -11.157 -7.833 1.00 91.88 352 PRO A CA 1
ATOM 2481 C C . PRO A 1 352 ? -7.390 -12.496 -7.925 1.00 91.88 352 PRO A C 1
ATOM 2483 O O . PRO A 1 352 ? -6.232 -12.506 -8.356 1.00 91.88 352 PRO A O 1
ATOM 2486 N N . PRO A 1 353 ? -8.005 -13.624 -7.515 1.00 94.00 353 PRO A N 1
ATOM 2487 C CA . PRO A 1 353 ? -7.422 -14.962 -7.661 1.00 94.00 353 PRO A CA 1
ATOM 2488 C C . PRO A 1 353 ? -6.944 -15.239 -9.088 1.00 94.00 353 PRO A C 1
ATOM 2490 O O . PRO A 1 353 ? -7.711 -15.048 -10.031 1.00 94.00 353 PRO A O 1
ATOM 2493 N N . GLY A 1 354 ? -5.690 -15.667 -9.259 1.00 94.00 354 GLY A N 1
ATOM 2494 C CA . GLY A 1 354 ? -5.095 -15.911 -10.583 1.00 94.00 354 GLY A CA 1
ATOM 2495 C C . GLY A 1 354 ? -5.047 -14.687 -11.511 1.00 94.00 354 GLY A C 1
ATOM 2496 O O . GLY A 1 354 ? -4.756 -14.824 -12.699 1.00 94.00 354 GLY A O 1
ATOM 2497 N N . GLY A 1 355 ? -5.389 -13.501 -11.004 1.00 94.44 355 GLY A N 1
ATOM 2498 C CA . GLY A 1 355 ? -5.569 -12.293 -11.791 1.00 94.44 355 GLY A CA 1
ATOM 2499 C C . GLY A 1 355 ? -4.333 -11.405 -11.835 1.00 94.44 355 GLY A C 1
ATOM 2500 O O . GLY A 1 355 ? -3.270 -11.713 -11.287 1.00 94.44 355 GLY A O 1
ATOM 2501 N N . SER A 1 356 ? -4.494 -10.252 -12.482 1.00 95.88 356 SER A N 1
ATOM 2502 C CA . SER A 1 356 ? -3.447 -9.242 -12.570 1.00 95.88 356 SER A CA 1
ATOM 2503 C C . SER A 1 356 ? -3.986 -7.820 -12.536 1.00 95.88 356 SER A C 1
ATOM 2505 O O . SER A 1 356 ? -5.128 -7.556 -12.913 1.00 95.88 356 SER A O 1
ATOM 2507 N N . VAL A 1 357 ? -3.120 -6.899 -12.129 1.00 94.94 357 VAL A N 1
ATOM 2508 C CA . VAL A 1 357 ? -3.329 -5.453 -12.224 1.00 94.94 357 VAL A CA 1
ATOM 2509 C C . VAL A 1 357 ? -2.132 -4.853 -12.943 1.00 94.94 357 VAL A C 1
ATOM 2511 O O . VAL A 1 357 ? -0.987 -5.153 -12.601 1.00 94.94 357 VAL A O 1
ATOM 2514 N N . VAL A 1 358 ? -2.369 -3.999 -13.937 1.00 96.25 358 VAL A N 1
ATOM 2515 C CA . VAL A 1 358 ? -1.283 -3.252 -14.586 1.00 96.25 358 VAL A CA 1
ATOM 2516 C C . VAL A 1 358 ? -1.058 -1.949 -13.833 1.00 96.25 358 VAL A C 1
ATOM 2518 O O . VAL A 1 358 ? -1.992 -1.206 -13.558 1.00 96.25 358 VAL A O 1
ATOM 2521 N N . VAL A 1 359 ? 0.192 -1.663 -13.504 1.00 95.62 359 VAL A N 1
ATOM 2522 C CA . VAL A 1 359 ? 0.668 -0.456 -12.841 1.00 95.62 359 VAL A CA 1
ATOM 2523 C C . VAL A 1 359 ? 1.456 0.365 -13.851 1.00 95.62 359 VAL A C 1
ATOM 2525 O O . VAL A 1 359 ? 2.491 -0.065 -14.355 1.00 95.62 359 VAL A O 1
ATOM 2528 N N . TYR A 1 360 ? 0.968 1.563 -14.143 1.00 95.12 360 TYR A N 1
ATOM 2529 C CA . TYR A 1 360 ? 1.667 2.581 -14.916 1.00 95.12 360 TYR A CA 1
ATOM 2530 C C . TYR A 1 360 ? 2.499 3.462 -13.998 1.00 95.12 360 TYR A C 1
ATOM 2532 O O . TYR A 1 360 ? 2.015 3.893 -12.955 1.00 95.12 360 TYR A O 1
ATOM 2540 N N . THR A 1 361 ? 3.704 3.808 -14.439 1.00 93.94 361 THR A N 1
ATOM 2541 C CA . THR A 1 361 ? 4.560 4.812 -13.805 1.00 93.94 361 THR A CA 1
ATOM 2542 C C . THR A 1 361 ? 5.055 5.783 -14.866 1.00 93.94 361 THR A C 1
ATOM 2544 O O . THR A 1 361 ? 5.848 5.403 -15.720 1.00 93.94 361 THR A O 1
ATOM 2547 N N . GLY A 1 362 ? 4.615 7.039 -14.829 1.00 92.62 362 GLY A N 1
ATOM 2548 C CA . GLY A 1 362 ? 5.087 8.092 -15.735 1.00 92.62 362 GLY A CA 1
ATOM 2549 C C . GLY A 1 362 ? 5.887 9.146 -14.992 1.00 92.62 362 GLY A C 1
ATOM 2550 O O . GLY A 1 362 ? 5.423 9.649 -13.970 1.00 92.62 362 GLY A O 1
ATOM 2551 N N . THR A 1 363 ? 7.062 9.533 -15.485 1.00 93.06 363 THR A N 1
ATOM 2552 C CA . THR A 1 363 ? 7.841 10.594 -14.831 1.00 93.06 363 THR A CA 1
ATOM 2553 C C . THR A 1 363 ? 7.150 11.949 -14.991 1.00 93.06 363 THR A C 1
ATOM 2555 O O . THR A 1 363 ? 6.325 12.154 -15.883 1.00 93.06 363 THR A O 1
ATOM 2558 N N . THR A 1 364 ? 7.439 12.907 -14.110 1.00 90.31 364 THR A N 1
ATOM 2559 C CA . THR A 1 364 ? 6.839 14.247 -14.194 1.00 90.31 364 THR A CA 1
ATOM 2560 C C . THR A 1 364 ? 7.602 15.204 -15.105 1.00 90.31 364 THR A C 1
ATOM 2562 O O . THR A 1 364 ? 7.111 16.302 -15.348 1.00 90.31 364 THR A O 1
ATOM 2565 N N . SER A 1 365 ? 8.766 14.818 -15.628 1.00 90.25 365 SER A N 1
ATOM 2566 C CA . SER A 1 365 ? 9.565 15.634 -16.546 1.00 90.25 365 SER A CA 1
ATOM 2567 C C . SER A 1 365 ? 9.835 14.872 -17.837 1.00 90.25 365 SER A C 1
ATOM 2569 O O . SER A 1 365 ? 10.221 13.709 -17.793 1.00 90.25 365 SER A O 1
ATOM 2571 N N . ALA A 1 366 ? 9.708 15.546 -18.981 1.00 89.00 366 ALA A N 1
ATOM 2572 C CA . ALA A 1 366 ? 9.975 14.964 -20.298 1.00 89.00 366 ALA A CA 1
ATOM 2573 C C . ALA A 1 366 ? 11.429 14.484 -20.470 1.00 89.00 366 ALA A C 1
ATOM 2575 O O . ALA A 1 366 ? 11.704 13.615 -21.291 1.00 89.00 366 ALA A O 1
ATOM 2576 N N . THR A 1 367 ? 12.360 15.033 -19.685 1.00 89.56 367 THR A N 1
ATOM 2577 C CA . THR A 1 367 ? 13.788 14.690 -19.731 1.00 89.56 367 THR A CA 1
ATOM 2578 C C . THR A 1 367 ? 14.217 13.715 -18.639 1.00 89.56 367 THR A C 1
ATOM 2580 O O . THR A 1 367 ? 15.350 13.241 -18.659 1.00 89.56 367 THR A O 1
ATOM 2583 N N . ALA A 1 368 ? 13.340 13.408 -17.679 1.00 87.56 368 ALA A N 1
ATOM 2584 C CA . ALA A 1 368 ? 13.658 12.493 -16.594 1.00 87.56 368 ALA A CA 1
ATOM 2585 C C . ALA A 1 368 ? 13.346 11.061 -17.031 1.00 87.56 368 ALA A C 1
ATOM 2587 O O . ALA A 1 368 ? 12.189 10.644 -17.012 1.00 87.56 368 ALA A O 1
ATOM 2588 N N . ALA A 1 369 ? 14.388 10.327 -17.410 1.00 88.25 369 ALA A N 1
ATOM 2589 C CA . ALA A 1 369 ? 14.366 8.880 -17.571 1.00 88.25 369 ALA A CA 1
ATOM 2590 C C . ALA A 1 369 ? 15.333 8.251 -16.563 1.00 88.25 369 ALA A C 1
ATOM 2592 O O . ALA A 1 369 ? 16.327 8.870 -16.178 1.00 88.25 369 ALA A O 1
ATOM 2593 N N . GLY A 1 370 ? 15.053 7.030 -16.120 1.00 89.00 370 GLY A N 1
ATOM 2594 C CA . GLY A 1 370 ? 15.937 6.341 -15.192 1.00 89.00 370 GLY A CA 1
ATOM 2595 C C . GLY A 1 370 ? 15.391 5.018 -14.685 1.00 89.00 370 GLY A C 1
ATOM 2596 O O . GLY A 1 370 ? 14.366 4.516 -15.147 1.00 89.00 370 GLY A O 1
ATOM 2597 N N . ARG A 1 371 ? 16.106 4.467 -13.704 1.00 88.81 371 ARG A N 1
ATOM 2598 C CA . ARG A 1 371 ? 15.732 3.233 -13.014 1.00 88.81 371 ARG A CA 1
ATOM 2599 C C . ARG A 1 371 ? 14.700 3.514 -11.927 1.00 88.81 371 ARG A C 1
ATOM 2601 O O . ARG A 1 371 ? 14.832 4.477 -11.174 1.00 88.81 371 ARG A O 1
ATOM 2608 N N . LEU A 1 372 ? 13.719 2.631 -11.811 1.00 89.00 372 LEU A N 1
ATOM 2609 C CA . LEU A 1 372 ? 12.705 2.617 -10.763 1.00 89.00 372 LEU A CA 1
ATOM 2610 C C . LEU A 1 372 ? 12.681 1.242 -10.094 1.00 89.00 372 LEU A C 1
ATOM 2612 O O . LEU A 1 372 ? 12.718 0.220 -10.775 1.00 89.00 372 LEU A O 1
ATOM 2616 N N . LYS A 1 373 ? 12.613 1.206 -8.761 1.00 90.69 373 LYS A N 1
ATOM 2617 C CA . LYS A 1 373 ? 12.314 -0.020 -8.017 1.00 90.69 373 LYS A CA 1
ATOM 2618 C C . LYS A 1 373 ? 10.844 0.018 -7.624 1.00 90.69 373 LYS A C 1
ATOM 2620 O O . LYS A 1 373 ? 10.407 0.972 -6.979 1.00 90.69 373 LYS A O 1
ATOM 2625 N N . LEU A 1 374 ? 10.097 -0.999 -8.030 1.00 92.50 374 LEU A N 1
ATOM 2626 C CA . LEU A 1 374 ? 8.721 -1.217 -7.611 1.00 92.50 374 LEU A CA 1
ATOM 2627 C C . LEU A 1 374 ? 8.731 -2.253 -6.491 1.00 92.50 374 LEU A C 1
ATOM 2629 O O . LEU A 1 374 ? 9.164 -3.379 -6.720 1.00 92.50 374 LEU A O 1
ATOM 2633 N N . GLU A 1 375 ? 8.281 -1.884 -5.298 1.00 94.31 375 GLU A N 1
ATOM 2634 C CA . GLU A 1 375 ? 8.067 -2.816 -4.191 1.00 94.31 375 GLU A CA 1
ATOM 2635 C C . GLU A 1 375 ? 6.575 -3.097 -4.055 1.00 94.31 375 GLU A C 1
ATOM 2637 O O . GLU A 1 375 ? 5.773 -2.175 -3.934 1.00 94.31 375 GLU A O 1
ATOM 2642 N N . VAL A 1 376 ? 6.214 -4.374 -4.089 1.00 95.94 376 VAL A N 1
ATOM 2643 C CA . VAL A 1 376 ? 4.856 -4.884 -3.938 1.00 95.94 376 VAL A CA 1
ATOM 2644 C C . VAL A 1 376 ? 4.797 -5.615 -2.604 1.00 95.94 376 VAL A C 1
ATOM 2646 O O . VAL A 1 376 ? 5.288 -6.738 -2.468 1.00 95.94 376 VAL A O 1
ATOM 2649 N N . LYS A 1 377 ? 4.220 -4.957 -1.601 1.00 95.25 377 LYS A N 1
ATOM 2650 C CA . LYS A 1 377 ? 3.966 -5.532 -0.282 1.00 95.25 377 LYS A CA 1
ATOM 2651 C C . LYS A 1 377 ? 2.575 -6.142 -0.253 1.00 95.25 377 LYS A C 1
ATOM 2653 O O . LYS A 1 377 ? 1.599 -5.453 -0.520 1.00 95.25 377 LYS A O 1
ATOM 2658 N N . THR A 1 378 ? 2.475 -7.397 0.148 1.00 95.25 378 THR A N 1
ATOM 2659 C CA . THR A 1 378 ? 1.187 -8.067 0.347 1.00 95.25 378 THR A CA 1
ATOM 2660 C C . THR A 1 378 ? 0.648 -7.699 1.720 1.00 95.25 378 THR A C 1
ATOM 2662 O O . THR A 1 378 ? 1.249 -8.040 2.737 1.00 95.25 378 THR A O 1
ATOM 2665 N N . ASN A 1 379 ? -0.460 -6.966 1.771 1.00 89.00 379 ASN A N 1
ATOM 2666 C CA . ASN A 1 379 ? -1.073 -6.532 3.024 1.00 89.00 379 ASN A CA 1
ATOM 2667 C C . ASN A 1 379 ? -1.887 -7.661 3.657 1.00 89.00 379 ASN A C 1
ATOM 2669 O O . ASN A 1 379 ? -1.794 -7.858 4.862 1.00 89.00 379 ASN A O 1
ATOM 2673 N N . PHE A 1 380 ? -2.641 -8.413 2.850 1.00 89.50 380 PHE A N 1
ATOM 2674 C CA . PHE A 1 380 ? -3.357 -9.619 3.267 1.00 89.50 380 PHE A CA 1
ATOM 2675 C C . PHE A 1 380 ? -3.651 -10.538 2.073 1.00 89.50 380 PHE A C 1
ATOM 2677 O O . PHE A 1 380 ? -3.581 -10.118 0.915 1.00 89.50 380 PHE A O 1
ATOM 2684 N N . VAL A 1 381 ? -3.978 -11.795 2.378 1.00 91.06 381 VAL A N 1
ATOM 2685 C CA . VAL A 1 381 ? -4.283 -12.870 1.421 1.00 91.06 381 VAL A CA 1
ATOM 2686 C C . VAL A 1 381 ? -5.606 -13.499 1.830 1.00 91.06 381 VAL A C 1
ATOM 2688 O O . VAL A 1 381 ? -5.762 -13.871 2.991 1.00 91.06 381 VAL A O 1
ATOM 2691 N N . GLY A 1 382 ? -6.550 -13.615 0.898 1.00 89.75 382 GLY A N 1
ATOM 2692 C CA . GLY A 1 382 ? -7.924 -14.006 1.200 1.00 89.75 382 GLY A CA 1
ATOM 2693 C C . GLY A 1 382 ? -8.949 -12.900 0.935 1.00 89.75 382 GLY A C 1
ATOM 2694 O O . GLY A 1 382 ? -8.621 -11.876 0.323 1.00 89.75 382 GLY A O 1
ATOM 2695 N N . PRO A 1 383 ? -10.203 -13.112 1.376 1.00 81.25 383 PRO A N 1
ATOM 2696 C CA . PRO A 1 383 ? -11.182 -12.036 1.451 1.00 81.25 383 PRO A CA 1
ATOM 2697 C C . PRO A 1 383 ? -10.642 -10.900 2.324 1.00 81.25 383 PRO A C 1
ATOM 2699 O O . PRO A 1 383 ? -9.887 -11.140 3.269 1.00 81.25 383 PRO A O 1
ATOM 2702 N N . GLU A 1 384 ? -11.024 -9.666 1.994 1.00 80.38 384 GLU A N 1
ATOM 2703 C CA . GLU A 1 384 ? -10.681 -8.506 2.813 1.00 80.38 384 GLU A CA 1
ATOM 2704 C C . GLU A 1 384 ? -11.156 -8.744 4.251 1.00 80.38 384 GLU A C 1
ATOM 2706 O O . GLU A 1 384 ? -12.346 -8.996 4.457 1.00 80.38 384 GLU A O 1
ATOM 2711 N N . PRO A 1 385 ? -10.251 -8.731 5.248 1.00 83.00 385 PRO A N 1
ATOM 2712 C CA . PRO A 1 385 ? -10.675 -8.845 6.628 1.00 83.00 385 PRO A CA 1
ATOM 2713 C C . PRO A 1 385 ? -11.494 -7.604 6.971 1.00 83.00 385 PRO A C 1
ATOM 2715 O O . PRO A 1 385 ? -11.050 -6.477 6.733 1.00 83.00 385 PRO A O 1
ATOM 2718 N N . ALA A 1 386 ? -12.683 -7.813 7.536 1.00 87.62 386 ALA A N 1
ATOM 2719 C CA . ALA A 1 386 ? -13.481 -6.704 8.027 1.00 87.62 386 ALA A CA 1
ATOM 2720 C C . ALA A 1 386 ? -12.660 -5.901 9.048 1.00 87.62 386 ALA A C 1
ATOM 2722 O O . ALA A 1 386 ? -12.013 -6.500 9.917 1.00 87.62 386 ALA A O 1
ATOM 2723 N N . PRO A 1 387 ? -12.657 -4.562 8.952 1.00 89.50 387 PRO A N 1
ATOM 2724 C CA . PRO A 1 387 ? -12.025 -3.725 9.958 1.00 89.50 387 PRO A CA 1
ATOM 2725 C C . PRO A 1 387 ? -12.554 -4.055 11.357 1.00 89.50 387 PRO A C 1
ATOM 2727 O O . PRO A 1 387 ? -13.704 -4.469 11.518 1.00 89.50 387 PRO A O 1
ATOM 2730 N N . ALA A 1 388 ? -11.728 -3.860 12.382 1.00 91.38 388 ALA A N 1
ATOM 2731 C CA . ALA A 1 388 ? -12.203 -3.961 13.755 1.00 91.38 388 ALA A CA 1
ATOM 2732 C C . ALA A 1 388 ? -13.204 -2.832 14.056 1.00 91.38 388 ALA A C 1
ATOM 2734 O O . ALA A 1 388 ? -13.112 -1.734 13.505 1.00 91.38 388 ALA A O 1
ATOM 2735 N N . VAL A 1 389 ? -14.157 -3.111 14.943 1.00 95.56 389 VAL A N 1
ATOM 2736 C CA . VAL A 1 389 ? -15.010 -2.077 15.536 1.00 95.56 389 VAL A CA 1
ATOM 2737 C C . VAL A 1 389 ? -14.170 -1.317 16.554 1.00 95.56 389 VAL A C 1
ATOM 2739 O O . VAL A 1 389 ? -13.638 -1.937 17.471 1.00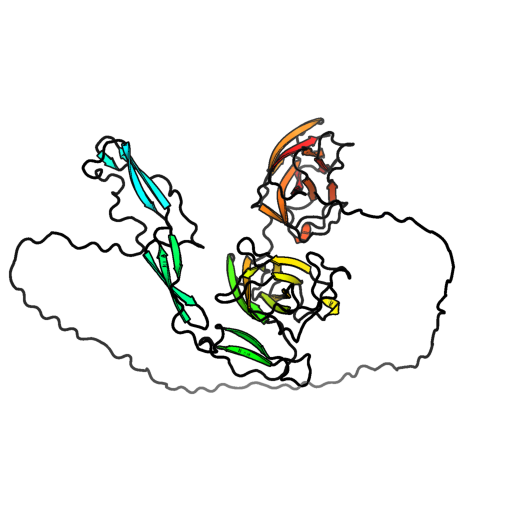 95.56 389 VAL A O 1
ATOM 2742 N N . ASP A 1 390 ? -14.043 0.000 16.392 1.00 95.88 390 ASP A N 1
ATOM 2743 C CA . ASP A 1 390 ? -13.281 0.829 17.330 1.00 95.88 390 ASP A CA 1
ATOM 2744 C C . ASP A 1 390 ? -14.126 1.193 18.561 1.00 95.88 390 ASP A C 1
ATOM 2746 O O . ASP A 1 390 ? -13.608 1.231 19.674 1.00 95.88 390 ASP A O 1
ATOM 2750 N N . HIS A 1 391 ? -15.426 1.432 18.358 1.00 96.44 391 HIS A N 1
ATOM 2751 C CA . HIS A 1 391 ? -16.375 1.815 19.407 1.00 96.44 391 HIS A CA 1
ATOM 2752 C C . HIS A 1 391 ? -17.684 1.040 19.274 1.00 96.44 391 HIS A C 1
ATOM 2754 O O . HIS A 1 391 ? -18.202 0.889 18.167 1.00 96.44 391 HIS A O 1
ATOM 2760 N N . ASP A 1 392 ? -18.243 0.588 20.394 1.00 97.31 392 ASP A N 1
ATOM 2761 C CA . ASP A 1 392 ? -19.516 -0.131 20.440 1.00 97.31 392 ASP A CA 1
ATOM 2762 C C . ASP A 1 392 ? -20.479 0.580 21.391 1.00 97.31 392 ASP A C 1
ATOM 2764 O O . ASP A 1 392 ? -20.315 0.548 22.608 1.00 97.31 392 ASP A O 1
ATOM 2768 N N . VAL A 1 393 ? -21.466 1.260 20.817 1.00 97.44 393 VAL A N 1
ATOM 2769 C CA . VAL A 1 393 ? -22.396 2.134 21.527 1.00 97.44 393 VAL A CA 1
ATOM 2770 C C . VAL A 1 393 ? -23.763 1.468 21.576 1.00 97.44 393 VAL A C 1
ATOM 2772 O O . VAL A 1 393 ? -24.394 1.208 20.550 1.00 97.44 393 VAL A O 1
ATOM 2775 N N . MET A 1 394 ? -24.256 1.210 22.783 1.00 97.94 394 MET A N 1
ATOM 2776 C CA . MET A 1 394 ? -25.627 0.748 22.983 1.00 97.94 394 MET A CA 1
ATOM 2777 C C . MET A 1 394 ? -26.550 1.957 23.131 1.00 97.94 394 MET A C 1
ATOM 2779 O O . MET A 1 394 ? -26.280 2.841 23.941 1.00 97.94 394 MET A O 1
ATOM 2783 N N . LEU A 1 395 ? -27.637 2.001 22.359 1.00 97.38 395 LEU A N 1
ATOM 2784 C CA . LEU A 1 395 ? -28.639 3.056 22.498 1.00 97.38 395 LEU A CA 1
ATOM 2785 C C . LEU A 1 395 ? -29.338 2.976 23.855 1.00 97.38 395 LEU A C 1
ATOM 2787 O O . LEU A 1 395 ? -29.618 1.883 24.353 1.00 97.38 395 LEU A O 1
ATOM 2791 N N . SER A 1 396 ? -29.688 4.136 24.415 1.00 96.94 396 SER A N 1
ATOM 2792 C CA . SER A 1 396 ? -30.590 4.160 25.563 1.00 96.94 396 SER A CA 1
ATOM 2793 C C . SER A 1 396 ? -31.997 3.722 25.133 1.00 96.94 396 SER A C 1
ATOM 2795 O O . SER A 1 396 ? -32.472 4.162 24.080 1.00 96.94 396 SER A O 1
ATOM 2797 N N . PRO A 1 397 ? -32.695 2.893 25.933 1.00 96.00 397 PRO A N 1
ATOM 2798 C CA . PRO A 1 397 ? -34.100 2.571 25.697 1.00 96.00 397 PRO A CA 1
ATOM 2799 C C . PRO A 1 397 ? -35.044 3.766 25.910 1.00 96.00 397 PRO A C 1
ATOM 2801 O O . PRO A 1 397 ? -36.204 3.689 25.508 1.00 96.00 397 PRO A O 1
ATOM 2804 N N . ASN A 1 398 ? -34.587 4.838 26.565 1.00 96.56 398 ASN A N 1
ATOM 2805 C CA . ASN A 1 398 ? -35.426 5.963 26.961 1.00 96.56 398 ASN A CA 1
ATOM 2806 C C . ASN A 1 398 ? -35.340 7.100 25.932 1.00 96.56 398 ASN A C 1
ATOM 2808 O O . ASN A 1 398 ? -34.252 7.565 25.592 1.00 96.56 398 ASN A O 1
ATOM 2812 N N . SER A 1 399 ? -36.500 7.583 25.480 1.00 96.38 399 SER A N 1
ATOM 2813 C CA . SER A 1 399 ? -36.610 8.773 24.623 1.00 96.38 399 SER A CA 1
ATOM 2814 C C . SER A 1 399 ? -35.980 10.000 25.299 1.00 96.38 399 SER A C 1
ATOM 2816 O O . SER A 1 399 ? -36.155 10.232 26.498 1.00 96.38 399 SER A O 1
ATOM 2818 N N . GLY A 1 400 ? -35.221 10.773 24.524 1.00 94.19 400 GLY A N 1
ATOM 2819 C CA . GLY A 1 400 ? -34.496 11.971 24.942 1.00 94.19 400 GLY A CA 1
ATOM 2820 C C . GLY A 1 400 ? -33.134 11.717 25.596 1.00 94.19 400 GLY A C 1
ATOM 2821 O O . GLY A 1 400 ? -32.363 12.664 25.772 1.00 94.19 400 GLY A O 1
ATOM 2822 N N . GLU A 1 401 ? -32.794 10.474 25.949 1.00 96.75 401 GLU A N 1
ATOM 2823 C CA . GLU A 1 401 ? -31.482 10.174 26.522 1.00 96.75 401 GLU A CA 1
ATOM 2824 C C . GLU A 1 401 ? -30.388 10.155 25.452 1.00 96.75 401 GLU A C 1
ATOM 2826 O O . GLU A 1 401 ? -30.575 9.675 24.333 1.00 96.75 401 GLU A O 1
ATOM 2831 N N . THR A 1 402 ? -29.220 10.687 25.818 1.00 96.25 402 THR A N 1
ATOM 2832 C CA . THR A 1 402 ? -28.043 10.749 24.948 1.00 96.25 402 THR A CA 1
ATOM 2833 C C . THR A 1 402 ? -26.910 9.935 25.548 1.00 96.25 402 THR A C 1
ATOM 2835 O O . THR A 1 402 ? -26.489 10.188 26.676 1.00 96.25 402 THR A O 1
ATOM 2838 N N . VAL A 1 403 ? -26.389 8.992 24.769 1.00 96.75 403 VAL A N 1
ATOM 2839 C CA . VAL A 1 403 ? -25.165 8.252 25.081 1.00 96.75 403 VAL A CA 1
ATOM 2840 C C . VAL A 1 403 ? -24.007 8.927 24.360 1.00 96.75 403 VAL A C 1
ATOM 2842 O O . VAL A 1 403 ? -24.116 9.220 23.168 1.00 96.75 403 VAL A O 1
ATOM 2845 N N . THR A 1 404 ? -22.914 9.193 25.073 1.00 96.00 404 THR A N 1
ATOM 2846 C CA . THR A 1 404 ? -21.724 9.838 24.511 1.00 96.00 404 THR A CA 1
ATOM 2847 C C . THR A 1 404 ? -20.490 8.961 24.649 1.00 96.00 404 THR A C 1
ATOM 2849 O O . THR A 1 404 ? -20.295 8.294 25.661 1.00 96.00 404 THR A O 1
ATOM 2852 N N . GLU A 1 405 ? -19.646 8.983 23.623 1.00 96.56 405 GLU A N 1
ATOM 2853 C CA . GLU A 1 405 ? -18.427 8.184 23.529 1.00 96.56 405 GLU A CA 1
ATOM 2854 C C . GLU A 1 405 ? -17.290 9.078 22.995 1.00 96.56 405 GLU A C 1
ATOM 2856 O O . GLU A 1 405 ? -17.453 9.718 21.950 1.00 96.56 405 GLU A O 1
ATOM 2861 N N . PRO A 1 406 ? -16.132 9.173 23.672 1.00 95.44 406 PRO A N 1
ATOM 2862 C CA . PRO A 1 406 ? -14.995 9.916 23.143 1.00 95.44 406 PRO A CA 1
ATOM 2863 C C . PRO A 1 406 ? -14.363 9.166 21.965 1.00 95.44 406 PRO A C 1
ATOM 2865 O O . PRO A 1 406 ? -13.951 8.015 22.091 1.00 95.44 406 PRO A O 1
ATOM 2868 N N . VAL A 1 407 ? -14.207 9.844 20.829 1.00 94.06 407 VAL A N 1
ATOM 2869 C CA . VAL A 1 407 ? -13.634 9.286 19.599 1.00 94.06 407 VAL A CA 1
ATOM 2870 C C . VAL A 1 407 ? -12.357 10.044 19.254 1.00 94.06 407 VAL A C 1
ATOM 2872 O O . VAL A 1 407 ? -12.378 11.239 18.970 1.00 94.06 407 VAL A O 1
ATOM 2875 N N . SER A 1 408 ? -11.219 9.353 19.272 1.00 92.62 408 SER A N 1
ATOM 2876 C CA . SER A 1 408 ? -9.914 9.944 18.940 1.00 92.62 408 SER A CA 1
ATOM 2877 C C . SER A 1 408 ? -9.410 9.404 17.617 1.00 92.62 408 SER A C 1
ATOM 2879 O O . SER A 1 408 ? -9.240 8.198 17.510 1.00 92.62 408 SER A O 1
ATOM 2881 N N . PHE A 1 409 ? -9.111 10.261 16.641 1.00 88.69 409 PHE A N 1
ATOM 2882 C CA . PHE A 1 409 ? -8.559 9.876 15.342 1.00 88.69 409 PHE A CA 1
ATOM 2883 C C . PHE A 1 409 ? -7.029 9.877 15.370 1.00 88.69 409 PHE A C 1
ATOM 2885 O O . PHE A 1 409 ? -6.401 10.892 15.675 1.00 88.69 409 PHE A O 1
ATOM 2892 N N . VAL A 1 410 ? -6.419 8.750 14.994 1.00 84.25 410 VAL A N 1
ATOM 2893 C CA . VAL A 1 410 ? -4.956 8.615 14.882 1.00 84.25 410 VAL A CA 1
ATOM 2894 C C . VAL A 1 410 ? -4.534 8.580 13.417 1.00 84.25 410 VAL A C 1
ATOM 2896 O O . VAL A 1 410 ? -5.165 7.926 12.592 1.00 84.25 410 VAL A O 1
ATOM 2899 N N . THR A 1 411 ? -3.434 9.254 13.082 1.00 78.75 411 THR A N 1
ATOM 2900 C CA . THR A 1 411 ? -2.915 9.342 11.702 1.00 78.75 411 THR A CA 1
ATOM 2901 C C . THR A 1 411 ? -2.392 8.021 11.153 1.00 78.75 411 THR A C 1
ATOM 2903 O O . THR A 1 411 ? -2.197 7.898 9.948 1.00 78.75 411 THR A O 1
ATOM 2906 N N . THR A 1 412 ? -2.161 7.031 12.012 1.00 78.12 412 THR A N 1
ATOM 2907 C CA . THR A 1 412 ? -1.714 5.692 11.615 1.00 78.12 412 THR A CA 1
ATOM 2908 C C . THR A 1 412 ? -2.855 4.813 11.104 1.00 78.12 412 THR A C 1
ATOM 2910 O O . THR A 1 412 ? -2.599 3.878 10.351 1.00 78.12 412 THR A O 1
ATOM 2913 N N . GLN A 1 413 ? -4.105 5.111 11.468 1.00 82.31 413 GLN A N 1
ATOM 2914 C CA . GLN A 1 413 ? -5.281 4.350 11.053 1.00 82.31 413 GLN A CA 1
ATOM 2915 C C . GLN A 1 413 ? -6.023 5.138 9.982 1.00 82.31 413 GLN A C 1
ATOM 2917 O O . GLN A 1 413 ? -6.847 5.999 10.285 1.00 82.31 413 GLN A O 1
ATOM 2922 N N . THR A 1 414 ? -5.699 4.859 8.720 1.00 85.06 414 THR A N 1
ATOM 2923 C CA . THR A 1 414 ? -6.283 5.561 7.575 1.00 85.06 414 THR A CA 1
ATOM 2924 C C . THR A 1 414 ? -7.024 4.620 6.639 1.00 85.06 414 THR A C 1
ATOM 2926 O O . THR A 1 414 ? -6.734 3.428 6.578 1.00 85.06 414 THR A O 1
ATOM 2929 N N . ILE A 1 415 ? -8.005 5.164 5.927 1.00 87.31 415 ILE A N 1
ATOM 2930 C CA . ILE A 1 415 ? -8.827 4.445 4.954 1.00 87.31 415 ILE A CA 1
ATOM 2931 C C . ILE A 1 415 ? -9.109 5.351 3.761 1.00 87.31 415 ILE A C 1
ATOM 2933 O O . ILE A 1 415 ? -9.043 6.578 3.872 1.00 87.31 415 ILE A O 1
ATOM 2937 N N . THR A 1 416 ? -9.445 4.750 2.626 1.00 84.44 416 THR A N 1
ATOM 2938 C CA . THR A 1 416 ? -9.921 5.451 1.433 1.00 84.44 416 THR A CA 1
ATOM 2939 C C . THR A 1 416 ? -11.102 6.355 1.786 1.00 84.44 416 THR A C 1
ATOM 2941 O O . THR A 1 416 ? -12.113 5.890 2.328 1.00 84.44 416 THR A O 1
ATOM 2944 N N . ARG A 1 417 ? -10.975 7.654 1.503 1.00 84.12 417 ARG A N 1
ATOM 2945 C CA . ARG A 1 417 ? -12.035 8.627 1.760 1.00 84.12 417 ARG A CA 1
ATOM 2946 C C . ARG A 1 417 ? -13.270 8.307 0.938 1.00 84.12 417 ARG A C 1
ATOM 2948 O O . ARG A 1 417 ? -13.183 7.889 -0.213 1.00 84.12 417 ARG A O 1
ATOM 2955 N N . VAL A 1 418 ? -14.423 8.564 1.526 1.00 87.19 418 VAL A N 1
ATOM 2956 C CA . VAL A 1 418 ? -15.713 8.527 0.847 1.00 87.19 418 VAL A CA 1
ATOM 2957 C C . VAL A 1 418 ? -16.050 9.957 0.398 1.00 87.19 418 VAL A C 1
ATOM 2959 O O . VAL A 1 418 ? -15.734 10.916 1.102 1.00 87.19 418 VAL A O 1
ATOM 2962 N N . SER A 1 419 ? -16.627 10.141 -0.794 1.00 86.06 419 SER A N 1
ATOM 2963 C CA . SER A 1 419 ? -17.006 11.477 -1.290 1.00 86.06 419 SER A CA 1
ATOM 2964 C C . SER A 1 419 ? -18.033 12.181 -0.381 1.00 86.06 419 SER A C 1
ATOM 2966 O O . SER A 1 419 ? -18.793 11.524 0.326 1.00 86.06 419 SER A O 1
ATOM 2968 N N . THR A 1 420 ? -18.121 13.520 -0.413 1.00 83.81 420 THR A N 1
ATOM 2969 C CA . THR A 1 420 ? -19.180 14.328 0.252 1.00 83.81 420 THR A CA 1
ATOM 2970 C C . THR A 1 420 ? -20.432 14.467 -0.645 1.00 83.81 420 THR A C 1
ATOM 2972 O O . THR A 1 420 ? -20.329 14.212 -1.844 1.00 83.81 420 THR A O 1
ATOM 2975 N N . GLY A 1 421 ? -21.644 14.684 -0.084 1.00 84.00 421 GLY A N 1
ATOM 2976 C CA . GLY A 1 421 ? -22.937 14.495 -0.815 1.00 84.00 421 GLY A CA 1
ATOM 2977 C C . GLY A 1 421 ? -23.937 13.452 -0.246 1.00 84.00 421 GLY A C 1
ATOM 2978 O O . GLY A 1 421 ? -24.055 13.342 0.968 1.00 84.00 421 GLY A O 1
ATOM 2979 N N . ALA A 1 422 ? -24.658 12.699 -1.091 1.00 85.25 422 ALA A N 1
ATOM 2980 C CA . ALA A 1 422 ? -25.620 11.644 -0.704 1.00 85.25 422 ALA A CA 1
ATOM 2981 C C . ALA A 1 422 ? -25.120 10.230 -1.076 1.00 85.25 422 ALA A C 1
ATOM 2983 O O . ALA A 1 422 ? -24.188 10.105 -1.868 1.00 85.25 422 ALA A O 1
ATOM 2984 N N . CYS A 1 423 ? -25.722 9.174 -0.514 1.00 86.25 423 CYS A N 1
ATOM 2985 C CA . CYS A 1 423 ? -25.469 7.783 -0.922 1.00 86.25 423 CYS A CA 1
ATOM 2986 C C . CYS A 1 423 ? -26.191 7.435 -2.246 1.00 86.25 423 CYS A C 1
ATOM 2988 O O . CYS A 1 423 ? -27.281 7.964 -2.473 1.00 86.25 423 CYS A O 1
ATOM 2990 N N . PRO A 1 424 ? -25.658 6.529 -3.096 1.00 87.88 424 PRO A N 1
ATOM 2991 C CA . PRO A 1 424 ? -24.394 5.804 -2.955 1.00 87.88 424 PRO A CA 1
ATOM 2992 C C . PRO A 1 424 ? -23.176 6.706 -3.166 1.00 87.88 424 PRO A C 1
ATOM 2994 O O . PRO A 1 424 ? -23.253 7.766 -3.784 1.00 87.88 424 PRO A O 1
ATOM 2997 N N . ARG A 1 425 ? -22.032 6.280 -2.635 1.00 82.88 425 ARG A N 1
ATOM 2998 C CA . ARG A 1 425 ? -20.813 7.093 -2.602 1.00 82.88 425 ARG A CA 1
ATOM 2999 C C . ARG A 1 425 ? -19.740 6.589 -3.540 1.00 82.88 425 ARG A C 1
ATOM 3001 O O . ARG A 1 425 ? -19.644 5.398 -3.815 1.00 82.88 425 ARG A O 1
ATOM 3008 N N . THR A 1 426 ? -18.880 7.509 -3.959 1.00 82.19 426 THR A N 1
ATOM 3009 C CA . THR A 1 426 ? -17.652 7.189 -4.686 1.00 82.19 426 THR A CA 1
ATOM 3010 C C . THR A 1 426 ? -16.481 7.196 -3.714 1.00 82.19 426 THR A C 1
ATOM 3012 O O . THR A 1 426 ? -16.362 8.098 -2.882 1.00 82.19 426 THR A O 1
ATOM 3015 N N . LEU A 1 427 ? -15.615 6.193 -3.820 1.00 81.50 427 LEU A N 1
ATOM 3016 C CA . LEU A 1 427 ? -14.354 6.164 -3.091 1.00 81.50 427 LEU A CA 1
ATOM 3017 C C . LEU A 1 427 ? -13.359 7.121 -3.757 1.00 81.50 427 LEU A C 1
ATOM 3019 O O . LEU A 1 427 ? -13.158 7.083 -4.968 1.00 81.50 427 LEU A O 1
ATOM 3023 N N . LEU A 1 428 ? -12.753 7.999 -2.965 1.00 82.81 428 LEU A N 1
ATOM 3024 C CA . LEU A 1 428 ? -11.724 8.934 -3.406 1.00 82.81 428 LEU A CA 1
ATOM 3025 C C . LEU A 1 428 ? -10.342 8.294 -3.269 1.00 82.81 428 LEU A C 1
ATOM 3027 O O . LEU A 1 428 ? -10.113 7.476 -2.392 1.00 82.81 428 LEU A O 1
ATOM 3031 N N . THR A 1 429 ? -9.368 8.724 -4.061 1.00 67.62 429 THR A N 1
ATOM 3032 C CA . THR A 1 429 ? -7.989 8.198 -3.995 1.00 67.62 429 THR A CA 1
ATOM 3033 C C . THR A 1 429 ? -7.201 8.659 -2.764 1.00 67.62 429 THR A C 1
ATOM 3035 O O . THR A 1 429 ? -6.092 8.188 -2.520 1.00 67.62 429 THR A O 1
ATOM 3038 N N . THR A 1 430 ? -7.744 9.593 -1.982 1.00 77.94 430 THR A N 1
ATOM 3039 C CA . THR A 1 430 ? -7.102 10.129 -0.781 1.00 77.94 430 THR A CA 1
ATOM 3040 C C . THR A 1 430 ? -7.420 9.278 0.444 1.00 77.94 430 THR A C 1
ATOM 3042 O O . THR A 1 430 ? -8.534 8.784 0.605 1.00 77.94 430 THR A O 1
ATOM 3045 N N . LEU A 1 431 ? -6.438 9.120 1.331 1.00 83.00 431 LEU A N 1
ATOM 3046 C CA . LEU A 1 431 ? -6.623 8.460 2.622 1.00 83.00 431 LEU A CA 1
ATOM 3047 C C . LEU A 1 431 ? -7.022 9.490 3.693 1.00 83.00 431 LEU A C 1
ATOM 3049 O O . LEU A 1 431 ? -6.582 10.641 3.649 1.00 83.00 431 LEU A O 1
ATOM 3053 N N . ALA A 1 432 ? -7.849 9.086 4.654 1.00 87.44 432 ALA A N 1
ATOM 3054 C CA . ALA A 1 432 ? -8.188 9.868 5.844 1.00 87.44 432 ALA A CA 1
ATOM 3055 C C . ALA A 1 432 ? -8.081 9.023 7.110 1.00 87.44 432 ALA A C 1
ATOM 3057 O O . ALA A 1 432 ? -8.411 7.835 7.056 1.00 87.44 432 ALA A O 1
ATOM 3058 N N . PRO A 1 433 ? -7.712 9.631 8.252 1.00 91.38 433 PRO A N 1
ATOM 3059 C CA . PRO A 1 433 ? -7.963 9.037 9.556 1.00 91.38 433 PRO A CA 1
ATOM 3060 C C . PRO A 1 433 ? -9.443 8.673 9.711 1.00 91.38 433 PRO A C 1
ATOM 3062 O O . PRO A 1 433 ? -10.313 9.454 9.312 1.00 91.38 433 PRO A O 1
ATOM 3065 N N . TYR A 1 434 ? -9.729 7.501 10.279 1.00 94.44 434 TYR A N 1
ATOM 3066 C CA . TYR A 1 434 ? -11.103 7.018 10.424 1.00 94.44 434 TYR A CA 1
ATOM 3067 C C . TYR A 1 434 ? -11.352 6.251 11.720 1.00 94.44 434 TYR A C 1
ATOM 3069 O O . TYR A 1 434 ? -10.407 5.824 12.388 1.00 94.44 434 TYR A O 1
ATOM 3077 N N . ARG A 1 435 ? -12.635 6.063 12.042 1.00 95.62 435 ARG A N 1
ATOM 3078 C CA . ARG A 1 435 ? -13.133 5.165 13.088 1.00 95.62 435 ARG A CA 1
ATOM 3079 C C . ARG A 1 435 ? -14.403 4.451 12.644 1.00 95.62 435 ARG A C 1
ATOM 3081 O O . ARG A 1 435 ? -15.247 5.063 11.986 1.00 95.62 435 ARG A O 1
ATOM 3088 N N . TYR A 1 436 ? -14.544 3.189 13.033 1.00 97.19 436 TYR A N 1
ATOM 3089 C CA . TYR A 1 436 ? -15.795 2.448 12.966 1.00 97.19 436 TYR A CA 1
ATOM 3090 C C . TYR A 1 436 ? -16.495 2.439 14.317 1.00 97.19 436 TYR A C 1
ATOM 3092 O O . TYR A 1 436 ? -15.938 2.004 15.324 1.00 97.19 436 TYR A O 1
ATOM 3100 N N . ILE A 1 437 ? -17.748 2.879 14.311 1.00 97.38 437 ILE A N 1
ATOM 3101 C CA . ILE A 1 437 ? -18.620 2.897 15.481 1.00 97.38 437 ILE A CA 1
ATOM 3102 C C . ILE A 1 437 ? -19.784 1.957 15.185 1.00 97.38 437 ILE A C 1
ATOM 3104 O O . ILE A 1 437 ? -20.506 2.156 14.209 1.00 97.38 437 ILE A O 1
ATOM 3108 N N . ARG A 1 438 ? -19.966 0.921 15.997 1.00 97.88 438 ARG A N 1
ATOM 3109 C CA . ARG A 1 438 ? -21.172 0.097 15.977 1.00 97.88 438 ARG A CA 1
ATOM 3110 C C . ARG A 1 438 ? -22.187 0.724 16.919 1.00 97.88 438 ARG A C 1
ATOM 3112 O O . ARG A 1 438 ? -21.864 0.984 18.069 1.00 97.88 438 ARG A O 1
ATOM 3119 N N . VAL A 1 439 ? -23.401 0.962 16.438 1.00 97.62 439 VAL A N 1
ATOM 3120 C CA . VAL A 1 439 ? -24.519 1.411 17.272 1.00 97.62 439 VAL A CA 1
ATOM 3121 C C . VAL A 1 439 ? -25.564 0.311 17.296 1.00 97.62 439 VAL A C 1
ATOM 3123 O O . VAL A 1 439 ? -26.007 -0.131 16.237 1.00 97.62 439 VAL A O 1
ATOM 3126 N N . THR A 1 440 ? -25.943 -0.136 18.489 1.00 98.06 440 THR A N 1
ATOM 3127 C CA . THR A 1 440 ? -26.839 -1.283 18.679 1.00 98.06 440 THR A CA 1
ATOM 3128 C C . THR A 1 440 ? -28.087 -0.868 19.443 1.00 98.06 440 THR A C 1
ATOM 3130 O O . THR A 1 440 ? -27.993 -0.187 20.463 1.00 98.06 440 THR A O 1
ATOM 3133 N N . ASN A 1 441 ? -29.256 -1.310 18.978 1.00 97.69 441 ASN A N 1
ATOM 3134 C CA . ASN A 1 441 ? -30.500 -1.216 19.736 1.00 97.69 441 ASN A CA 1
ATOM 3135 C C . ASN A 1 441 ? -30.609 -2.409 20.711 1.00 97.69 441 ASN A C 1
ATOM 3137 O O . ASN A 1 441 ? -30.829 -3.533 20.256 1.00 97.69 441 ASN A O 1
ATOM 3141 N N . PRO A 1 442 ? -30.492 -2.205 22.039 1.00 97.12 442 PRO A N 1
ATOM 3142 C CA . PRO A 1 442 ? -30.546 -3.301 23.008 1.00 97.12 442 PRO A CA 1
ATOM 3143 C C . PRO A 1 442 ? -31.971 -3.779 23.324 1.00 97.12 442 PRO A C 1
ATOM 3145 O O . PRO A 1 442 ? -32.148 -4.707 24.112 1.00 97.12 442 PRO A O 1
ATOM 3148 N N . THR A 1 443 ? -32.999 -3.119 22.790 1.00 96.12 443 THR A N 1
ATOM 3149 C CA . THR A 1 443 ? -34.392 -3.331 23.195 1.00 96.12 443 THR A CA 1
ATOM 3150 C C . THR A 1 443 ? -35.115 -4.342 22.309 1.00 96.12 443 THR A C 1
ATOM 3152 O O . THR A 1 443 ? -34.675 -4.679 21.212 1.00 96.12 443 THR A O 1
ATOM 3155 N N . GLY A 1 444 ? -36.280 -4.797 22.780 1.00 95.12 444 GLY A N 1
ATOM 3156 C CA . GLY A 1 444 ? -37.218 -5.597 21.987 1.00 95.12 444 GLY A CA 1
ATOM 3157 C C . GLY A 1 444 ? -38.090 -4.781 21.021 1.00 95.12 444 GLY A C 1
ATOM 3158 O O . GLY A 1 444 ? -38.921 -5.365 20.330 1.00 95.12 444 GLY A O 1
ATOM 3159 N N . GLY A 1 445 ? -37.947 -3.451 20.993 1.00 95.62 445 GLY A N 1
ATOM 3160 C CA . GLY A 1 445 ? -38.728 -2.540 20.155 1.00 95.62 445 GLY A CA 1
ATOM 3161 C C . GLY A 1 445 ? -37.883 -1.871 19.074 1.00 95.62 445 GLY A C 1
ATOM 3162 O O . GLY A 1 445 ? -36.668 -2.031 19.028 1.00 95.62 445 GLY A O 1
ATOM 3163 N N . THR A 1 446 ? -38.531 -1.108 18.193 1.00 97.38 446 THR A N 1
ATOM 3164 C CA . THR A 1 446 ? -37.815 -0.228 17.258 1.00 97.38 446 THR A CA 1
ATOM 3165 C C . THR A 1 446 ? -37.456 1.069 17.972 1.00 97.38 446 THR A C 1
ATOM 3167 O O . THR A 1 446 ? -38.340 1.694 18.555 1.00 97.38 446 THR A O 1
ATOM 3170 N N . LEU A 1 447 ? -36.189 1.477 17.908 1.00 97.19 447 LEU A N 1
ATOM 3171 C CA . LEU A 1 447 ? -35.732 2.789 18.368 1.00 97.19 447 LEU A CA 1
ATOM 3172 C C . LEU A 1 447 ? -35.452 3.691 17.169 1.00 97.19 447 LEU A C 1
ATOM 3174 O O . LEU A 1 447 ? -35.042 3.215 16.111 1.00 97.19 447 LEU A O 1
ATOM 3178 N N . VAL A 1 448 ? -35.656 4.994 17.336 1.00 96.81 448 VAL A N 1
ATOM 3179 C CA . VAL A 1 448 ? -35.192 6.019 16.395 1.00 96.81 448 VAL A CA 1
ATOM 3180 C C . VAL A 1 448 ? -34.114 6.819 17.110 1.00 96.81 448 VAL A C 1
ATOM 3182 O O . VAL A 1 448 ? -34.305 7.175 18.266 1.00 96.81 448 VAL A O 1
ATOM 3185 N N . ALA A 1 449 ? -32.977 7.066 16.465 1.00 96.00 449 ALA A N 1
ATOM 3186 C CA . ALA A 1 449 ? -31.881 7.806 17.078 1.00 96.00 449 ALA A CA 1
ATOM 3187 C C . ALA A 1 449 ? -31.250 8.825 16.126 1.00 96.00 449 ALA A C 1
ATOM 3189 O O . ALA A 1 449 ? -31.083 8.564 14.932 1.00 96.00 449 ALA A O 1
ATOM 3190 N N . ASP A 1 450 ? -30.845 9.963 16.684 1.00 95.38 450 ASP A N 1
ATOM 3191 C CA . ASP A 1 450 ? -29.972 10.935 16.039 1.00 95.38 450 ASP A CA 1
ATOM 3192 C C . ASP A 1 450 ? -28.523 10.641 16.417 1.00 95.38 450 ASP A C 1
ATOM 3194 O O . ASP A 1 450 ? -28.155 10.636 17.592 1.00 95.38 450 ASP A O 1
ATOM 3198 N N . LEU A 1 451 ? -27.689 10.385 15.412 1.00 95.75 451 LEU A N 1
ATOM 3199 C CA . LEU A 1 451 ? -26.273 10.072 15.601 1.00 95.75 451 LEU A CA 1
ATOM 3200 C C . LEU A 1 451 ? -25.454 11.286 15.179 1.00 95.75 451 LEU A C 1
ATOM 3202 O O . LEU A 1 451 ? -25.727 11.857 14.126 1.00 95.75 451 LEU A O 1
ATOM 3206 N N . SER A 1 452 ? -24.464 11.704 15.964 1.00 95.50 452 SER A N 1
ATOM 3207 C CA . SER A 1 452 ? -23.673 12.900 15.656 1.00 95.50 452 SER A CA 1
ATOM 3208 C C . SER A 1 452 ? -22.250 12.859 16.198 1.00 95.50 452 SER A C 1
ATOM 3210 O O . SER A 1 452 ? -21.945 12.116 17.127 1.00 95.50 452 SER A O 1
ATOM 3212 N N . LEU A 1 453 ? -21.379 13.670 15.602 1.00 94.25 453 LEU A N 1
ATOM 3213 C CA . LEU A 1 453 ? -20.051 13.990 16.114 1.00 94.25 453 LEU A CA 1
ATOM 3214 C C . LEU A 1 453 ? -19.999 15.478 16.457 1.00 94.25 453 LEU A C 1
ATOM 3216 O O . LEU A 1 453 ? -20.456 16.326 15.686 1.00 94.25 453 LEU A O 1
ATOM 3220 N N . ALA A 1 454 ? -19.448 15.788 17.626 1.00 91.00 454 ALA A N 1
ATOM 3221 C CA . ALA A 1 454 ? -19.291 17.154 18.095 1.00 91.00 454 ALA A CA 1
ATOM 3222 C C . ALA A 1 454 ? -18.330 17.962 17.206 1.00 91.00 454 ALA A C 1
ATOM 3224 O O . ALA A 1 454 ? -17.423 17.429 16.559 1.00 91.00 454 ALA A O 1
ATOM 3225 N N . THR A 1 455 ? -18.515 19.280 17.223 1.00 81.50 455 THR A N 1
ATOM 3226 C CA . THR A 1 455 ? -17.594 20.239 16.602 1.00 81.50 455 THR A CA 1
ATOM 3227 C C . THR A 1 455 ? -16.182 20.158 17.190 1.00 81.50 455 THR A C 1
ATOM 3229 O O . THR A 1 455 ? -15.985 19.861 18.366 1.00 81.50 455 THR A O 1
ATOM 3232 N N . GLY A 1 456 ? -15.178 20.424 16.349 1.00 81.12 456 GLY A N 1
ATOM 3233 C CA . GLY A 1 456 ? -13.760 20.462 16.733 1.00 81.12 456 GLY A CA 1
ATOM 3234 C C . GLY A 1 456 ? -12.843 19.754 15.738 1.00 81.12 456 GLY A C 1
ATOM 3235 O O . GLY A 1 456 ? -11.696 20.159 15.558 1.00 81.12 456 GLY A O 1
ATOM 3236 N N . VAL A 1 457 ? -13.365 18.741 15.048 1.00 85.94 457 VAL A N 1
ATOM 3237 C CA . VAL A 1 457 ? -12.680 18.014 13.980 1.00 85.94 457 VAL A CA 1
ATOM 3238 C C . VAL A 1 457 ? -13.663 17.879 12.825 1.00 85.94 457 VAL A C 1
ATOM 3240 O O . VAL A 1 457 ? -14.695 17.249 13.015 1.00 85.94 457 VAL A O 1
ATOM 3243 N N . ASN A 1 458 ? -13.346 18.440 11.654 1.00 89.19 458 ASN A N 1
ATOM 3244 C CA . ASN A 1 458 ? -14.231 18.312 10.494 1.00 89.19 458 ASN A CA 1
ATOM 3245 C C . ASN A 1 458 ? -14.284 16.845 10.062 1.00 89.19 458 ASN A C 1
ATOM 3247 O O . ASN A 1 458 ? -13.261 16.254 9.689 1.00 89.19 458 ASN A O 1
ATOM 3251 N N . THR A 1 459 ? -15.468 16.261 10.109 1.00 91.62 459 THR A N 1
ATOM 3252 C CA . THR A 1 459 ? -15.723 14.837 9.951 1.00 91.62 459 THR A CA 1
ATOM 3253 C C . THR A 1 459 ? -16.863 14.591 8.981 1.00 91.62 459 THR A C 1
ATOM 3255 O O . THR A 1 459 ? -17.818 15.345 8.894 1.00 91.62 459 THR A O 1
ATOM 3258 N N . THR A 1 460 ? -16.794 13.478 8.262 1.00 92.12 460 THR A N 1
ATOM 3259 C CA . THR A 1 460 ? -17.934 12.912 7.545 1.00 92.12 460 THR A CA 1
ATOM 3260 C C . THR A 1 460 ? -18.370 11.650 8.271 1.00 92.12 460 THR A C 1
ATOM 3262 O O . THR A 1 460 ? -17.542 10.775 8.537 1.00 92.12 460 THR A O 1
ATOM 3265 N N . LEU A 1 461 ? -19.666 11.543 8.562 1.00 94.00 461 LEU A N 1
ATOM 3266 C CA . LEU A 1 461 ? -20.267 10.357 9.165 1.00 94.00 461 LEU A CA 1
ATOM 3267 C C . LEU A 1 461 ? -21.073 9.603 8.103 1.00 94.00 461 LEU A C 1
ATOM 3269 O O . LEU A 1 461 ? -21.948 10.183 7.455 1.00 94.00 461 LEU A O 1
ATOM 3273 N N . VAL A 1 462 ? -20.765 8.320 7.906 1.00 95.12 462 VAL A N 1
ATOM 3274 C CA . VAL A 1 462 ? -21.405 7.458 6.899 1.00 95.12 462 VAL A CA 1
ATOM 3275 C C . VAL A 1 462 ? -21.989 6.217 7.552 1.00 95.12 462 VAL A C 1
ATOM 3277 O O . VAL A 1 462 ? -21.268 5.511 8.246 1.00 95.12 462 VAL A O 1
ATOM 3280 N N . ALA A 1 463 ? -23.268 5.930 7.313 1.00 95.56 463 ALA A N 1
ATOM 3281 C CA . ALA A 1 463 ? -23.977 4.814 7.934 1.00 95.56 463 ALA A CA 1
ATOM 3282 C C . ALA A 1 463 ? -24.212 3.636 6.973 1.00 95.56 463 ALA A C 1
ATOM 3284 O O . ALA A 1 463 ? -24.595 3.822 5.812 1.00 95.56 463 ALA A O 1
ATOM 3285 N N . TYR A 1 464 ? -24.042 2.423 7.503 1.00 96.38 464 TYR A N 1
ATOM 3286 C CA . TYR A 1 464 ? -24.195 1.138 6.818 1.00 96.38 464 TYR A CA 1
ATOM 3287 C C . TYR A 1 464 ? -25.063 0.189 7.645 1.00 96.38 464 TYR A C 1
ATOM 3289 O O . TYR A 1 464 ? -24.855 0.038 8.848 1.00 96.38 464 TYR A O 1
ATOM 3297 N N . ARG A 1 465 ? -26.039 -0.451 7.000 1.00 95.50 465 ARG A N 1
ATOM 3298 C CA . ARG A 1 465 ? -27.048 -1.309 7.638 1.00 95.50 465 ARG A CA 1
ATOM 3299 C C . ARG A 1 465 ? -26.968 -2.726 7.076 1.00 95.50 465 ARG A C 1
ATOM 3301 O O . ARG A 1 465 ? -26.580 -2.900 5.926 1.00 95.50 465 ARG A O 1
ATOM 3308 N N . GLY A 1 466 ? -27.373 -3.718 7.869 1.00 92.50 466 GLY A N 1
ATOM 3309 C CA . GLY A 1 466 ? -27.507 -5.108 7.417 1.00 92.50 466 GLY A CA 1
ATOM 3310 C C . GLY A 1 466 ? -26.180 -5.853 7.271 1.00 92.50 466 GLY A C 1
ATOM 3311 O O . GLY A 1 466 ? -26.145 -6.926 6.678 1.00 92.50 466 GLY A O 1
ATOM 3312 N N . LEU A 1 467 ? -25.097 -5.291 7.807 1.00 93.75 467 LEU A N 1
ATOM 3313 C CA . LEU A 1 467 ? -23.784 -5.923 7.829 1.00 93.75 467 LEU A CA 1
ATOM 3314 C C . LEU A 1 467 ? -23.578 -6.629 9.170 1.00 93.75 467 LEU A C 1
ATOM 3316 O O . LEU A 1 467 ? -24.053 -6.160 10.201 1.00 93.75 467 LEU A O 1
ATOM 3320 N N . SER A 1 468 ? -22.849 -7.743 9.166 1.00 93.12 468 SER A N 1
ATOM 3321 C CA . SER A 1 468 ? -22.444 -8.455 10.389 1.00 93.12 468 SER A CA 1
ATOM 3322 C C . SER A 1 468 ? -21.102 -7.974 10.956 1.00 93.12 468 SER A C 1
ATOM 3324 O O . SER A 1 468 ? -20.695 -8.405 12.033 1.00 93.12 468 SER A O 1
ATOM 3326 N N . ALA A 1 469 ? -20.390 -7.128 10.212 1.00 94.50 469 ALA A N 1
ATOM 3327 C CA . ALA A 1 469 ? -19.097 -6.549 10.554 1.00 94.50 469 ALA A CA 1
ATOM 3328 C C . ALA A 1 469 ? -18.966 -5.160 9.892 1.00 94.50 469 ALA A C 1
ATOM 3330 O O . ALA A 1 469 ? -19.794 -4.821 9.040 1.00 94.50 469 ALA A O 1
ATOM 3331 N N . PRO A 1 470 ? -17.958 -4.344 10.252 1.00 95.50 470 PRO A N 1
ATOM 3332 C CA . PRO A 1 470 ? -17.682 -3.103 9.535 1.00 95.50 470 PRO A CA 1
ATOM 3333 C C . PRO A 1 470 ? -17.535 -3.322 8.019 1.00 95.50 470 PRO A C 1
ATOM 3335 O O . PRO A 1 470 ? -16.960 -4.335 7.615 1.00 95.50 470 PRO A O 1
ATOM 3338 N N . PRO A 1 471 ? -18.023 -2.386 7.180 1.00 92.94 471 PRO A N 1
ATOM 3339 C CA . PRO A 1 471 ? -18.059 -2.555 5.730 1.00 92.94 471 PRO A CA 1
ATOM 3340 C C . PRO A 1 471 ? -16.664 -2.726 5.137 1.00 92.94 471 PRO A C 1
ATOM 3342 O O . PRO A 1 471 ? -15.767 -1.906 5.381 1.00 92.94 471 PRO A O 1
ATOM 3345 N N . LEU A 1 472 ? -16.533 -3.742 4.286 1.00 90.62 472 LEU A N 1
ATOM 3346 C CA . LEU A 1 472 ? -15.376 -3.952 3.423 1.00 90.62 472 LEU A CA 1
ATOM 3347 C C . LEU A 1 472 ? -15.234 -2.809 2.418 1.00 90.62 472 LEU A C 1
ATOM 3349 O O . LEU A 1 472 ? -16.174 -2.050 2.166 1.00 90.62 472 LEU A O 1
ATOM 3353 N N . THR A 1 473 ? -14.067 -2.694 1.782 1.00 84.94 473 THR A N 1
ATOM 3354 C CA . THR A 1 473 ? -13.823 -1.649 0.783 1.00 84.94 473 THR A CA 1
ATOM 3355 C C . THR A 1 473 ? -14.845 -1.688 -0.351 1.00 84.94 473 THR A C 1
ATOM 3357 O O . THR A 1 473 ? -15.309 -0.628 -0.765 1.00 84.94 473 THR A O 1
ATOM 3360 N N . SER A 1 474 ? -15.269 -2.875 -0.792 1.00 80.56 474 SER A N 1
ATOM 3361 C CA . SER A 1 474 ? -16.301 -3.047 -1.826 1.00 80.56 474 SER A CA 1
ATOM 3362 C C . SER A 1 474 ? -17.718 -2.659 -1.386 1.00 80.56 474 SER A C 1
ATOM 3364 O O . SER A 1 474 ? -18.567 -2.393 -2.234 1.00 80.56 474 SER A O 1
ATOM 3366 N N . GLU A 1 475 ? -17.992 -2.627 -0.082 1.00 90.44 475 GLU A N 1
ATOM 3367 C CA . GLU A 1 475 ? -19.323 -2.360 0.483 1.00 90.44 475 GLU A CA 1
ATOM 3368 C C . GLU A 1 475 ? -19.522 -0.878 0.828 1.00 90.44 475 GLU A C 1
ATOM 3370 O O . GLU A 1 475 ? -20.655 -0.411 0.956 1.00 90.44 475 GLU A O 1
ATOM 3375 N N . ARG A 1 476 ? -18.431 -0.102 0.929 1.00 90.62 476 ARG A N 1
ATOM 3376 C CA . ARG A 1 476 ? -18.468 1.315 1.336 1.00 90.62 476 ARG A CA 1
ATOM 3377 C C . ARG A 1 476 ? -19.280 2.221 0.397 1.00 90.62 476 ARG A C 1
ATOM 3379 O O . ARG A 1 476 ? -19.712 3.305 0.783 1.00 90.62 476 ARG A O 1
ATOM 3386 N N . ASN A 1 477 ? -19.527 1.777 -0.827 1.00 86.75 477 ASN A N 1
ATOM 3387 C CA . ASN A 1 477 ? -20.317 2.489 -1.829 1.00 86.75 477 ASN A CA 1
ATOM 3388 C C . ASN A 1 477 ? -21.816 2.454 -1.475 1.00 86.75 477 ASN A C 1
ATOM 3390 O O . ASN A 1 477 ? -22.554 3.375 -1.825 1.00 86.75 477 ASN A O 1
ATOM 3394 N N . ALA A 1 478 ? -22.252 1.392 -0.789 1.00 89.56 478 ALA A N 1
ATOM 3395 C CA . ALA A 1 478 ? -23.644 1.052 -0.502 1.00 89.56 478 ALA A CA 1
ATOM 3396 C C . ALA A 1 478 ? -24.112 1.573 0.870 1.00 89.56 478 ALA A C 1
ATOM 3398 O O . ALA A 1 478 ? -24.853 0.904 1.589 1.00 89.56 478 ALA A O 1
ATOM 3399 N N . CYS A 1 479 ? -23.670 2.772 1.256 1.00 92.94 479 CYS A N 1
ATOM 3400 C CA . CYS A 1 479 ? -24.201 3.431 2.447 1.00 92.94 479 CYS A CA 1
ATOM 3401 C C . CYS A 1 479 ? -25.684 3.787 2.273 1.00 92.94 479 CYS A C 1
ATOM 3403 O O . CYS A 1 479 ? -26.181 3.894 1.151 1.00 92.94 479 CYS A O 1
ATOM 3405 N N . PHE A 1 480 ? -26.388 4.018 3.381 1.00 92.75 480 PHE A N 1
ATOM 3406 C CA . PHE A 1 480 ? -27.797 4.439 3.350 1.00 92.75 480 PHE A CA 1
ATOM 3407 C C . PHE A 1 480 ? -28.034 5.839 3.935 1.00 92.75 480 PHE A C 1
ATOM 3409 O O . PHE A 1 480 ? -29.115 6.395 3.767 1.00 92.75 480 PHE A O 1
ATOM 3416 N N . GLY A 1 481 ? -27.039 6.430 4.601 1.00 86.56 481 GLY A N 1
ATOM 3417 C CA . GLY A 1 481 ? -27.144 7.772 5.170 1.00 86.56 481 GLY A CA 1
ATOM 3418 C C . GLY A 1 481 ? -25.782 8.426 5.365 1.00 86.56 481 GLY A C 1
ATOM 3419 O O . GLY A 1 481 ? -24.802 7.748 5.676 1.00 86.56 481 GLY A O 1
ATOM 3420 N N . THR A 1 482 ? -25.727 9.746 5.175 1.00 83.19 482 THR A N 1
ATOM 3421 C CA . THR A 1 482 ? -24.534 10.566 5.422 1.00 83.19 482 THR A CA 1
ATOM 3422 C C . THR A 1 482 ? -24.888 12.012 5.712 1.00 83.19 482 THR A C 1
ATOM 3424 O O . THR A 1 482 ? -25.807 12.540 5.087 1.00 83.19 482 THR A O 1
ATOM 3427 N N . ASN A 1 483 ? -24.064 12.689 6.506 1.00 82.12 483 ASN A N 1
ATOM 3428 C CA . ASN A 1 483 ? -24.010 14.148 6.533 1.00 82.12 483 ASN A CA 1
ATOM 3429 C C . ASN A 1 483 ? -22.571 14.615 6.807 1.00 82.12 483 ASN A C 1
ATOM 3431 O O . ASN A 1 483 ? -21.792 13.919 7.461 1.00 82.12 483 ASN A O 1
ATOM 3435 N N . ASN A 1 484 ? -22.232 15.787 6.283 1.00 79.56 484 ASN A N 1
ATOM 3436 C CA . ASN A 1 484 ? -20.976 16.488 6.511 1.00 79.56 484 ASN A CA 1
ATOM 3437 C C . ASN A 1 484 ? -21.297 17.979 6.646 1.00 79.56 484 ASN A C 1
ATOM 3439 O O . ASN A 1 484 ? -21.863 18.552 5.715 1.00 79.56 484 ASN A O 1
ATOM 3443 N N . ASP A 1 485 ? -20.929 18.589 7.768 1.00 75.50 485 ASP A N 1
ATOM 3444 C CA . ASP A 1 485 ? -21.021 20.030 8.045 1.00 75.50 485 ASP A CA 1
ATOM 3445 C C . ASP A 1 485 ? -22.431 20.660 7.932 1.00 75.50 485 ASP A C 1
ATOM 3447 O O . ASP A 1 485 ? -22.563 21.884 7.921 1.00 75.50 485 ASP A O 1
ATOM 3451 N N . ALA A 1 486 ? -23.510 19.866 7.852 1.00 72.19 486 ALA A N 1
ATOM 3452 C CA . ALA A 1 486 ? -24.881 20.365 7.654 1.00 72.19 486 ALA A CA 1
ATOM 3453 C C . ALA A 1 486 ? -25.883 19.837 8.696 1.00 72.19 486 ALA A C 1
ATOM 3455 O O . ALA A 1 486 ? -27.027 19.507 8.379 1.00 72.19 486 ALA A O 1
ATOM 3456 N N . CYS A 1 487 ? -25.461 19.763 9.958 1.00 80.19 487 CYS A N 1
ATOM 3457 C CA . CYS A 1 487 ? -26.292 19.259 11.058 1.00 80.19 487 CYS A CA 1
ATOM 3458 C C . CYS A 1 487 ? -27.067 20.332 11.814 1.00 80.19 487 CYS A C 1
ATOM 3460 O O . CYS A 1 487 ? -27.989 20.003 12.555 1.00 80.19 487 CYS A O 1
ATOM 3462 N N . GLY A 1 488 ? -26.738 21.609 11.605 1.00 68.00 488 GLY A N 1
ATOM 3463 C CA . GLY A 1 488 ? -27.194 22.712 12.455 1.00 68.00 488 GLY A CA 1
ATOM 3464 C C . GLY A 1 488 ? -28.711 22.896 12.576 1.00 68.00 488 GLY A C 1
ATOM 3465 O O . GLY A 1 488 ? -29.149 23.529 13.531 1.00 68.00 488 GLY A O 1
ATOM 3466 N N . ALA A 1 489 ? -29.514 22.345 11.659 1.00 72.12 489 ALA A N 1
ATOM 3467 C CA . ALA A 1 489 ? -30.976 22.393 11.750 1.00 72.12 489 ALA A CA 1
ATOM 3468 C C . ALA A 1 489 ? -31.576 21.263 12.607 1.00 72.12 489 ALA A C 1
ATOM 3470 O O . ALA A 1 489 ? -32.646 21.448 13.181 1.00 72.12 489 ALA A O 1
ATOM 3471 N N . THR A 1 490 ? -30.906 20.112 12.690 1.00 74.69 490 THR A N 1
ATOM 3472 C CA . THR A 1 490 ? -31.455 18.883 13.292 1.00 74.69 490 THR A CA 1
ATOM 3473 C C . THR A 1 490 ? -30.737 18.504 14.586 1.00 74.69 490 THR A C 1
ATOM 3475 O O . THR A 1 490 ? -31.381 18.059 15.526 1.00 74.69 490 THR A O 1
ATOM 3478 N N . VAL A 1 491 ? -29.420 18.726 14.663 1.00 81.25 491 VAL A N 1
ATOM 3479 C CA . VAL A 1 491 ? -28.592 18.464 15.849 1.00 81.25 491 VAL A CA 1
ATOM 3480 C C . VAL A 1 491 ? -27.666 19.668 16.085 1.00 81.25 491 VAL A C 1
ATOM 3482 O O . VAL A 1 491 ? -26.594 19.761 15.476 1.00 81.25 491 VAL A O 1
ATOM 3485 N N . PRO A 1 492 ? -28.069 20.641 16.924 1.00 81.38 492 PRO A N 1
ATOM 3486 C CA . PRO A 1 492 ? -27.272 21.836 17.188 1.00 81.38 492 PRO A CA 1
ATOM 3487 C C . PRO A 1 492 ? -25.883 21.503 17.749 1.00 81.38 492 PRO A C 1
ATOM 3489 O O . PRO A 1 492 ? -25.752 20.717 18.682 1.00 81.38 492 PRO A O 1
ATOM 3492 N N . GLY A 1 493 ? -24.840 22.133 17.200 1.00 80.69 493 GLY A N 1
ATOM 3493 C CA . GLY A 1 493 ? -23.457 21.960 17.669 1.00 80.69 493 GLY A CA 1
ATOM 3494 C C . GLY A 1 493 ? -22.745 20.696 17.173 1.00 80.69 493 GLY A C 1
ATOM 3495 O O . GLY A 1 493 ? -21.586 20.484 17.541 1.00 80.69 493 GLY A O 1
ATOM 3496 N N . ALA A 1 494 ? -23.401 19.890 16.332 1.00 84.06 494 ALA A N 1
ATOM 3497 C CA . ALA A 1 494 ? -22.776 18.779 15.626 1.00 84.06 494 ALA A CA 1
ATOM 3498 C C . ALA A 1 494 ? -22.091 19.243 14.335 1.00 84.06 494 ALA A C 1
ATOM 3500 O O . ALA A 1 494 ? -22.614 20.081 13.598 1.00 84.06 494 ALA A O 1
ATOM 3501 N N . ASP A 1 495 ? -20.932 18.655 14.067 1.00 85.25 495 ASP A N 1
ATOM 3502 C CA . ASP A 1 495 ? -20.171 18.817 12.829 1.00 85.25 495 ASP A CA 1
ATOM 3503 C C . ASP A 1 495 ? -20.735 17.900 11.736 1.00 85.25 495 ASP A C 1
ATOM 3505 O O . ASP A 1 495 ? -21.165 18.347 10.675 1.00 85.25 495 ASP A O 1
ATOM 3509 N N . SER A 1 496 ? -20.879 16.615 12.059 1.00 90.62 496 SER A N 1
ATOM 3510 C CA . SER A 1 496 ? -21.530 15.616 11.214 1.00 90.62 496 SER A CA 1
ATOM 3511 C C . SER A 1 496 ? -22.577 14.823 11.985 1.00 90.62 496 SER A C 1
ATOM 3513 O O . SER A 1 496 ? -22.541 14.730 13.212 1.00 90.62 496 SER A O 1
ATOM 3515 N N . CYS A 1 497 ? -23.563 14.285 11.269 1.00 92.00 497 CYS A N 1
ATOM 3516 C CA . CYS A 1 497 ? -24.709 13.613 11.869 1.00 92.00 497 CYS A CA 1
ATOM 3517 C C . CYS A 1 497 ? -25.402 12.677 10.883 1.00 92.00 497 CYS A C 1
ATOM 3519 O O . CYS A 1 497 ? -25.280 12.811 9.672 1.00 92.00 497 CYS A O 1
ATOM 3521 N N . VAL A 1 498 ? -26.173 11.730 11.390 1.00 92.69 498 VAL A N 1
ATOM 3522 C CA . VAL A 1 498 ? -27.141 10.978 10.599 1.00 92.69 498 VAL A CA 1
ATOM 3523 C C . VAL A 1 498 ? -28.443 10.984 11.398 1.00 92.69 498 VAL A C 1
ATOM 3525 O O . VAL A 1 498 ? -28.549 10.236 12.372 1.00 92.69 498 VAL A O 1
ATOM 3528 N N . PRO A 1 499 ? -29.386 11.887 11.069 1.00 92.19 499 PRO A N 1
ATOM 3529 C CA . PRO A 1 499 ? -30.587 12.063 11.870 1.00 92.19 499 PRO A CA 1
ATOM 3530 C C . PRO A 1 499 ? -31.597 10.935 11.639 1.00 92.19 499 PRO A C 1
ATOM 3532 O O . PRO A 1 499 ? -31.654 10.356 10.551 1.00 92.19 499 PRO A O 1
ATOM 3535 N N . ALA A 1 500 ? -32.423 10.679 12.652 1.00 92.69 500 ALA A N 1
ATOM 3536 C CA . ALA A 1 500 ? -33.589 9.801 12.621 1.00 92.69 500 ALA A CA 1
ATOM 3537 C C . ALA A 1 500 ? -33.331 8.387 12.053 1.00 92.69 500 ALA A C 1
ATOM 3539 O O . ALA A 1 500 ? -34.124 7.856 11.269 1.00 92.69 500 ALA A O 1
ATOM 3540 N N . ILE A 1 501 ? -32.234 7.738 12.454 1.00 94.44 501 ILE A N 1
ATOM 3541 C CA . ILE A 1 501 ? -31.996 6.332 12.110 1.00 94.44 501 ILE A CA 1
ATOM 3542 C C . ILE A 1 501 ? -32.945 5.449 12.921 1.00 94.44 501 ILE A C 1
ATOM 3544 O O . ILE A 1 501 ? -32.840 5.367 14.139 1.00 94.44 501 ILE A O 1
ATOM 3548 N N . SER A 1 502 ? -33.832 4.736 12.227 1.00 96.69 502 SER A N 1
ATOM 3549 C CA . SER A 1 502 ? -34.684 3.704 12.824 1.00 96.69 502 SER A CA 1
ATOM 3550 C C . SER A 1 502 ? -33.959 2.355 12.879 1.00 96.69 502 SER A C 1
ATOM 3552 O O . SER A 1 502 ? -33.574 1.836 11.829 1.00 96.69 502 SER A O 1
ATOM 3554 N N . LEU A 1 503 ? -33.773 1.792 14.073 1.00 96.69 503 LEU A N 1
ATOM 3555 C CA . LEU A 1 503 ? -33.169 0.479 14.318 1.00 96.69 503 LEU A CA 1
ATOM 3556 C C . LEU A 1 503 ? -34.208 -0.476 14.901 1.00 96.69 503 LEU A C 1
ATOM 3558 O O . LEU A 1 503 ? -34.776 -0.208 15.962 1.00 96.69 503 LEU A O 1
ATOM 3562 N N . ALA A 1 504 ? -34.430 -1.610 14.243 1.00 97.56 504 ALA A N 1
ATOM 3563 C CA . ALA A 1 504 ? -35.255 -2.692 14.758 1.00 97.56 504 ALA A CA 1
ATOM 3564 C C . ALA A 1 504 ? -34.641 -3.319 16.024 1.00 97.56 504 ALA A C 1
ATOM 3566 O O . ALA A 1 504 ? -33.499 -3.041 16.400 1.00 97.56 504 ALA A O 1
ATOM 3567 N N . ALA A 1 505 ? -35.416 -4.169 16.696 1.00 97.19 505 ALA A N 1
ATOM 3568 C CA . ALA A 1 505 ? -34.992 -4.859 17.909 1.00 97.19 505 ALA A CA 1
ATOM 3569 C C . ALA A 1 505 ? -33.715 -5.681 17.668 1.00 97.19 505 ALA A C 1
ATOM 3571 O O . ALA A 1 505 ? -33.687 -6.536 16.781 1.00 97.19 505 ALA A O 1
ATOM 3572 N N . GLY A 1 506 ? -32.662 -5.418 18.446 1.00 94.94 506 GLY A N 1
ATOM 3573 C CA . GLY A 1 506 ? -31.363 -6.082 18.301 1.00 94.94 506 GLY A CA 1
ATOM 3574 C C . GLY A 1 506 ? -30.581 -5.722 17.031 1.00 94.94 506 GLY A C 1
ATOM 3575 O O . GLY A 1 506 ? -29.528 -6.310 16.793 1.00 94.94 506 GLY A O 1
ATOM 3576 N N . GLU A 1 507 ? -31.065 -4.790 16.202 1.00 97.12 507 GLU A N 1
ATOM 3577 C CA . GLU A 1 507 ? -30.354 -4.354 14.999 1.00 97.12 507 GLU A CA 1
ATOM 3578 C C . GLU A 1 507 ? -29.127 -3.513 15.379 1.00 97.12 507 GLU A C 1
ATOM 3580 O O . GLU A 1 507 ? -29.170 -2.680 16.293 1.00 97.12 507 GLU A O 1
ATOM 3585 N N . SER A 1 508 ? -28.040 -3.709 14.630 1.00 97.19 508 SER A N 1
ATOM 3586 C CA . SER A 1 508 ? -26.860 -2.852 14.675 1.00 97.19 508 SER A CA 1
ATOM 3587 C C . SER A 1 508 ? -26.681 -2.111 13.353 1.00 97.19 508 SER A C 1
ATOM 3589 O O . SER A 1 508 ? -26.906 -2.653 12.269 1.00 97.19 508 SER A O 1
ATOM 3591 N N . VAL A 1 509 ? -26.203 -0.875 13.451 1.00 97.06 509 VAL A N 1
ATOM 3592 C CA . VAL A 1 509 ? -25.717 -0.077 12.326 1.00 97.06 509 VAL A CA 1
ATOM 3593 C C . VAL A 1 509 ? -24.226 0.183 12.513 1.00 97.06 509 VAL A C 1
ATOM 3595 O O . VAL A 1 509 ? -23.763 0.420 13.629 1.00 97.06 509 VAL A O 1
ATOM 3598 N N . TYR A 1 510 ? -23.467 0.141 11.422 1.00 97.50 510 TYR A N 1
ATOM 3599 C CA . TYR A 1 510 ? -22.062 0.530 11.422 1.00 97.50 510 TYR A CA 1
ATOM 3600 C C . TYR A 1 510 ? -21.927 1.943 10.879 1.00 97.50 510 TYR A C 1
ATOM 3602 O O . TYR A 1 510 ? -22.449 2.265 9.812 1.00 97.50 510 TYR A O 1
ATOM 3610 N N . LEU A 1 511 ? -21.199 2.781 11.602 1.00 96.62 511 LEU A N 1
ATOM 3611 C CA . LEU A 1 511 ? -20.848 4.126 11.189 1.00 96.62 511 LEU A CA 1
ATOM 3612 C C . LEU A 1 511 ? -19.362 4.181 10.869 1.00 96.62 511 LEU A C 1
ATOM 3614 O O . LEU A 1 511 ? -18.537 3.707 11.644 1.00 96.62 511 LEU A O 1
ATOM 3618 N N . L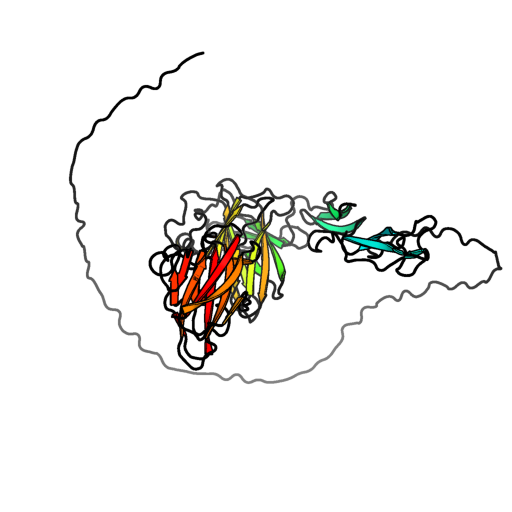EU A 1 512 ? -19.029 4.800 9.747 1.00 96.12 512 LEU A N 1
ATOM 3619 C CA . LEU A 1 512 ? -17.678 5.193 9.390 1.00 96.12 512 LEU A CA 1
ATOM 3620 C C . LEU A 1 512 ? -17.553 6.700 9.608 1.00 96.12 512 LEU A C 1
ATOM 3622 O O . LEU A 1 512 ? -18.125 7.487 8.854 1.00 96.12 512 LEU A O 1
ATOM 3626 N N . ALA A 1 513 ? -16.806 7.086 10.636 1.00 94.75 513 ALA A N 1
ATOM 3627 C CA . ALA A 1 513 ? -16.413 8.464 10.883 1.00 94.75 513 ALA A CA 1
ATOM 3628 C C . ALA A 1 513 ? -15.057 8.715 10.216 1.00 94.75 513 ALA A C 1
ATOM 3630 O O . ALA A 1 513 ? -14.087 8.027 10.530 1.00 94.75 513 ALA A O 1
ATOM 3631 N N . GLN A 1 514 ? -14.970 9.673 9.294 1.00 93.25 514 GLN A N 1
ATOM 3632 C CA . GLN A 1 514 ? -13.725 10.027 8.597 1.00 93.25 514 GLN A CA 1
ATOM 3633 C C . GLN A 1 514 ? -13.397 11.494 8.796 1.00 93.25 514 GLN A C 1
ATOM 3635 O O . GLN A 1 514 ? -14.278 12.333 8.655 1.00 93.25 514 GLN A O 1
ATOM 3640 N N . VAL A 1 515 ? -12.130 11.824 9.032 1.00 90.56 515 VAL A N 1
ATOM 3641 C CA . VAL A 1 515 ? -11.715 13.228 9.108 1.00 90.56 515 VAL A CA 1
ATOM 3642 C C . VAL A 1 515 ? -11.566 13.815 7.699 1.00 90.56 515 VAL A C 1
ATOM 3644 O O . VAL A 1 515 ? -10.850 13.271 6.854 1.00 90.56 515 VAL A O 1
ATOM 3647 N N . THR A 1 516 ? -12.217 14.947 7.425 1.00 84.38 516 THR A N 1
ATOM 3648 C CA . THR A 1 516 ? -12.141 15.634 6.123 1.00 84.38 516 THR A CA 1
ATOM 3649 C C . THR A 1 516 ? -10.910 16.532 5.998 1.00 84.38 516 THR A C 1
ATOM 3651 O O . THR A 1 516 ? -10.462 16.830 4.889 1.00 84.38 516 THR A O 1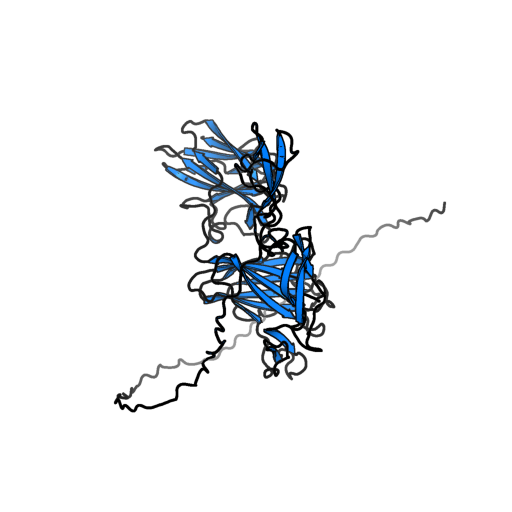
ATOM 3654 N N . THR A 1 517 ? -10.256 16.881 7.100 1.00 77.31 517 THR A N 1
ATOM 3655 C CA . THR A 1 517 ? -8.926 17.511 7.113 1.00 77.31 517 THR A CA 1
ATOM 3656 C C . THR A 1 517 ? -7.895 16.501 7.631 1.00 77.31 517 THR A C 1
ATOM 3658 O O . THR A 1 517 ? -8.210 15.659 8.453 1.00 77.31 517 THR A O 1
ATOM 3661 N N . ASN A 1 518 ? -6.653 16.480 7.141 1.00 62.88 518 ASN A N 1
ATOM 3662 C CA . ASN A 1 518 ? -5.669 15.462 7.576 1.00 62.88 518 ASN A CA 1
ATOM 3663 C C . ASN A 1 518 ? -5.088 15.739 8.981 1.00 62.88 518 ASN A C 1
ATOM 3665 O O . ASN A 1 518 ? -3.913 15.478 9.234 1.00 62.88 518 ASN A O 1
ATOM 3669 N N . VAL A 1 519 ? -5.883 16.312 9.882 1.00 72.88 519 VAL A N 1
ATOM 3670 C CA . VAL A 1 519 ? -5.460 16.712 11.221 1.00 72.88 519 VAL A CA 1
ATOM 3671 C C . VAL A 1 519 ? -5.962 15.665 12.211 1.00 72.88 519 VAL A C 1
ATOM 3673 O O . VAL A 1 519 ? -7.150 15.358 12.252 1.00 72.88 519 VAL A O 1
ATOM 3676 N N . ALA A 1 520 ? -5.043 15.085 12.986 1.00 75.19 520 ALA A N 1
ATOM 3677 C CA . ALA A 1 520 ? -5.411 14.244 14.120 1.00 75.19 520 ALA A CA 1
ATOM 3678 C C . ALA A 1 520 ? -6.202 15.071 15.136 1.00 75.19 520 ALA A C 1
ATOM 3680 O O . ALA A 1 520 ? -5.906 16.247 15.348 1.00 75.19 520 ALA A O 1
ATOM 3681 N N . GLY A 1 521 ? -7.161 14.451 15.808 1.00 86.44 521 GLY A N 1
ATOM 3682 C CA . GLY A 1 521 ? -7.950 15.139 16.815 1.00 86.44 521 GLY A CA 1
ATOM 3683 C C . GLY A 1 521 ? -8.855 14.187 17.570 1.00 86.44 521 GLY A C 1
ATOM 3684 O O . GLY A 1 521 ? -8.994 13.019 17.206 1.00 86.44 521 GLY A O 1
ATOM 3685 N N . ALA A 1 522 ? -9.461 14.703 18.627 1.00 88.81 522 ALA A N 1
ATOM 3686 C CA . ALA A 1 522 ? -10.509 14.021 19.360 1.00 88.81 522 ALA A CA 1
ATOM 3687 C C . ALA A 1 522 ? -11.821 14.780 19.178 1.00 88.81 522 ALA A C 1
ATOM 3689 O O . ALA A 1 522 ? -11.835 16.007 19.084 1.00 88.81 522 ALA A O 1
ATOM 3690 N N . THR A 1 523 ? -12.911 14.035 19.126 1.00 92.81 523 THR A N 1
ATOM 3691 C CA . THR A 1 523 ? -14.279 14.543 19.155 1.00 92.81 523 THR A CA 1
ATOM 3692 C C . THR A 1 523 ? -15.113 13.635 20.059 1.00 92.81 523 THR A C 1
ATOM 3694 O O . THR A 1 523 ? -14.625 12.627 20.574 1.00 92.81 523 THR A O 1
ATOM 3697 N N . THR A 1 524 ? -16.373 13.988 20.260 1.00 94.69 524 THR A N 1
ATOM 3698 C CA . THR A 1 524 ? -17.335 13.186 21.009 1.00 94.69 524 THR A CA 1
ATOM 3699 C C . THR A 1 524 ? -18.403 12.704 20.048 1.00 94.69 524 THR A C 1
ATOM 3701 O O . THR A 1 524 ? -19.037 13.514 19.371 1.00 94.69 524 THR A O 1
ATOM 3704 N N . PHE A 1 525 ? -18.594 11.392 19.986 1.00 95.75 525 PHE A N 1
ATOM 3705 C CA . PHE A 1 525 ? -19.759 10.795 19.357 1.00 95.75 525 PHE A CA 1
ATOM 3706 C C . PHE A 1 525 ? -20.939 10.844 20.324 1.00 95.75 525 PHE A C 1
ATOM 3708 O O . PHE A 1 525 ? -20.774 10.562 21.509 1.00 95.75 525 PHE A O 1
ATOM 3715 N N . SER A 1 526 ? -22.115 11.179 19.808 1.00 95.56 526 SER A N 1
ATOM 3716 C CA . SER A 1 526 ? -23.363 11.243 20.561 1.00 95.56 526 SER A CA 1
ATOM 3717 C C . SER A 1 526 ? -24.452 10.483 19.815 1.00 95.56 526 SER A C 1
ATOM 3719 O O . SER A 1 526 ? -24.640 10.687 18.613 1.00 95.56 526 SER A O 1
ATOM 3721 N N . ALA A 1 527 ? -25.192 9.646 20.534 1.00 95.81 527 ALA A N 1
ATOM 3722 C CA . ALA A 1 527 ? -26.388 8.975 20.045 1.00 95.81 527 ALA A CA 1
ATOM 3723 C C . ALA A 1 527 ? -27.572 9.329 20.951 1.00 95.81 527 ALA A C 1
ATOM 3725 O O . ALA A 1 527 ? -27.587 8.947 22.122 1.00 95.81 527 ALA A O 1
ATOM 3726 N N . THR A 1 528 ? -28.540 10.071 20.417 1.00 95.75 528 THR A N 1
ATOM 3727 C CA . THR A 1 528 ? -29.736 10.516 21.144 1.00 95.75 528 THR A CA 1
ATOM 3728 C C . THR A 1 528 ? -30.943 9.723 20.671 1.00 95.75 528 THR A C 1
ATOM 3730 O O . THR A 1 528 ? -31.299 9.802 19.497 1.00 95.75 528 THR A O 1
ATOM 3733 N N . THR A 1 529 ? -31.573 8.960 21.562 1.00 95.75 529 THR A N 1
ATOM 3734 C CA . THR A 1 529 ? -32.816 8.238 21.251 1.00 95.75 529 THR A CA 1
ATOM 3735 C C . THR A 1 529 ? -33.979 9.235 21.196 1.00 95.75 529 THR A C 1
ATOM 3737 O O . THR A 1 529 ? -34.105 10.069 22.091 1.00 95.75 529 THR A O 1
ATOM 3740 N N . GLN A 1 530 ? -34.815 9.173 20.156 1.00 93.44 530 GLN A N 1
ATOM 3741 C CA . GLN A 1 530 ? -36.003 10.022 19.984 1.00 93.44 530 GLN A CA 1
ATOM 3742 C C . GLN A 1 530 ? -37.219 9.494 20.738 1.00 93.44 530 GLN A C 1
ATOM 3744 O O . GLN A 1 530 ? -37.379 8.259 20.863 1.00 93.44 530 GLN A O 1
#

Secondary structure (DSSP, 8-state):
----PPPP-------------PPPP---------PPPPP-----------------------PPPPP--------------------------TT-SS-TTSPPTTSBPPTTPPTT-EEEEEETTTEEEEEEEETTTEE------BTPPPTTT---TT-EEEEEETTTEEEEEEE-TTSPEEEPPPBSPPTT---TT-EEEE-SSSSSTTEEEEEEB-TTS-B-PPPPEEEPPPEEEEPPSSTT-EEEEEEEPPPTTS-EEEEPTT--SSGGGEEEEEE-EEEEEEE--SSS-EEEEEEEE--TTPPPPEEEEEEEET--SPPPTTGGGG-SEEEEEE-BTTB--EEEEEE-TT-EEEEEEEESSTT---EEEEEEEEEEESSPPPPPPSEEEEPPSSTT-EEEEEEEE-TTSEEEEEPSSSSS-PEEEEEEEEEEEEEE--SSS-EEEEEEEETTS-EEEEEEES-SSSPPTTTGGG-SEEESS--TTTSTTEEEEEEEEEE-TT-EEEEEEEESSS--EEEEEEEEE-

pLDDT: mean 80.2, std 19.9, range [31.02, 98.06]